Protein AF-A0A9P1CVR1-F1 (afdb_monomer_lite)

Sequence (412 aa):
MVAPGYLCIDDSGRSAPQCHEDRQEDWMWFPGSVKETAAEGLSHDSLDQISPERTWGRAERFKSKVQDEWLLEQFLKKHRFDDVNASRQSRGLLPLLSLKSPERVFPIHVAAQEGNSQILRILLRREVDPQQQTSRGRSALEIAKAEMVKRGEADHPSISLLDGLRFLRARDLRRRCFQDYFWLSPACRDDPTKCRGDKCIIFLTAGPGYNFEHHMQRATAYDTAMAIAVAKEYADYQRMPAEMNMLFYWWTPDDTFVAMTPREIIYPPSDRAAFFRGDYRGGNPDQPIEKYASQDLAFLAPSVMELMKALYIDINVVNSLLSDALSTGDNYSTVACRWLRKNEDIWRAWVPDPSQCFPQFGLFDLRSQSFVTDRKNLGPADTVECRACPAGLKSQRFADNSGAEVEKMLGD

InterPro domains:
  IPR002110 Ankyrin repeat [PF13857] (101-144)
  IPR002110 Ankyrin repeat [PS50088] (103-135)
  IPR036770 Ankyrin repeat-containing domain superfamily [G3DSA:1.25.40.20] (68-156)
  IPR036770 Ankyrin repeat-containing domain superfamily [SSF48403] (103-144)

pLDDT: mean 73.9, std 22.64, range [20.64, 97.81]

Secondary structure (DSSP, 8-state):
----PPPEEPTTS-EES-PPP--S-------------------TT--S---THHHHHHHHHHHHHHHHHHHHHHHHHHHT-SSTT--EEPPPS-TTT------EE-HHHHHHHHT-HHHHHHHHTTT--TT-B-TTS-BHHHHHHHHHHHHT-S--HHHHHHHTTS---HHHHTT---TTT-EE-HHHHS-GGG-STTS-EEEEE-TTTTTHHHHHHHHHHTT--EEEEE-SSHHHHHHHHHHS--EE---SS-STTGGG-----PPSPP-HHHHTTT--SSPPPP--------TTHHHH-HHHHHHHHH----HHHHHHHHHHHHHH---HHHHHHHHHHH-HHHHGGGSPPTTSPPTTEEEEETTTTEE-S-GGG---GGGEEEEEPPTT-EEEEEE-TT--EEEEEE--

Foldseek 3Di:
DDDDDDFDADPVRDTDPDDDDDDDDDDDDDDDDDDDDDDDDDDDPPDPPDDPVVVCVVVVVVVVVVVLVVVLVCLCVVVVAPDQAGWDWDDDDDPPPDPDDTKIDGSLLVCLLVLPVSNNVSSVVVVNDQCDAIPVNDGSLNNNVVNCVVVVHPDRNVNVVSVVVVDPDLVPCLFADDVVFWDWAPQCPVPRRGSHDPREAEEEEEDPQVCVLLVNLQCNVVVHGYIYGYDPDVVSLLVNVVSDDHHYDDDPPDLSCVVVVDDDDAFAADDPVCVSVVRNNHDDHDDDPDDDDDPCCCVVPVQVVQLSVLDDDDSVNVSVLSVVCVVPVDDSVVSVVVVCVVVVVRSVVSGDQQQAEDFQWFKAFQVVRGGDQDCPPDDPSVRIHTDGDDPQKGFDWDQDPVGGTHTHIDGD

Radius of gyration: 33.74 Å; chains: 1; bounding box: 84×55×102 Å

Organism: NCBI:txid2562237

Structure (mmCIF, N/CA/C/O backbone):
data_AF-A0A9P1CVR1-F1
#
_entry.id   AF-A0A9P1CVR1-F1
#
loop_
_atom_site.group_PDB
_atom_site.id
_atom_site.type_symbol
_atom_site.label_atom_id
_atom_site.label_alt_id
_atom_site.label_comp_id
_atom_site.label_asym_id
_atom_site.label_entity_id
_atom_site.label_seq_id
_atom_site.pdbx_PDB_ins_code
_atom_site.Cartn_x
_atom_site.Cartn_y
_atom_site.Cartn_z
_atom_site.occupancy
_atom_site.B_iso_or_equiv
_atom_site.auth_seq_id
_atom_site.auth_comp_id
_atom_site.auth_asym_id
_atom_site.auth_atom_id
_atom_site.pdbx_PDB_model_num
ATOM 1 N N . MET A 1 1 ? -12.422 0.351 -17.116 1.00 25.94 1 MET A N 1
ATOM 2 C CA . MET A 1 1 ? -12.653 -0.931 -16.412 1.00 25.94 1 MET A CA 1
ATOM 3 C C . MET A 1 1 ? -13.723 -0.669 -15.368 1.00 25.94 1 MET A C 1
ATOM 5 O O . MET A 1 1 ? -13.692 0.410 -14.790 1.00 25.94 1 MET A O 1
ATOM 9 N N . VAL A 1 2 ? -14.692 -1.569 -15.200 1.00 21.53 2 VAL A N 1
ATOM 10 C CA . VAL A 1 2 ? -15.772 -1.401 -14.209 1.00 21.53 2 VAL A CA 1
ATOM 11 C C . VAL A 1 2 ? -15.189 -1.615 -12.810 1.00 21.53 2 VAL A C 1
ATOM 13 O O . VAL A 1 2 ? -14.338 -2.490 -12.644 1.00 21.53 2 VAL A O 1
ATOM 16 N N . ALA A 1 3 ? -15.601 -0.811 -11.828 1.00 20.97 3 ALA A N 1
ATOM 17 C CA . ALA A 1 3 ? -15.169 -0.992 -10.445 1.00 20.97 3 ALA A CA 1
ATOM 18 C C . ALA A 1 3 ? -15.655 -2.356 -9.907 1.00 20.97 3 ALA A C 1
ATOM 20 O O . ALA A 1 3 ? -16.767 -2.775 -10.239 1.00 20.97 3 ALA A O 1
ATOM 21 N N . PRO A 1 4 ? -14.865 -3.072 -9.085 1.00 28.38 4 PRO A N 1
ATOM 22 C CA . PRO A 1 4 ? -15.347 -4.279 -8.428 1.00 28.38 4 PRO A CA 1
ATOM 23 C C . PRO A 1 4 ? -16.430 -3.894 -7.411 1.00 28.38 4 PRO A C 1
ATOM 25 O O . PRO A 1 4 ? -16.138 -3.320 -6.364 1.00 28.38 4 PRO A O 1
ATOM 28 N N . GLY A 1 5 ? -17.689 -4.182 -7.746 1.00 24.86 5 GLY A N 1
ATOM 29 C CA . GLY A 1 5 ? -18.828 -3.905 -6.876 1.00 24.86 5 GLY A CA 1
ATOM 30 C C . GLY A 1 5 ? -18.734 -4.678 -5.560 1.00 24.86 5 GLY A C 1
ATOM 31 O O . GLY A 1 5 ? -18.471 -5.880 -5.556 1.00 24.86 5 GLY A O 1
ATOM 32 N N . TYR A 1 6 ? -18.966 -3.984 -4.447 1.00 28.58 6 TYR A N 1
ATOM 33 C CA . TYR A 1 6 ? -18.919 -4.562 -3.106 1.00 28.58 6 TYR A CA 1
ATOM 34 C C . TYR A 1 6 ? -19.968 -5.669 -2.935 1.00 28.58 6 TYR A C 1
ATOM 36 O O . TYR A 1 6 ? -21.171 -5.429 -3.071 1.00 28.58 6 TYR A O 1
ATOM 44 N N . LEU A 1 7 ? -19.519 -6.877 -2.587 1.00 33.03 7 LEU A N 1
ATOM 45 C CA . LEU A 1 7 ? -20.401 -7.978 -2.215 1.00 33.03 7 LEU A CA 1
ATOM 46 C C . LEU A 1 7 ? -20.777 -7.829 -0.735 1.00 33.03 7 LEU A C 1
ATOM 48 O O . LEU A 1 7 ? -19.912 -7.717 0.127 1.00 33.03 7 LEU A O 1
ATOM 52 N N . CYS A 1 8 ? -22.070 -7.822 -0.411 1.00 33.12 8 CYS A N 1
ATOM 53 C CA . CYS A 1 8 ? -22.509 -7.864 0.983 1.00 33.12 8 CYS A CA 1
ATOM 54 C C . CYS A 1 8 ? -22.764 -9.315 1.406 1.00 33.12 8 CYS A C 1
ATOM 56 O O . CYS A 1 8 ? -23.537 -10.029 0.762 1.00 33.12 8 CYS A O 1
ATOM 58 N N . ILE A 1 9 ? -22.140 -9.723 2.511 1.00 33.91 9 ILE A N 1
ATOM 59 C CA . ILE A 1 9 ? -22.305 -11.043 3.124 1.00 33.91 9 ILE A CA 1
ATOM 60 C C . ILE A 1 9 ? -23.205 -10.926 4.359 1.00 33.91 9 ILE A C 1
ATOM 62 O O . ILE A 1 9 ? -23.042 -10.011 5.168 1.00 33.91 9 ILE A O 1
ATOM 66 N N . ASP A 1 10 ? -24.170 -11.840 4.486 1.00 34.62 10 ASP A N 1
ATOM 67 C CA . ASP A 1 10 ? -25.053 -11.932 5.655 1.00 34.62 10 ASP A CA 1
ATOM 68 C C . ASP A 1 10 ? -24.430 -12.741 6.815 1.00 34.62 10 ASP A C 1
ATOM 70 O O . ASP A 1 10 ? -23.382 -13.371 6.668 1.00 34.62 10 ASP A O 1
ATOM 74 N N . ASP A 1 11 ? -25.082 -12.760 7.985 1.00 32.78 11 ASP A N 1
ATOM 75 C CA . ASP A 1 11 ? -24.619 -13.518 9.164 1.00 32.78 11 ASP A CA 1
ATOM 76 C C . ASP A 1 11 ? -24.528 -15.050 8.941 1.00 32.78 11 ASP A C 1
ATOM 78 O O . ASP A 1 11 ? -24.051 -15.763 9.823 1.00 32.78 11 ASP A O 1
ATOM 82 N N . SER A 1 12 ? -24.943 -15.574 7.776 1.00 33.72 12 SER A N 1
ATOM 83 C CA . SER A 1 12 ? -24.769 -16.980 7.376 1.00 33.72 12 SER A CA 1
ATOM 84 C C . SER A 1 12 ? -23.606 -17.223 6.403 1.00 33.72 12 SER A C 1
ATOM 86 O O . SER A 1 12 ? -23.420 -18.354 5.950 1.00 33.72 12 SER A O 1
ATOM 88 N N . GLY A 1 13 ? -22.816 -16.194 6.072 1.00 34.38 13 GLY A N 1
ATOM 89 C CA . GLY A 1 13 ? -21.654 -16.326 5.189 1.00 34.38 13 GLY A CA 1
ATOM 90 C C . GLY A 1 13 ? -22.007 -16.492 3.707 1.00 34.38 13 GLY A C 1
ATOM 91 O O . GLY A 1 13 ? -21.190 -17.005 2.943 1.00 34.38 13 GLY A O 1
ATOM 92 N N . ARG A 1 14 ? -23.221 -16.105 3.290 1.00 32.62 14 ARG A N 1
ATOM 93 C CA . ARG A 1 14 ? -23.687 -16.213 1.897 1.00 32.62 14 ARG A CA 1
ATOM 94 C C . ARG A 1 14 ? -23.777 -14.848 1.220 1.00 32.62 14 ARG A C 1
ATOM 96 O O . ARG A 1 14 ? -24.034 -13.831 1.861 1.00 32.62 14 ARG A O 1
ATOM 103 N N . SER A 1 15 ? -23.561 -14.844 -0.093 1.00 34.84 15 SER A N 1
ATOM 104 C CA . SER A 1 15 ? -23.598 -13.647 -0.929 1.00 34.84 15 SER A CA 1
ATOM 105 C C . SER A 1 15 ? -25.034 -13.166 -1.165 1.00 34.84 15 SER A C 1
ATOM 107 O O . SER A 1 15 ? -25.893 -13.909 -1.648 1.00 34.84 15 SER A O 1
ATOM 109 N N . ALA A 1 16 ? -25.301 -11.899 -0.846 1.00 34.62 16 ALA A N 1
ATOM 110 C CA . ALA A 1 16 ? -26.569 -11.249 -1.159 1.00 34.62 16 ALA A CA 1
ATOM 111 C C . ALA A 1 16 ? -26.524 -10.606 -2.564 1.00 34.62 16 ALA A C 1
ATOM 113 O O . ALA A 1 16 ? -25.565 -9.896 -2.876 1.00 34.62 16 ALA A O 1
ATOM 114 N N . PRO A 1 17 ? -27.543 -10.804 -3.423 1.00 32.19 17 PRO A N 1
ATOM 115 C CA . PRO A 1 17 ? -27.575 -10.174 -4.738 1.00 32.19 17 PRO A CA 1
ATOM 116 C C . PRO A 1 17 ? -27.964 -8.688 -4.649 1.00 32.19 17 PRO A C 1
ATOM 118 O O . PRO A 1 17 ? -29.015 -8.351 -4.110 1.00 32.19 17 PRO A O 1
ATOM 121 N N . GLN A 1 18 ? -27.125 -7.841 -5.256 1.00 33.31 18 GLN A N 1
ATOM 122 C CA . GLN A 1 18 ? -27.332 -6.419 -5.581 1.00 33.31 18 GLN A CA 1
ATOM 123 C C . GLN A 1 18 ? -27.594 -5.440 -4.417 1.00 33.31 18 GLN A C 1
ATOM 125 O O . GLN A 1 18 ? -28.728 -5.165 -4.026 1.00 33.31 18 GLN A O 1
ATOM 130 N N . CYS A 1 19 ? -26.525 -4.750 -4.009 1.00 30.41 19 CYS A N 1
ATOM 131 C CA . CYS A 1 19 ? -26.605 -3.348 -3.599 1.00 30.41 19 CYS A CA 1
ATOM 132 C C . CYS A 1 19 ? -26.296 -2.483 -4.832 1.00 30.41 19 CYS A C 1
ATOM 134 O O . CYS A 1 19 ? -25.227 -2.629 -5.418 1.00 30.41 19 CYS A O 1
ATOM 136 N N . HIS A 1 20 ? -27.228 -1.625 -5.250 1.00 27.91 20 HIS A N 1
ATOM 137 C CA . HIS A 1 20 ? -27.001 -0.705 -6.370 1.00 27.91 20 HIS A CA 1
ATOM 138 C C . HIS A 1 20 ? -25.991 0.390 -6.000 1.00 27.91 20 HIS A C 1
ATOM 140 O O . HIS A 1 20 ? -26.018 0.909 -4.883 1.00 27.91 20 HIS A O 1
ATOM 146 N N . GLU A 1 21 ? -25.150 0.768 -6.964 1.00 34.09 21 GLU A N 1
ATOM 147 C CA . GLU A 1 21 ? -24.412 2.031 -6.937 1.00 34.09 21 GLU A CA 1
ATOM 148 C C . GLU A 1 21 ? -25.406 3.199 -6.943 1.00 34.09 21 GLU A C 1
ATOM 150 O O . GLU A 1 21 ? -26.165 3.352 -7.896 1.00 34.09 21 GLU A O 1
ATOM 155 N N . ASP A 1 22 ? -25.373 4.047 -5.915 1.00 26.81 22 ASP A N 1
ATOM 156 C CA . ASP A 1 22 ? -25.807 5.440 -6.042 1.00 26.81 22 ASP A CA 1
ATOM 157 C C . ASP A 1 22 ? -25.085 6.312 -4.993 1.00 26.81 22 ASP A C 1
ATOM 159 O O . ASP A 1 22 ? -25.395 6.289 -3.802 1.00 26.81 22 ASP A O 1
ATOM 163 N N . ARG A 1 23 ? -24.118 7.086 -5.501 1.00 27.72 23 ARG A N 1
ATOM 164 C CA . ARG A 1 23 ? -23.587 8.361 -4.976 1.00 27.72 23 ARG A CA 1
ATOM 165 C C . ARG A 1 23 ? -22.794 8.373 -3.662 1.00 27.72 23 ARG A C 1
ATOM 167 O O . ARG A 1 23 ? -23.317 8.502 -2.559 1.00 27.72 23 ARG A O 1
ATOM 174 N N . GLN A 1 24 ? -21.475 8.479 -3.843 1.00 27.73 24 GLN A N 1
ATOM 175 C CA . GLN A 1 24 ? -20.724 9.555 -3.185 1.00 27.73 24 GLN A CA 1
ATOM 176 C C . GLN A 1 24 ? -21.294 10.925 -3.616 1.00 27.73 24 GLN A C 1
ATOM 178 O O . GLN A 1 24 ? -21.816 11.037 -4.721 1.00 27.73 24 GLN A O 1
ATOM 183 N N . GLU A 1 25 ? -21.135 11.941 -2.760 1.00 27.23 25 GLU A N 1
ATOM 184 C CA . GLU A 1 25 ? -21.598 13.332 -2.953 1.00 27.23 25 GLU A CA 1
ATOM 185 C C . GLU A 1 25 ? -23.130 13.535 -2.872 1.00 27.23 25 GLU A C 1
ATOM 187 O O . GLU A 1 25 ? -23.851 13.449 -3.860 1.00 27.23 25 GLU A O 1
ATOM 192 N N . ASP A 1 26 ? -23.639 13.835 -1.667 1.00 25.20 26 ASP A N 1
ATOM 193 C CA . ASP A 1 26 ? -24.023 15.222 -1.340 1.00 25.20 26 ASP A CA 1
ATOM 194 C C . ASP A 1 26 ? -24.398 15.401 0.148 1.00 25.20 26 ASP A C 1
ATOM 196 O O . ASP A 1 26 ? -25.265 14.712 0.690 1.00 25.20 26 ASP A O 1
ATOM 200 N N . TRP A 1 27 ? -23.777 16.381 0.811 1.00 25.59 27 TRP A N 1
ATOM 201 C CA . TRP A 1 27 ? -24.203 16.879 2.125 1.00 25.59 27 TRP A CA 1
ATOM 202 C C . TRP A 1 27 ? -24.994 18.179 1.933 1.00 25.59 27 TRP A C 1
ATOM 204 O O . TRP A 1 27 ? -24.386 19.247 1.906 1.00 25.59 27 TRP A O 1
ATOM 214 N N . MET A 1 28 ? -26.333 18.136 1.847 1.00 21.34 28 MET A N 1
ATOM 215 C CA . MET A 1 28 ? -27.159 19.349 2.015 1.00 21.34 28 MET A CA 1
ATOM 216 C C . MET A 1 28 ? -28.653 19.100 2.286 1.00 21.34 28 MET A C 1
ATOM 218 O O . MET A 1 28 ? -29.232 18.082 1.921 1.00 21.34 28 MET A O 1
ATOM 222 N N . TRP A 1 29 ? -29.269 20.091 2.933 1.00 20.64 29 TRP A N 1
ATOM 223 C CA . TRP A 1 29 ? -30.704 20.243 3.222 1.00 20.64 29 TRP A CA 1
ATOM 224 C C . TRP A 1 29 ? -31.318 21.294 2.246 1.00 20.64 29 TRP A C 1
ATOM 226 O O . TRP A 1 29 ? -30.583 22.130 1.733 1.00 20.64 29 TRP A O 1
ATOM 236 N N . PHE A 1 30 ? -32.627 21.373 1.947 1.00 23.58 30 PHE A N 1
ATOM 237 C CA . PHE A 1 30 ? -33.782 20.743 2.608 1.00 23.58 30 PHE A CA 1
ATOM 238 C C . PHE A 1 30 ? -34.872 20.170 1.627 1.00 23.58 30 PHE A C 1
ATOM 240 O O . PHE A 1 30 ? -34.520 19.173 1.000 1.00 23.58 30 PHE A O 1
ATOM 247 N N . PRO A 1 31 ? -36.165 20.604 1.482 1.00 36.12 31 PRO A N 1
ATOM 248 C CA . PRO A 1 31 ? -37.219 19.679 1.009 1.00 36.12 31 PRO A CA 1
ATOM 249 C C . PRO A 1 31 ? -37.878 20.014 -0.352 1.00 36.12 31 PRO A C 1
ATOM 251 O O . PRO A 1 31 ? -37.895 21.167 -0.781 1.00 36.12 31 PRO A O 1
ATOM 254 N N . GLY A 1 32 ? -38.576 19.044 -0.966 1.00 21.56 32 GLY A N 1
ATOM 255 C CA . GLY A 1 32 ? -39.491 19.339 -2.082 1.00 21.56 32 GLY A CA 1
ATOM 256 C C . GLY A 1 32 ? -40.228 18.150 -2.717 1.00 21.56 32 GLY A C 1
ATOM 257 O O . GLY A 1 32 ? -39.620 17.333 -3.391 1.00 21.56 32 GLY A O 1
ATOM 258 N N . SER A 1 33 ? -41.558 18.130 -2.560 1.00 23.09 33 SER A N 1
ATOM 259 C CA . SER A 1 33 ? -42.572 17.416 -3.371 1.00 23.09 33 SER A CA 1
ATOM 260 C C . SER A 1 33 ? -42.377 15.932 -3.733 1.00 23.09 33 SER A C 1
ATOM 262 O O . SER A 1 33 ? -41.642 15.572 -4.649 1.00 23.09 33 SER A O 1
ATOM 264 N N . VAL A 1 34 ? -43.251 15.101 -3.158 1.00 29.88 34 VAL A N 1
ATOM 265 C CA . VAL A 1 34 ? -43.719 13.849 -3.772 1.00 29.88 34 VAL A CA 1
ATOM 266 C C . VAL A 1 34 ? -44.274 14.128 -5.174 1.00 29.88 34 VAL A C 1
ATOM 268 O O . VAL A 1 34 ? -45.129 15.002 -5.332 1.00 29.88 34 VAL A O 1
ATOM 271 N N . LYS A 1 35 ? -4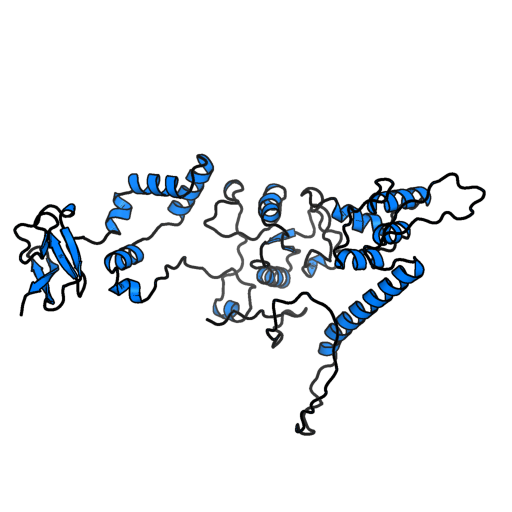3.871 13.326 -6.164 1.00 25.45 35 LYS A N 1
ATOM 272 C CA . LYS A 1 35 ? -44.727 12.986 -7.307 1.00 25.45 35 LYS A CA 1
ATOM 273 C C . LYS A 1 35 ? -44.653 11.494 -7.582 1.00 25.45 35 LYS A C 1
ATOM 275 O O . LYS A 1 35 ? -43.607 10.967 -7.949 1.00 25.45 35 LYS A O 1
ATOM 280 N N . GLU A 1 36 ? -45.792 10.842 -7.412 1.00 32.88 36 GLU A N 1
ATOM 281 C CA . GLU A 1 36 ? -46.042 9.508 -7.936 1.00 32.88 36 GLU A CA 1
ATOM 282 C C . GLU A 1 36 ? -45.881 9.525 -9.460 1.00 32.88 36 GLU A C 1
ATOM 284 O O . GLU A 1 36 ? -46.375 10.425 -10.141 1.00 32.88 36 GLU A O 1
ATOM 289 N N . THR A 1 37 ? -45.242 8.495 -10.005 1.00 27.05 37 THR A N 1
ATOM 290 C CA . THR A 1 37 ? -45.540 8.023 -11.360 1.00 27.05 37 THR A CA 1
ATOM 291 C C . THR A 1 37 ? -45.726 6.518 -11.276 1.00 27.05 37 THR A C 1
ATOM 293 O O . THR A 1 37 ? -44.883 5.805 -10.734 1.00 27.05 37 THR A O 1
ATOM 296 N N . ALA A 1 38 ? -46.892 6.055 -11.719 1.00 29.33 38 ALA A N 1
ATOM 297 C CA . ALA A 1 38 ? -47.258 4.652 -11.668 1.00 29.33 38 ALA A CA 1
ATOM 298 C C . ALA A 1 38 ? -46.441 3.842 -12.681 1.00 29.33 38 ALA A C 1
ATOM 300 O O . ALA A 1 38 ? -46.243 4.278 -13.814 1.00 29.33 38 ALA A O 1
ATOM 301 N N . ALA A 1 39 ? -46.035 2.637 -12.284 1.00 28.06 39 ALA A N 1
ATOM 302 C CA . ALA A 1 39 ? -45.649 1.583 -13.210 1.00 28.06 39 ALA A CA 1
ATOM 303 C C . ALA A 1 39 ? -46.800 0.571 -13.266 1.00 28.06 39 ALA A C 1
ATOM 305 O O . ALA A 1 39 ? -46.949 -0.276 -12.385 1.00 28.06 39 ALA A O 1
ATOM 306 N N . GLU A 1 40 ? -47.653 0.710 -14.277 1.00 28.16 40 GLU A N 1
ATOM 307 C CA . GLU A 1 40 ? -48.652 -0.300 -14.621 1.00 28.16 40 GLU A CA 1
ATOM 308 C C . GLU A 1 40 ? -47.963 -1.559 -15.180 1.00 28.16 40 GLU A C 1
ATOM 310 O O . GLU A 1 40 ? -46.930 -1.467 -15.842 1.00 28.16 40 GLU A O 1
ATOM 315 N N . GLY A 1 41 ? -48.574 -2.733 -14.984 1.00 33.19 41 GLY A N 1
ATOM 316 C CA . GLY A 1 41 ? -48.280 -3.913 -15.808 1.00 33.19 41 GLY A CA 1
ATOM 317 C C . GLY A 1 41 ? -47.224 -4.896 -15.290 1.00 33.19 41 GLY A C 1
ATOM 318 O O . GLY A 1 41 ? -46.258 -5.182 -15.992 1.00 33.19 41 GLY A O 1
ATOM 319 N N . LEU A 1 42 ? -47.471 -5.532 -14.139 1.00 27.78 42 LEU A N 1
ATOM 320 C CA . LEU A 1 42 ? -46.945 -6.876 -13.850 1.00 27.78 42 LEU A CA 1
ATOM 321 C C . LEU A 1 42 ? -48.074 -7.805 -13.378 1.00 27.78 42 LEU A C 1
ATOM 323 O O . LEU A 1 42 ? -48.999 -7.382 -12.686 1.00 27.78 42 LEU A O 1
ATOM 327 N N . SER A 1 43 ? -48.022 -9.061 -13.824 1.00 28.55 43 SER A N 1
ATOM 328 C CA . SER A 1 43 ? -49.095 -10.057 -13.713 1.00 28.55 43 SER A CA 1
ATOM 329 C C . SER A 1 43 ? -49.248 -10.671 -12.316 1.00 28.55 43 SER A C 1
ATOM 331 O O . SER A 1 43 ? -48.305 -10.738 -11.532 1.00 28.55 43 SER A O 1
ATOM 333 N N . HIS A 1 44 ? -50.449 -11.186 -12.036 1.00 31.50 44 HIS A N 1
ATOM 334 C CA . HIS A 1 44 ? -50.939 -11.614 -10.717 1.00 31.50 44 HIS A CA 1
ATOM 335 C C . HIS A 1 44 ? -50.352 -12.955 -10.180 1.00 31.50 44 HIS A C 1
ATOM 337 O O . HIS A 1 44 ? -50.971 -13.589 -9.335 1.00 31.50 44 HIS A O 1
ATOM 343 N N . ASP A 1 45 ? -49.165 -13.392 -10.617 1.00 32.75 45 ASP A N 1
ATOM 344 C CA . ASP A 1 45 ? -48.620 -14.741 -10.319 1.00 32.75 45 ASP A CA 1
ATOM 345 C C . ASP A 1 45 ? -47.226 -14.752 -9.643 1.00 32.75 45 ASP A C 1
ATOM 347 O O . ASP A 1 45 ? -46.558 -15.783 -9.593 1.00 32.75 45 ASP A O 1
ATOM 351 N N . SER A 1 46 ? -46.771 -13.622 -9.082 1.00 35.28 46 SER A N 1
ATOM 352 C CA . SER A 1 46 ? -45.398 -13.482 -8.540 1.00 35.28 46 SER A CA 1
ATOM 353 C C . SER A 1 46 ? -45.308 -13.043 -7.067 1.00 35.28 46 SER A C 1
ATOM 355 O O . SER A 1 46 ? -44.286 -12.490 -6.660 1.00 35.28 46 SER A O 1
ATOM 357 N N . LEU A 1 47 ? -46.353 -13.247 -6.252 1.00 31.58 47 LEU A N 1
ATOM 358 C CA . LEU A 1 47 ? -46.421 -12.705 -4.878 1.00 31.58 47 LEU A CA 1
ATOM 359 C C . LEU A 1 47 ? -46.012 -13.661 -3.736 1.00 31.58 47 LEU A C 1
ATOM 361 O O . LEU A 1 47 ? -45.873 -13.199 -2.607 1.00 31.58 47 LEU A O 1
ATOM 365 N N . ASP A 1 48 ? -45.711 -14.935 -4.013 1.00 33.22 48 ASP A N 1
ATOM 366 C CA . ASP A 1 48 ? -45.442 -15.954 -2.973 1.00 33.22 48 ASP A CA 1
ATOM 367 C C . ASP A 1 48 ? -43.947 -16.264 -2.703 1.00 33.22 48 ASP A C 1
ATOM 369 O O . ASP A 1 48 ? -43.629 -17.246 -2.033 1.00 33.22 48 ASP A O 1
ATOM 373 N N . GLN A 1 49 ? -42.993 -15.452 -3.191 1.00 38.62 49 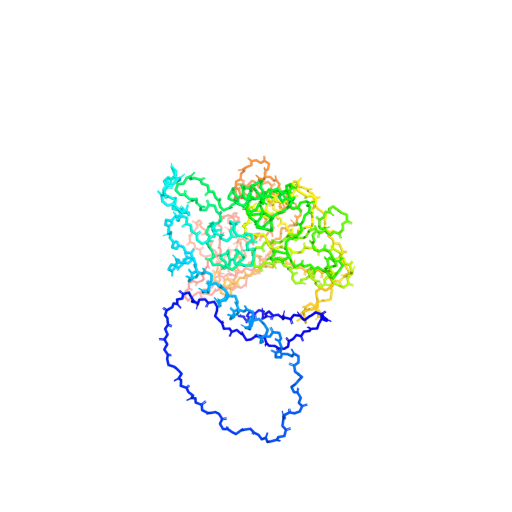GLN A N 1
ATOM 374 C CA . GLN A 1 49 ? -41.543 -15.701 -2.988 1.00 38.62 49 GLN A CA 1
ATOM 375 C C . GLN A 1 49 ? -40.731 -14.552 -2.361 1.00 38.62 49 GLN A C 1
ATOM 377 O O . GLN A 1 49 ? -39.498 -14.581 -2.367 1.00 38.62 49 GLN A O 1
ATOM 382 N N . ILE A 1 50 ? -41.379 -13.562 -1.740 1.00 32.72 50 ILE A N 1
ATOM 383 C CA . ILE A 1 50 ? -40.673 -12.563 -0.921 1.00 32.72 50 ILE A CA 1
ATOM 384 C C . ILE A 1 50 ? -40.657 -13.035 0.539 1.00 32.72 50 ILE A C 1
ATOM 386 O O . ILE A 1 50 ? -41.611 -12.815 1.282 1.00 32.72 50 ILE A O 1
ATOM 390 N N . SER A 1 51 ? -39.557 -13.672 0.962 1.00 34.88 51 SER A N 1
ATOM 391 C CA . SER A 1 51 ? -39.349 -14.013 2.380 1.00 34.88 51 SER A CA 1
ATOM 392 C C . SER A 1 51 ? -39.443 -12.747 3.253 1.00 34.88 51 SER A C 1
ATOM 394 O O . SER A 1 51 ? -38.746 -11.767 2.951 1.00 34.88 51 SER A O 1
ATOM 396 N N . PRO A 1 52 ? -40.240 -12.746 4.345 1.00 31.83 52 PRO A N 1
ATOM 397 C CA . PRO A 1 52 ? -40.443 -11.560 5.177 1.00 31.83 52 PRO A CA 1
ATOM 398 C C . PRO A 1 52 ? -39.133 -10.943 5.685 1.00 31.83 52 PRO A C 1
ATOM 400 O O . PRO A 1 52 ? -38.982 -9.719 5.702 1.00 31.83 52 PRO A O 1
ATOM 403 N N . GLU A 1 53 ? -38.168 -11.786 6.058 1.00 36.59 53 GLU A N 1
ATOM 404 C CA . GLU A 1 53 ? -36.959 -11.441 6.820 1.00 36.59 53 GLU A CA 1
ATOM 405 C C . GLU A 1 53 ? -36.088 -10.360 6.158 1.00 36.59 53 GLU A C 1
ATOM 407 O O . GLU A 1 53 ? -35.540 -9.495 6.844 1.00 36.59 53 GLU A O 1
ATOM 412 N N . ARG A 1 54 ? -36.027 -10.315 4.818 1.00 39.31 54 ARG A N 1
ATOM 413 C CA . ARG A 1 54 ? -35.241 -9.299 4.087 1.00 39.31 54 ARG A CA 1
ATOM 414 C C . ARG A 1 54 ? -35.774 -7.875 4.255 1.00 39.31 54 ARG A C 1
ATOM 416 O O . ARG A 1 54 ? -35.012 -6.918 4.119 1.00 39.31 54 ARG A O 1
ATOM 423 N N . THR A 1 55 ? -37.058 -7.713 4.576 1.00 38.28 55 THR A N 1
ATOM 424 C CA . THR A 1 55 ? -37.638 -6.389 4.854 1.00 38.28 55 THR A CA 1
ATOM 425 C C . THR A 1 55 ? -37.386 -5.929 6.290 1.00 38.28 55 THR A C 1
ATOM 427 O O . THR A 1 55 ? -37.269 -4.723 6.520 1.00 38.28 55 THR A O 1
ATOM 430 N N . TRP A 1 56 ? -37.217 -6.860 7.240 1.00 31.98 56 TRP A N 1
ATOM 431 C CA . TRP A 1 56 ? -37.044 -6.544 8.660 1.00 31.98 56 TRP A CA 1
ATOM 432 C C . TRP A 1 56 ? -35.779 -5.727 8.909 1.00 31.98 56 TRP A C 1
ATOM 434 O O . TRP A 1 56 ? -35.896 -4.607 9.387 1.00 31.98 56 TRP A O 1
ATOM 444 N N . GLY A 1 57 ? -34.595 -6.178 8.485 1.00 39.62 57 GLY A N 1
ATOM 445 C CA . GLY A 1 57 ? -33.338 -5.469 8.781 1.00 39.62 57 GLY A CA 1
ATOM 446 C C . GLY A 1 57 ? -33.247 -4.031 8.230 1.00 39.62 57 GLY A C 1
ATOM 447 O O . GLY A 1 57 ? -32.595 -3.177 8.837 1.00 39.62 57 GLY A O 1
ATOM 448 N N . ARG A 1 58 ? -33.919 -3.722 7.108 1.00 46.06 58 ARG A N 1
ATOM 449 C CA . ARG A 1 58 ? -34.017 -2.347 6.571 1.00 46.06 58 ARG A CA 1
ATOM 450 C C . ARG A 1 58 ? -35.096 -1.542 7.303 1.00 46.06 58 ARG A C 1
ATOM 452 O O . ARG A 1 58 ? -34.837 -0.400 7.681 1.00 46.06 58 ARG A O 1
ATOM 459 N N . ALA A 1 59 ? -36.266 -2.133 7.554 1.00 44.81 59 ALA A N 1
ATOM 460 C CA . ALA A 1 59 ? -37.333 -1.500 8.327 1.00 44.81 59 ALA A CA 1
ATOM 461 C C . ALA A 1 59 ? -36.922 -1.233 9.785 1.00 44.81 59 ALA A C 1
ATOM 463 O O . ALA A 1 59 ? -37.362 -0.255 10.372 1.00 44.81 59 ALA A O 1
ATOM 464 N N . GLU A 1 60 ? -36.066 -2.064 10.369 1.00 48.38 60 GLU A N 1
ATOM 465 C CA . GLU A 1 60 ? -35.603 -1.987 11.754 1.00 48.38 60 GLU A CA 1
ATOM 466 C C . GLU A 1 60 ? -34.505 -0.935 11.934 1.00 48.38 60 GLU A C 1
ATOM 468 O O . GLU A 1 60 ? -34.593 -0.125 12.854 1.00 48.38 60 GLU A O 1
ATOM 473 N N . ARG A 1 61 ? -33.562 -0.814 10.985 1.00 54.38 61 ARG A N 1
ATOM 474 C CA . ARG A 1 61 ? -32.657 0.353 10.926 1.00 54.38 61 ARG A CA 1
ATOM 475 C C . ARG A 1 61 ? -33.420 1.658 10.684 1.00 54.38 61 ARG A C 1
ATOM 477 O O . ARG A 1 61 ? -33.088 2.672 11.291 1.00 54.38 61 ARG A O 1
ATOM 484 N N . PHE A 1 62 ? -34.458 1.642 9.843 1.00 59.44 62 PHE A N 1
ATOM 485 C CA . PHE A 1 62 ? -35.315 2.811 9.624 1.00 59.44 62 PHE A CA 1
ATOM 486 C C . PHE A 1 62 ? -36.106 3.185 10.889 1.00 59.44 62 PHE A C 1
ATOM 488 O O . PHE A 1 62 ? -36.051 4.336 11.315 1.00 59.44 62 PHE A O 1
ATOM 495 N N . LYS A 1 63 ? -36.751 2.211 11.553 1.00 68.06 63 LYS A N 1
ATOM 496 C CA . LYS A 1 63 ? -37.412 2.384 12.861 1.00 68.06 63 LYS A CA 1
ATOM 497 C C . LYS A 1 63 ? -36.440 2.931 13.907 1.00 68.06 63 LYS A C 1
ATOM 499 O O . LYS A 1 63 ? -36.773 3.908 14.565 1.00 68.06 63 LYS A O 1
ATOM 504 N N . SER A 1 64 ? -35.234 2.368 14.013 1.00 70.81 64 SER A N 1
ATOM 505 C CA . SER A 1 64 ? -34.195 2.841 14.936 1.00 70.81 64 SER A CA 1
ATOM 506 C C . SER A 1 64 ? -33.771 4.279 14.640 1.00 70.81 64 SER A C 1
ATOM 508 O O . SER A 1 64 ? -33.635 5.053 15.580 1.00 70.81 64 SER A O 1
ATOM 510 N N . LYS A 1 65 ? -33.611 4.672 13.367 1.00 73.94 65 LYS A N 1
ATOM 511 C CA . LYS A 1 65 ? -33.275 6.058 13.005 1.00 73.94 65 LYS A CA 1
ATOM 512 C C . LYS A 1 65 ? -34.408 7.027 13.355 1.00 73.94 65 LYS A C 1
ATOM 514 O O . LYS A 1 65 ? -34.143 8.065 13.946 1.00 73.94 65 LYS A O 1
ATOM 519 N N . VAL A 1 66 ? -35.660 6.676 13.049 1.00 78.94 66 VAL A N 1
ATOM 520 C CA . VAL A 1 66 ? -36.847 7.478 13.410 1.00 78.94 66 VAL A CA 1
ATOM 521 C C . VAL A 1 66 ? -37.005 7.589 14.933 1.00 78.94 66 VAL A C 1
ATOM 523 O O . VAL A 1 66 ? -37.358 8.649 15.444 1.00 78.94 66 VAL A O 1
ATOM 526 N N . GLN A 1 67 ? -36.706 6.519 15.671 1.00 82.62 67 GLN A N 1
ATOM 527 C CA . GLN A 1 67 ? -36.755 6.498 17.131 1.00 82.62 67 GLN A CA 1
ATOM 528 C C . GLN A 1 67 ? -35.629 7.327 17.767 1.00 82.62 67 GLN A C 1
ATOM 530 O O . GLN A 1 67 ? -35.898 8.070 18.709 1.00 82.62 67 GLN A O 1
ATOM 535 N N . ASP A 1 68 ? -34.401 7.248 17.247 1.00 85.19 68 ASP A N 1
ATOM 536 C CA . ASP A 1 68 ? -33.272 8.082 17.681 1.00 85.19 68 ASP A CA 1
ATOM 537 C C . ASP A 1 68 ? -33.542 9.575 17.404 1.00 85.19 68 ASP A C 1
ATOM 539 O O . ASP A 1 68 ? -33.242 10.419 18.252 1.00 85.19 68 ASP A O 1
ATOM 543 N N . GLU A 1 69 ? -34.161 9.905 16.262 1.00 87.44 69 GLU A N 1
ATOM 544 C CA . GLU A 1 69 ? -34.600 11.268 15.925 1.00 87.44 69 GLU A CA 1
ATOM 545 C C . GLU A 1 69 ? -35.619 11.787 16.945 1.00 87.44 69 GLU A C 1
ATOM 547 O O . GLU A 1 69 ? -35.398 12.807 17.597 1.00 87.44 69 GLU A O 1
ATOM 552 N N . TRP A 1 70 ? -36.698 11.027 17.159 1.00 91.12 70 TRP A N 1
ATOM 553 C CA . TRP A 1 70 ? -37.763 11.382 18.094 1.00 91.12 70 TRP A CA 1
ATOM 554 C C . TRP A 1 70 ? -37.249 11.528 19.532 1.00 91.12 70 TRP A C 1
ATOM 556 O O . TRP A 1 70 ? -37.615 12.476 20.229 1.00 91.12 70 TRP A O 1
ATOM 566 N N . LEU A 1 71 ? -36.373 10.622 19.982 1.00 92.19 71 LEU A N 1
ATOM 567 C CA . LEU A 1 71 ? -35.753 10.694 21.307 1.00 92.19 71 LEU A CA 1
ATOM 568 C C . LEU A 1 71 ? -34.916 11.965 21.471 1.00 92.19 71 LEU A C 1
ATOM 570 O O . LEU A 1 71 ? -35.006 12.619 22.515 1.00 92.19 71 LEU A O 1
ATOM 574 N N . LEU A 1 72 ? -34.137 12.339 20.451 1.00 92.75 72 LEU A N 1
ATOM 575 C CA . LEU A 1 72 ? -33.376 13.582 20.470 1.00 92.75 72 LEU A CA 1
ATOM 576 C C . LEU A 1 72 ? -34.295 14.806 20.491 1.00 92.75 72 LEU A C 1
ATOM 578 O O . LEU A 1 72 ? -34.091 15.682 21.330 1.00 92.75 72 LEU A O 1
ATOM 582 N N . GLU A 1 73 ? -35.319 14.865 19.639 1.00 92.12 73 GLU A N 1
ATOM 583 C CA . GLU A 1 73 ? -36.288 15.968 19.630 1.00 92.12 73 GLU A CA 1
ATOM 584 C C . GLU A 1 73 ? -36.969 16.136 20.995 1.00 92.12 73 GLU A C 1
ATOM 586 O O . GLU A 1 73 ? -37.029 17.248 21.529 1.00 92.12 73 GLU A O 1
ATOM 591 N N . GLN A 1 74 ? -37.436 15.039 21.609 1.00 92.81 74 GLN A N 1
ATOM 592 C CA . GLN A 1 74 ? -38.021 15.090 22.952 1.00 92.81 74 GLN A CA 1
ATOM 593 C C . GLN A 1 74 ? -37.002 15.568 23.992 1.00 92.81 74 GLN A C 1
ATOM 595 O O . GLN A 1 74 ? -37.358 16.354 24.872 1.00 92.81 74 GLN A O 1
ATOM 600 N N . PHE A 1 75 ? -35.739 15.145 23.897 1.00 95.50 75 PHE A N 1
ATOM 601 C CA . PHE A 1 75 ? -34.677 15.588 24.799 1.00 95.50 75 PHE A CA 1
ATOM 602 C C . PHE A 1 75 ? -34.368 17.087 24.650 1.00 95.50 75 PHE A C 1
ATOM 604 O O . PHE A 1 75 ? -34.371 17.809 25.652 1.00 95.50 75 PHE A O 1
ATOM 611 N N . LEU A 1 76 ? -34.151 17.571 23.422 1.00 94.31 76 LEU A N 1
ATOM 612 C CA . LEU A 1 76 ? -33.880 18.982 23.128 1.00 94.31 76 LEU A CA 1
ATOM 613 C C . LEU A 1 76 ? -35.054 19.860 23.585 1.00 94.31 76 LEU A C 1
ATOM 615 O O . LEU A 1 76 ? -34.852 20.823 24.328 1.00 94.31 76 LEU A O 1
ATOM 619 N N . LYS A 1 77 ? -36.294 19.460 23.274 1.00 93.25 77 LYS A N 1
ATOM 620 C CA . LYS A 1 77 ? -37.522 20.154 23.693 1.00 93.25 77 LYS A CA 1
ATOM 621 C C . LYS A 1 77 ? -37.710 20.165 25.214 1.00 93.25 77 LYS A C 1
ATOM 623 O O . LYS A 1 77 ? -37.971 21.228 25.783 1.00 93.25 77 LYS A O 1
ATOM 628 N N . LYS A 1 78 ? -37.539 19.020 25.894 1.00 93.00 78 LYS A N 1
ATOM 629 C CA . LYS A 1 78 ? -37.597 18.898 27.369 1.00 93.00 78 LYS A CA 1
ATOM 630 C C . LYS A 1 78 ? -36.609 19.855 28.034 1.00 93.00 78 LYS A C 1
ATOM 632 O O . LYS A 1 78 ? -36.955 20.534 29.003 1.00 93.00 78 LYS A O 1
ATOM 637 N N . HIS A 1 79 ? -35.388 19.922 27.504 1.00 90.94 79 HIS A N 1
ATOM 638 C CA . HIS A 1 79 ? -34.299 20.712 28.076 1.00 90.94 79 HIS A CA 1
ATOM 639 C C . HIS A 1 79 ? -34.179 22.136 27.531 1.00 90.94 79 HIS A C 1
ATOM 641 O O . HIS A 1 79 ? -33.372 22.893 28.066 1.00 90.94 79 HIS A O 1
ATOM 647 N N . ARG A 1 80 ? -35.022 22.534 26.570 1.00 90.81 80 ARG A N 1
ATOM 648 C CA . ARG A 1 80 ? -35.040 23.863 25.930 1.00 90.81 80 ARG A CA 1
ATOM 649 C C . ARG A 1 80 ? -33.713 24.198 25.245 1.00 90.81 80 ARG A C 1
ATOM 651 O O . ARG A 1 80 ? -33.067 25.194 25.571 1.00 90.81 80 ARG A O 1
ATOM 658 N N . PHE A 1 81 ? -33.313 23.317 24.340 1.00 92.56 81 PHE A N 1
ATOM 659 C CA . PHE A 1 81 ? -32.251 23.541 23.371 1.00 92.56 81 PHE A CA 1
ATOM 660 C C . PHE A 1 81 ? -32.868 23.645 21.977 1.00 92.56 81 PHE A C 1
ATOM 662 O O . PHE A 1 81 ? -33.744 22.846 21.648 1.00 92.56 81 PHE A O 1
ATOM 669 N N . ASP A 1 82 ? -32.406 24.608 21.184 1.00 88.12 82 ASP A N 1
ATOM 670 C CA . ASP A 1 82 ? -32.904 24.824 19.820 1.00 88.12 82 ASP A CA 1
ATOM 671 C C . ASP A 1 82 ? -32.273 23.842 18.812 1.00 88.12 82 ASP A C 1
ATOM 673 O O . ASP A 1 82 ? -32.892 23.503 17.810 1.00 88.12 82 ASP A O 1
ATOM 677 N N . ASP A 1 83 ? -31.059 23.361 19.103 1.00 90.25 83 ASP A N 1
ATOM 678 C CA . ASP A 1 83 ? -30.285 22.405 18.302 1.00 90.25 83 ASP A CA 1
ATOM 679 C C . ASP A 1 83 ? -29.258 21.651 19.185 1.00 90.25 83 ASP A C 1
ATOM 681 O O . ASP A 1 83 ? -29.000 22.039 20.330 1.00 90.25 83 ASP A O 1
ATOM 685 N N . VAL A 1 84 ? -28.640 20.588 18.657 1.00 88.19 84 VAL A N 1
ATOM 686 C CA . VAL A 1 84 ? -27.593 19.777 19.304 1.00 88.19 84 VAL A CA 1
ATOM 687 C C . VAL A 1 84 ? -26.352 20.565 19.728 1.00 88.19 84 VAL A C 1
ATOM 689 O O . VAL A 1 84 ? -25.716 20.193 20.715 1.00 88.19 84 VAL A O 1
ATOM 692 N N . ASN A 1 85 ? -26.045 21.670 19.039 1.00 88.31 85 ASN A N 1
ATOM 693 C CA . ASN A 1 85 ? -24.946 22.578 19.380 1.00 88.31 85 ASN A CA 1
ATOM 694 C C . ASN A 1 85 ? -25.416 23.888 20.044 1.00 88.31 85 ASN A C 1
ATOM 696 O O . ASN A 1 85 ? -24.593 24.745 20.379 1.00 88.31 85 ASN A O 1
ATOM 700 N N . ALA A 1 86 ? -26.721 24.063 20.287 1.00 88.44 86 ALA A N 1
ATOM 701 C CA . ALA A 1 86 ? -27.247 25.265 20.928 1.00 88.44 86 ALA A CA 1
ATOM 702 C C . ALA A 1 86 ? -26.860 25.319 22.416 1.00 88.44 86 ALA A C 1
ATOM 704 O O . ALA A 1 86 ? -27.068 24.376 23.178 1.00 88.44 86 ALA A O 1
ATOM 705 N N . SER A 1 87 ? -26.321 26.452 22.867 1.00 88.75 87 SER A N 1
ATOM 706 C CA . SER A 1 87 ? -25.951 26.645 24.273 1.00 88.75 87 SER A CA 1
ATOM 707 C C . SER A 1 87 ? -27.090 27.297 25.060 1.00 88.75 87 SER A C 1
ATOM 709 O O . SER A 1 87 ? -27.672 28.274 24.588 1.00 88.75 87 SER A O 1
ATOM 711 N N . ARG A 1 88 ? -27.342 26.860 26.299 1.00 87.19 88 ARG A N 1
ATOM 712 C CA . ARG A 1 88 ? -28.288 27.526 27.213 1.00 87.19 88 ARG A CA 1
ATOM 713 C C . ARG A 1 88 ? -27.668 27.820 28.570 1.00 87.19 88 ARG A C 1
ATOM 715 O O . ARG A 1 88 ? -26.706 27.181 28.985 1.00 87.19 88 ARG A O 1
ATOM 722 N N . GLN A 1 89 ? -28.267 28.750 29.306 1.00 83.25 89 GLN A N 1
ATOM 723 C CA . GLN A 1 89 ? -27.935 28.965 30.713 1.00 83.25 89 GLN A CA 1
ATOM 724 C C . GLN A 1 89 ? -28.586 27.889 31.602 1.00 83.25 89 GLN A C 1
ATOM 726 O O . GLN A 1 89 ? -29.771 27.562 31.463 1.00 83.25 89 GLN A O 1
ATOM 731 N N . SER A 1 90 ? -27.820 27.336 32.541 1.00 69.88 90 SER A N 1
ATOM 732 C CA . SER A 1 90 ? -28.316 26.418 33.565 1.00 69.88 90 SER A CA 1
ATOM 733 C C . SER A 1 90 ? -29.256 27.151 34.529 1.00 69.88 90 SER A C 1
ATOM 735 O O . SER A 1 90 ? -28.876 28.174 35.103 1.00 69.88 90 SER A O 1
ATOM 737 N N . ARG A 1 91 ? -30.454 26.611 34.773 1.00 60.62 91 ARG A N 1
ATOM 738 C CA . ARG A 1 91 ? -31.364 27.122 35.809 1.00 60.62 91 ARG A CA 1
ATOM 739 C C . ARG A 1 91 ? -31.066 26.443 37.142 1.00 60.62 91 ARG A C 1
ATOM 741 O O . ARG A 1 91 ? -31.140 25.221 37.226 1.00 60.62 91 ARG A O 1
ATOM 748 N N . GLY A 1 92 ? -30.775 27.229 38.176 1.00 53.72 92 GLY A N 1
ATOM 749 C CA . GLY A 1 92 ? -30.834 26.746 39.554 1.00 53.72 92 GLY A CA 1
ATOM 750 C C . GLY A 1 92 ? -32.287 26.526 39.982 1.00 53.72 92 GLY A C 1
ATOM 751 O O . GLY A 1 92 ? -33.165 27.309 39.617 1.00 53.72 92 GLY A O 1
ATOM 752 N N . LEU A 1 93 ? -32.544 25.474 40.758 1.00 43.56 93 LEU A N 1
ATOM 753 C CA . LEU A 1 93 ? -33.787 25.361 41.517 1.00 43.56 93 LEU A CA 1
ATOM 754 C C . LEU A 1 93 ? -33.725 26.335 42.703 1.00 43.56 93 LEU A C 1
ATOM 756 O O . LEU A 1 93 ? -32.772 26.294 43.474 1.00 43.56 93 LEU A O 1
ATOM 760 N N . LEU A 1 94 ? -34.768 27.163 42.831 1.00 44.94 94 LEU A N 1
ATOM 761 C CA . LEU A 1 94 ? -34.994 28.186 43.865 1.00 44.94 94 LEU A CA 1
ATOM 762 C C . LEU A 1 94 ? -34.043 29.413 43.807 1.00 44.94 94 LEU A C 1
ATOM 764 O O . LEU A 1 94 ? -32.870 29.314 44.169 1.00 44.94 94 LEU A O 1
ATOM 768 N N . PRO A 1 95 ? -34.544 30.614 43.438 1.00 43.84 95 PRO A N 1
ATOM 769 C CA . PRO A 1 95 ? -33.724 31.830 43.334 1.00 43.84 95 PRO A CA 1
ATOM 770 C C . PRO A 1 95 ? -33.327 32.446 44.689 1.00 43.84 95 PRO A C 1
ATOM 772 O O . PRO A 1 95 ? -32.567 33.405 44.713 1.00 43.84 95 PRO A O 1
ATOM 775 N N . LEU A 1 96 ? -33.836 31.921 45.809 1.00 47.59 96 LEU A N 1
ATOM 776 C CA . LEU A 1 96 ? -33.676 32.515 47.144 1.00 47.59 96 LEU A CA 1
ATOM 777 C C . LEU A 1 96 ? -32.509 31.946 47.974 1.00 47.59 96 LEU A C 1
ATOM 779 O O . LEU A 1 96 ? -32.213 32.501 49.025 1.00 47.59 96 LEU A O 1
ATOM 783 N N . LEU A 1 97 ? -31.846 30.864 47.535 1.00 46.03 97 LEU A N 1
ATOM 784 C CA . LEU A 1 97 ? -30.814 30.171 48.337 1.00 46.03 97 LEU A CA 1
ATOM 785 C C . LEU A 1 97 ? -29.575 29.674 47.558 1.00 46.03 97 LEU A C 1
ATOM 787 O O . LEU A 1 97 ? -28.714 29.021 48.144 1.00 46.03 97 LEU A O 1
ATOM 791 N N . SER A 1 98 ? -29.435 29.969 46.259 1.00 47.78 98 SER A N 1
ATOM 792 C CA . SER A 1 98 ? -28.320 29.449 45.445 1.00 47.78 98 SER A CA 1
ATOM 793 C C . SER A 1 98 ? -27.387 30.550 44.929 1.00 47.78 98 SER A C 1
ATOM 795 O O . SER A 1 98 ? -27.627 31.147 43.883 1.00 47.78 98 SER A O 1
ATOM 797 N N . LEU A 1 99 ? -26.258 30.747 45.619 1.00 52.06 99 LEU A N 1
ATOM 798 C CA . LEU A 1 99 ? -25.222 31.756 45.328 1.00 52.06 99 LEU A CA 1
ATOM 799 C C . LEU A 1 99 ? -24.355 31.461 44.075 1.00 52.06 99 LEU A C 1
ATOM 801 O O . LEU A 1 99 ? -23.200 31.878 43.994 1.00 52.06 99 LEU A O 1
ATOM 805 N N . LYS A 1 100 ? -24.860 30.680 43.111 1.00 58.00 100 LYS A N 1
ATOM 806 C CA . LYS A 1 100 ? -24.103 30.210 41.938 1.00 58.00 100 LYS A CA 1
ATOM 807 C C . LYS A 1 100 ? -24.610 30.874 40.663 1.00 58.00 100 LYS A C 1
ATOM 809 O O . LYS A 1 100 ? -25.776 30.726 40.309 1.00 58.00 100 LYS A O 1
ATOM 814 N N . SER A 1 101 ? -23.702 31.538 39.949 1.00 61.22 101 SER A N 1
ATOM 815 C CA . SER A 1 101 ? -23.955 32.129 38.630 1.00 61.22 101 SER A CA 1
ATOM 816 C C . SER A 1 101 ? -24.527 31.109 37.625 1.00 61.22 101 SER A C 1
ATOM 818 O O . SER A 1 101 ? -24.224 29.913 37.731 1.00 61.22 101 SER A O 1
ATOM 820 N N . PRO A 1 102 ? -25.334 31.541 36.639 1.00 73.69 102 PRO A N 1
ATOM 821 C CA . PRO A 1 102 ? -25.759 30.667 35.551 1.00 73.69 102 PRO A CA 1
ATOM 822 C C . PRO A 1 102 ? -24.546 30.203 34.735 1.00 73.69 102 PRO A C 1
ATOM 824 O O . PRO A 1 102 ? -23.659 30.988 34.406 1.00 73.69 102 PRO A O 1
ATOM 827 N N . GLU A 1 103 ? -24.507 28.917 34.403 1.00 84.44 103 GLU A N 1
ATOM 828 C CA . GLU A 1 103 ? -23.448 28.291 33.612 1.00 84.44 103 GLU A CA 1
ATOM 829 C C . GLU A 1 103 ? -23.966 28.001 32.206 1.00 84.44 103 GLU A C 1
ATOM 831 O O . GLU A 1 103 ? -25.068 27.474 32.044 1.00 84.44 103 GLU A O 1
ATOM 836 N N . ARG A 1 104 ? -23.189 28.353 31.179 1.00 89.81 104 ARG A N 1
ATOM 837 C CA . ARG A 1 104 ? -23.494 27.978 29.797 1.00 89.81 104 ARG A CA 1
ATOM 838 C C . ARG A 1 104 ? -23.222 26.485 29.636 1.00 89.81 104 ARG A C 1
ATOM 840 O O . ARG A 1 104 ? -22.093 26.051 29.853 1.00 89.81 104 ARG A O 1
ATOM 847 N N . VAL A 1 105 ? -24.249 25.732 29.261 1.00 92.94 105 VAL A N 1
ATOM 848 C CA . VAL A 1 105 ? -24.220 24.283 29.035 1.00 92.94 105 VAL A CA 1
ATOM 849 C C . VAL A 1 105 ? -24.807 23.956 27.661 1.00 92.94 105 VAL A C 1
ATOM 851 O O . VAL A 1 105 ? -25.608 24.723 27.129 1.00 92.94 105 VAL A O 1
ATOM 854 N N . PHE A 1 106 ? -24.431 22.804 27.115 1.00 94.31 106 PHE A N 1
ATOM 855 C CA . PHE A 1 106 ? -24.887 22.288 25.816 1.00 94.31 106 PHE A CA 1
ATOM 856 C C . PHE A 1 106 ? -25.606 20.934 25.998 1.00 94.31 106 PHE A C 1
ATOM 858 O O . PHE A 1 106 ? -25.455 20.329 27.067 1.00 94.31 106 PHE A O 1
ATOM 865 N N . PRO A 1 107 ? -26.352 20.419 25.001 1.00 95.31 107 PRO A N 1
ATOM 866 C CA . PRO A 1 107 ? -27.068 19.142 25.080 1.00 95.31 107 PRO A CA 1
ATOM 867 C C . PRO A 1 107 ? -26.224 17.979 25.611 1.00 95.31 107 PRO A C 1
ATOM 869 O O . PRO A 1 107 ? -26.663 17.269 26.516 1.00 95.31 107 PRO A O 1
ATOM 872 N N . ILE A 1 108 ? -24.978 17.851 25.140 1.00 93.12 108 ILE A N 1
ATOM 873 C CA . ILE A 1 108 ? -24.047 16.788 25.551 1.00 93.12 108 ILE A CA 1
ATOM 874 C C . ILE A 1 108 ? -23.706 16.831 27.048 1.00 93.12 108 ILE A C 1
ATOM 876 O O . ILE A 1 108 ? -23.637 15.791 27.700 1.00 93.12 108 ILE A O 1
ATOM 880 N N . HIS A 1 109 ? -23.603 18.027 27.632 1.00 93.88 109 HIS A N 1
ATOM 881 C CA . HIS A 1 109 ? -23.367 18.216 29.065 1.00 93.88 109 HIS A CA 1
ATOM 882 C C . HIS A 1 109 ? -24.566 17.767 29.906 1.00 93.88 109 HIS A C 1
ATOM 884 O O . HIS A 1 109 ? -24.389 17.187 30.974 1.00 93.88 109 HIS A O 1
ATOM 890 N N . VAL A 1 110 ? -25.789 18.018 29.427 1.00 93.12 110 VAL A N 1
ATOM 891 C CA . VAL A 1 110 ? -27.022 17.633 30.130 1.00 93.12 110 VAL A CA 1
ATOM 892 C C . VAL A 1 110 ? -27.285 16.132 29.992 1.00 93.12 110 VAL A C 1
ATOM 894 O O . VAL A 1 110 ? -27.625 15.489 30.980 1.00 93.12 110 VAL A O 1
ATOM 897 N N . ALA A 1 111 ? -27.042 15.544 28.817 1.00 93.06 111 ALA A N 1
ATOM 898 C CA . ALA A 1 111 ? -27.119 14.095 28.616 1.00 93.06 111 ALA A CA 1
ATOM 899 C C . ALA A 1 111 ? -26.086 13.349 29.484 1.00 93.06 111 ALA A C 1
ATOM 901 O O . ALA A 1 111 ? -26.389 12.310 30.075 1.00 93.06 111 ALA A O 1
ATOM 902 N N . ALA A 1 112 ? -24.888 13.924 29.638 1.00 92.44 112 ALA A N 1
ATOM 903 C CA . ALA A 1 112 ? -23.879 13.442 30.573 1.00 92.44 112 ALA A CA 1
ATOM 904 C C . ALA A 1 112 ? -24.303 13.601 32.043 1.00 92.44 112 ALA A C 1
ATOM 906 O O . ALA A 1 112 ? -24.044 12.701 32.831 1.00 92.44 112 ALA A O 1
ATOM 907 N N . GLN A 1 113 ? -24.990 14.689 32.411 1.00 91.62 113 GLN A N 1
ATOM 908 C CA . GLN A 1 113 ? -25.501 14.913 33.771 1.00 91.62 113 GLN A CA 1
ATOM 909 C C . GLN A 1 113 ? -26.666 13.976 34.147 1.00 91.62 113 GLN A C 1
ATOM 911 O O . GLN A 1 113 ? -26.799 13.573 35.303 1.00 91.62 113 GLN A O 1
ATOM 916 N N . GLU A 1 114 ? -27.534 13.638 33.190 1.00 90.50 114 GLU A N 1
ATOM 917 C CA . GLU A 1 114 ? -28.672 12.730 33.402 1.00 90.50 114 GLU A CA 1
ATOM 918 C C . GLU A 1 114 ? -28.274 11.240 33.366 1.00 90.50 114 GLU A C 1
ATOM 920 O O . GLU A 1 114 ? -29.098 10.398 33.709 1.00 90.50 114 GLU A O 1
ATOM 925 N N . GLY A 1 115 ? -27.041 10.893 32.970 1.00 89.12 115 GLY A N 1
ATOM 926 C CA . GLY A 1 115 ? -26.634 9.496 32.746 1.00 89.12 115 GLY A CA 1
ATOM 927 C C . GLY A 1 115 ? -27.220 8.876 31.470 1.00 89.12 115 GLY A C 1
ATOM 928 O O . GLY A 1 115 ? -27.181 7.659 31.291 1.00 89.12 115 GLY A O 1
ATOM 929 N N . ASN A 1 116 ? -27.773 9.702 30.576 1.00 90.81 116 ASN A N 1
ATOM 930 C CA . ASN A 1 116 ? -28.504 9.261 29.393 1.00 90.81 116 ASN A CA 1
ATOM 931 C C . ASN A 1 116 ? -27.543 8.901 28.249 1.00 90.81 116 ASN A C 1
ATOM 933 O O . ASN A 1 116 ? -27.302 9.686 27.328 1.00 90.81 116 ASN A O 1
ATOM 937 N N . SER A 1 117 ? -26.986 7.692 28.324 1.00 83.75 117 SER A N 1
ATOM 938 C CA . SER A 1 117 ? -26.043 7.156 27.339 1.00 83.75 117 SER A CA 1
ATOM 939 C C . SER A 1 117 ? -26.638 7.032 25.931 1.00 83.75 117 SER A C 1
ATOM 941 O O . SER A 1 117 ? -25.899 7.195 24.963 1.00 83.75 117 SER A O 1
ATOM 943 N N . GLN A 1 118 ? -27.951 6.805 25.788 1.00 84.38 118 GLN A N 1
ATOM 944 C CA . GLN A 1 118 ? -28.609 6.723 24.480 1.00 84.38 118 GLN A CA 1
ATOM 945 C C . GLN A 1 118 ? -28.620 8.083 23.773 1.00 84.38 118 GLN A C 1
ATOM 947 O O . GLN A 1 118 ? -28.101 8.191 22.664 1.00 84.38 118 GLN A O 1
ATOM 952 N N . ILE A 1 119 ? -29.110 9.140 24.432 1.00 91.00 119 ILE A N 1
ATOM 953 C CA . ILE A 1 119 ? -29.038 10.505 23.883 1.00 91.00 119 ILE A CA 1
ATOM 954 C C . ILE A 1 119 ? -27.587 10.911 23.631 1.00 91.00 119 ILE A C 1
ATOM 956 O O . ILE A 1 119 ? -27.292 11.528 22.611 1.00 91.00 119 ILE A O 1
ATOM 960 N N . LEU A 1 120 ? -26.661 10.531 24.515 1.00 86.88 120 LEU A N 1
ATOM 961 C CA . LEU A 1 120 ? -25.255 10.867 24.334 1.00 86.88 120 LEU A CA 1
ATOM 962 C C . LEU A 1 120 ? -24.651 10.196 23.084 1.00 86.88 120 LEU A C 1
ATOM 964 O O . LEU A 1 120 ? -23.948 10.867 22.336 1.00 86.88 120 LEU A O 1
ATOM 968 N N . ARG A 1 121 ? -24.995 8.934 22.775 1.00 79.31 121 ARG A N 1
ATOM 969 C CA . ARG A 1 121 ? -24.647 8.295 21.486 1.00 79.31 121 ARG A CA 1
ATOM 970 C C . ARG A 1 121 ? -25.267 9.028 20.291 1.00 79.31 121 ARG A C 1
ATOM 972 O O . ARG A 1 121 ? -24.585 9.233 19.292 1.00 79.31 121 ARG A O 1
ATOM 979 N N . ILE A 1 122 ? -26.533 9.439 20.389 1.00 83.94 122 ILE A N 1
ATOM 980 C CA . ILE A 1 122 ? -27.251 10.135 19.305 1.00 83.94 122 ILE A CA 1
ATOM 981 C C . ILE A 1 122 ? -26.645 11.523 19.014 1.00 83.94 122 ILE A C 1
ATOM 983 O O . ILE A 1 122 ? -26.578 11.927 17.853 1.00 83.94 122 ILE A O 1
ATOM 987 N N . LEU A 1 123 ? -26.162 12.227 20.045 1.00 85.62 123 LEU A N 1
ATOM 988 C CA . LEU A 1 123 ? -25.432 13.494 19.911 1.00 85.62 123 LEU A CA 1
ATOM 989 C C . LEU A 1 123 ? -24.041 13.292 19.288 1.00 85.62 123 LEU A C 1
ATOM 991 O O . LEU A 1 123 ? -23.671 14.024 18.377 1.00 85.62 123 LEU A O 1
ATOM 995 N N . LEU A 1 124 ? -23.292 12.271 19.718 1.00 80.94 124 LEU A N 1
ATOM 996 C CA . LEU A 1 124 ? -21.964 11.965 19.164 1.00 80.94 124 LEU A CA 1
ATOM 997 C C . LEU A 1 124 ? -22.019 11.550 17.685 1.00 80.94 124 LEU A C 1
ATOM 999 O O . LEU A 1 124 ? -21.151 11.937 16.909 1.00 80.94 124 LEU A O 1
ATOM 1003 N N . ARG A 1 125 ? -23.071 10.832 17.266 1.00 76.38 125 ARG A N 1
ATOM 1004 C CA . ARG A 1 125 ? -23.345 10.520 15.846 1.00 76.38 125 ARG A CA 1
ATOM 1005 C C . ARG A 1 125 ? -23.646 11.757 14.984 1.00 76.38 125 ARG A C 1
ATOM 1007 O O . ARG A 1 125 ? -23.660 11.635 13.766 1.00 76.38 125 ARG A O 1
ATOM 1014 N N . ARG A 1 126 ? -23.904 12.918 15.597 1.00 79.19 126 ARG A N 1
ATOM 1015 C CA . ARG A 1 126 ? -24.070 14.229 14.941 1.00 79.19 126 ARG A CA 1
ATOM 1016 C C . ARG A 1 126 ? -22.833 15.122 15.086 1.00 79.19 126 ARG A C 1
ATOM 1018 O O . ARG A 1 126 ? -22.951 16.340 15.026 1.00 79.19 126 ARG A O 1
ATOM 1025 N N . GLU A 1 127 ? -21.669 14.522 15.332 1.00 73.44 127 GLU A N 1
ATOM 1026 C CA . GLU A 1 127 ? -20.373 15.216 15.379 1.00 73.44 127 GLU A CA 1
ATOM 1027 C C . GLU A 1 127 ? -20.285 16.327 16.448 1.00 73.44 127 GLU A C 1
ATOM 1029 O O . GLU A 1 127 ? -19.428 17.207 16.384 1.00 73.44 127 GLU A O 1
ATOM 1034 N N . VAL A 1 128 ? -21.138 16.270 17.480 1.00 79.44 128 VAL A N 1
ATOM 1035 C CA . VAL A 1 128 ? -21.052 17.167 18.642 1.00 79.44 128 VAL A CA 1
ATOM 1036 C C . VAL A 1 128 ? -19.742 16.898 19.382 1.00 79.44 128 VAL A C 1
ATOM 1038 O O . VAL A 1 128 ? -19.512 15.783 19.854 1.00 79.44 128 VAL A O 1
ATOM 1041 N N . ASP A 1 129 ? -18.904 17.929 19.516 1.00 77.88 129 ASP A N 1
ATOM 1042 C CA . ASP A 1 129 ? -17.586 17.826 20.146 1.00 77.88 129 ASP A CA 1
ATOM 1043 C C . ASP A 1 129 ? -17.686 17.332 21.613 1.00 77.88 129 ASP A C 1
ATOM 1045 O O . ASP A 1 129 ? -18.222 18.041 22.473 1.00 77.88 129 ASP A O 1
ATOM 1049 N N . PRO A 1 130 ? -17.143 16.142 21.953 1.00 80.19 130 PRO A N 1
ATOM 1050 C CA . PRO A 1 130 ? -17.161 15.615 23.319 1.00 80.19 130 PRO A CA 1
ATOM 1051 C C . PRO A 1 130 ? -16.256 16.379 24.293 1.00 80.19 130 PRO A C 1
ATOM 1053 O O . PRO A 1 130 ? -16.416 16.241 25.511 1.00 80.19 130 PRO A O 1
ATOM 1056 N N . GLN A 1 131 ? -15.303 17.161 23.781 1.00 82.69 131 GLN A N 1
ATOM 1057 C CA . GLN A 1 131 ? -14.401 18.003 24.567 1.00 82.69 131 GLN A CA 1
ATOM 1058 C C . GLN A 1 131 ? -14.948 19.419 24.766 1.00 82.69 131 GLN A C 1
ATOM 1060 O O . GLN A 1 131 ? -14.355 20.177 25.541 1.00 82.69 131 GLN A O 1
ATOM 1065 N N . GLN A 1 132 ? -16.073 19.762 24.126 1.00 86.75 132 GLN A N 1
ATOM 1066 C CA . GLN A 1 132 ? -16.749 21.041 24.295 1.00 86.75 132 GLN A CA 1
ATOM 1067 C C . GLN A 1 132 ? -16.948 21.317 25.786 1.00 86.75 132 GLN A C 1
ATOM 1069 O O . GLN A 1 132 ? -17.369 20.443 26.546 1.00 86.75 132 GLN A O 1
ATOM 1074 N N . GLN A 1 133 ? -16.627 22.538 26.210 1.00 91.25 133 GLN A N 1
ATOM 1075 C CA . GLN A 1 133 ? -16.652 22.925 27.616 1.00 91.25 133 GLN A CA 1
ATOM 1076 C C . GLN A 1 133 ? -17.830 23.849 27.928 1.00 91.25 133 GLN A C 1
ATOM 1078 O O . GLN A 1 133 ? -18.227 24.708 27.138 1.00 91.25 133 GLN A O 1
ATOM 1083 N N . THR A 1 134 ? -18.353 23.719 29.141 1.00 90.31 134 THR A N 1
ATOM 1084 C CA . THR A 1 134 ? -19.218 24.728 29.764 1.00 90.31 134 THR A CA 1
ATOM 1085 C C . THR A 1 134 ? -18.488 26.059 29.973 1.00 90.31 134 THR A C 1
ATOM 1087 O O . THR A 1 134 ? -17.258 26.117 29.995 1.00 90.31 134 THR A O 1
ATOM 1090 N N . SER A 1 135 ? -19.220 27.133 30.295 1.00 89.69 135 SER A N 1
ATOM 1091 C CA . SER A 1 135 ? -18.594 28.402 30.730 1.00 89.69 135 SER A CA 1
ATOM 1092 C C . SER A 1 135 ? -17.840 28.327 32.070 1.00 89.69 135 SER A C 1
ATOM 1094 O O . SER A 1 135 ? -17.394 29.358 32.568 1.00 89.69 135 SER A O 1
ATOM 1096 N N . ARG A 1 136 ? -17.731 27.144 32.692 1.00 86.69 136 ARG A N 1
ATOM 1097 C CA . ARG A 1 136 ? -16.860 26.871 33.848 1.00 86.69 136 ARG A CA 1
ATOM 1098 C C . ARG A 1 136 ? -15.664 25.976 33.493 1.00 86.69 136 ARG A C 1
ATOM 1100 O O . ARG A 1 136 ? -15.022 25.456 34.398 1.00 86.69 136 ARG A O 1
ATOM 1107 N N . GLY A 1 137 ? -15.389 25.763 32.204 1.00 89.00 137 GLY A N 1
ATOM 1108 C CA . GLY A 1 137 ? -14.279 24.928 31.732 1.00 89.00 137 GLY A CA 1
ATOM 1109 C C . GLY A 1 137 ? -14.485 23.424 31.940 1.00 89.00 137 GLY A C 1
ATOM 1110 O O . GLY A 1 137 ? -13.534 22.660 31.832 1.00 89.00 137 GLY A O 1
ATOM 1111 N N . ARG A 1 138 ? -15.709 22.988 32.272 1.00 89.88 138 ARG A N 1
ATOM 1112 C CA . ARG A 1 138 ? -16.032 21.573 32.520 1.00 89.88 138 ARG A CA 1
ATOM 1113 C C . ARG A 1 138 ? -16.533 20.916 31.245 1.00 89.88 138 ARG A C 1
ATOM 1115 O O . ARG A 1 138 ? -17.488 21.428 30.666 1.00 89.88 138 ARG A O 1
ATOM 1122 N N . SER A 1 139 ? -15.938 19.794 30.866 1.00 90.88 139 SER A N 1
ATOM 1123 C CA . SER A 1 139 ? -16.404 18.906 29.794 1.00 90.88 139 SER A CA 1
ATOM 1124 C C . SER A 1 139 ? -17.576 18.023 30.241 1.00 90.88 139 SER A C 1
ATOM 1126 O O . SER A 1 139 ? -17.840 17.852 31.438 1.00 90.88 139 SER A O 1
ATOM 1128 N N . ALA A 1 140 ? -18.252 17.388 29.281 1.00 89.94 140 ALA A N 1
ATOM 1129 C CA . ALA A 1 140 ? -19.295 16.398 29.552 1.00 89.94 140 ALA A CA 1
ATOM 1130 C C . ALA A 1 140 ? -18.810 15.260 30.481 1.00 89.94 140 ALA A C 1
ATOM 1132 O O . ALA A 1 140 ? -19.525 14.861 31.402 1.00 89.94 140 ALA A O 1
ATOM 1133 N N . LEU A 1 141 ? -17.571 14.782 30.300 1.00 87.88 141 LEU A N 1
ATOM 1134 C CA . LEU A 1 141 ? -16.969 13.727 31.126 1.00 87.88 141 LEU A CA 1
ATOM 1135 C C . LEU A 1 141 ? -16.800 14.147 32.593 1.00 87.88 141 LEU A C 1
ATOM 1137 O O . LEU A 1 141 ? -17.084 13.368 33.504 1.00 87.88 141 LEU A O 1
ATOM 1141 N N 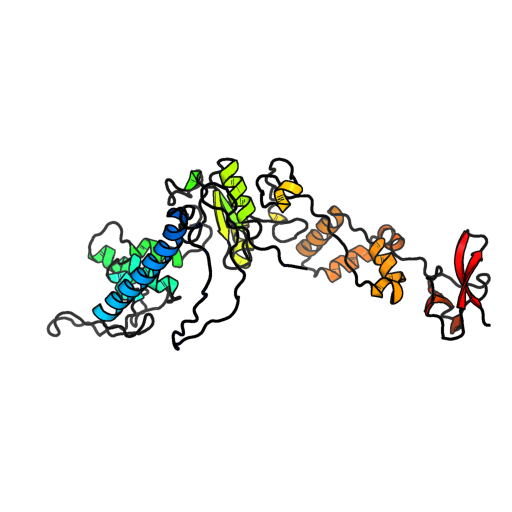. GLU A 1 142 ? -16.332 15.372 32.831 1.00 89.88 142 GLU A N 1
ATOM 1142 C CA . GLU A 1 142 ? -16.149 15.911 34.183 1.00 89.88 142 GLU A CA 1
ATOM 1143 C C . GLU A 1 142 ? -17.492 16.134 34.890 1.00 89.88 142 GLU A C 1
ATOM 1145 O O . GLU A 1 142 ? -17.581 15.948 36.103 1.00 89.88 142 GLU A O 1
ATOM 1150 N N . ILE A 1 143 ? -18.556 16.456 34.145 1.00 90.31 143 ILE A N 1
ATOM 1151 C CA . ILE A 1 143 ? -19.920 16.526 34.688 1.00 90.31 143 ILE A CA 1
ATOM 1152 C C . ILE A 1 143 ? -20.437 15.136 35.076 1.00 90.31 143 ILE A C 1
ATOM 1154 O O . ILE A 1 143 ? -20.942 14.985 36.188 1.00 90.31 143 ILE A O 1
ATOM 1158 N N . ALA A 1 144 ? -20.265 14.121 34.223 1.00 89.75 144 ALA A N 1
ATOM 1159 C CA . ALA A 1 144 ? -20.659 12.745 34.540 1.00 89.75 144 ALA A CA 1
ATOM 1160 C C . ALA A 1 144 ? -19.909 12.206 35.777 1.00 89.75 14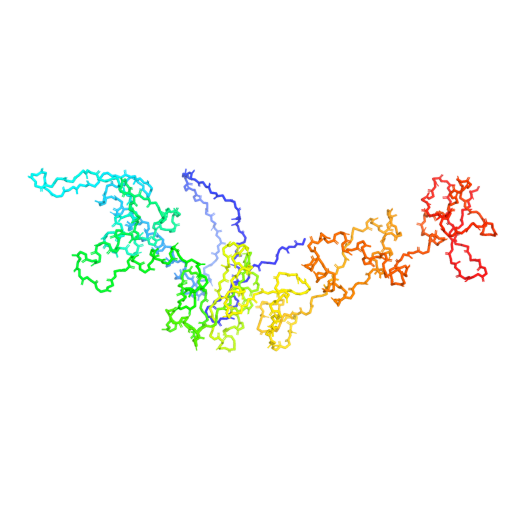4 ALA A C 1
ATOM 1162 O O . ALA A 1 144 ? -20.525 11.662 36.693 1.00 89.75 144 ALA A O 1
ATOM 1163 N N . LYS A 1 145 ? -18.590 12.442 35.861 1.00 89.75 145 LYS A N 1
ATOM 1164 C CA . LYS A 1 145 ? -17.768 12.101 37.039 1.00 89.75 145 LYS A CA 1
ATOM 1165 C C . LYS A 1 145 ? -18.234 12.836 38.304 1.00 89.75 145 LYS A C 1
ATOM 1167 O O . LYS A 1 145 ? -18.312 12.223 39.366 1.00 89.75 145 LYS A O 1
ATOM 1172 N N . ALA A 1 146 ? -18.595 14.117 38.202 1.00 88.50 146 ALA A N 1
ATOM 1173 C CA . ALA A 1 146 ? -19.102 14.889 39.336 1.00 88.50 146 ALA A CA 1
ATOM 1174 C C . ALA A 1 146 ? -20.493 14.432 39.818 1.00 88.50 146 ALA A C 1
ATOM 1176 O O . ALA A 1 146 ? -20.734 14.412 41.025 1.00 88.50 146 ALA A O 1
ATOM 1177 N N . GLU A 1 147 ? -21.408 14.056 38.916 1.00 88.94 147 GLU A N 1
ATOM 1178 C CA . GLU A 1 147 ? -22.727 13.531 39.303 1.00 88.94 147 GLU A CA 1
ATOM 1179 C C . GLU A 1 147 ? -22.639 12.127 39.915 1.00 88.94 147 GLU A C 1
ATOM 1181 O O . GLU A 1 147 ? -23.283 11.902 40.936 1.00 88.94 147 GLU A O 1
ATOM 1186 N N . MET A 1 148 ? -21.791 11.233 39.391 1.00 87.25 148 MET A N 1
ATOM 1187 C CA . MET A 1 148 ? -21.535 9.914 39.995 1.00 87.25 148 MET A CA 1
ATOM 1188 C C . MET A 1 148 ? -21.107 10.044 41.468 1.00 87.25 148 MET A C 1
ATOM 1190 O O . MET A 1 148 ? -21.725 9.460 42.359 1.00 87.25 148 MET A O 1
ATOM 1194 N N . VAL A 1 149 ? -20.104 10.892 41.741 1.00 87.69 149 VAL A N 1
ATOM 1195 C CA . VAL A 1 149 ? -19.614 11.170 43.106 1.00 87.69 149 VAL A CA 1
ATOM 1196 C C . VAL A 1 149 ? -20.709 11.785 43.983 1.00 87.69 149 VAL A C 1
ATOM 1198 O O . VAL A 1 149 ? -20.870 11.396 45.136 1.00 87.69 149 VAL A O 1
ATOM 1201 N N . LYS A 1 150 ? -21.494 12.721 43.441 1.00 85.75 150 LYS A N 1
ATOM 1202 C CA . LYS A 1 150 ? -22.600 13.391 44.146 1.00 85.75 150 LYS A CA 1
ATOM 1203 C C . LYS A 1 150 ? -23.759 12.448 44.496 1.00 85.75 150 LYS A C 1
ATOM 1205 O O . LYS A 1 150 ? -24.468 12.720 45.463 1.00 85.75 150 LYS A O 1
ATOM 1210 N N . ARG A 1 151 ? -23.971 11.379 43.723 1.00 83.75 151 ARG A N 1
ATOM 1211 C CA . ARG A 1 151 ? -25.013 10.364 43.964 1.00 83.75 151 ARG A CA 1
ATOM 1212 C C . ARG A 1 151 ? -24.522 9.161 44.774 1.00 83.75 151 ARG A C 1
ATOM 1214 O O . ARG A 1 151 ? -25.350 8.402 45.261 1.00 83.75 151 ARG A O 1
ATOM 1221 N N . GLY A 1 152 ? -23.207 8.997 44.935 1.00 82.94 152 GLY A N 1
ATOM 1222 C CA . GLY A 1 152 ? -22.618 7.818 45.580 1.00 82.94 152 GLY A CA 1
ATOM 1223 C C . GLY A 1 152 ? -22.726 6.546 44.731 1.00 82.94 152 GLY A C 1
ATOM 1224 O O . GLY A 1 152 ? -22.706 5.444 45.272 1.00 82.94 152 GLY A O 1
ATOM 1225 N N . GLU A 1 153 ? -22.873 6.691 43.412 1.00 81.06 153 GLU A N 1
ATOM 1226 C CA . GLU A 1 153 ? -22.982 5.574 42.470 1.00 81.06 153 GLU A CA 1
ATOM 1227 C C . GLU A 1 153 ? -21.593 4.957 42.205 1.00 81.06 153 GLU A C 1
ATOM 1229 O O . GLU A 1 153 ? -20.596 5.671 42.092 1.00 81.06 153 GLU A O 1
ATOM 1234 N N . ALA A 1 154 ? -21.515 3.625 42.104 1.00 71.62 154 ALA A N 1
ATOM 1235 C CA . ALA A 1 154 ? -20.255 2.911 41.851 1.00 71.62 154 ALA A CA 1
ATOM 1236 C C . ALA A 1 154 ? -19.820 2.929 40.370 1.00 71.62 154 ALA A C 1
ATOM 1238 O O . ALA A 1 154 ? -18.647 2.715 40.067 1.00 71.62 154 ALA A O 1
ATOM 1239 N N . ASP A 1 155 ? -20.764 3.170 39.461 1.00 69.25 155 ASP A N 1
ATOM 1240 C CA . ASP A 1 155 ? -20.561 3.360 38.025 1.00 69.25 155 ASP A CA 1
ATOM 1241 C C . ASP A 1 155 ? -21.647 4.314 37.505 1.00 69.25 155 ASP A C 1
ATOM 1243 O O . ASP A 1 155 ? -22.723 4.418 38.095 1.00 69.25 155 ASP A O 1
ATOM 1247 N N . HIS A 1 156 ? -21.377 5.005 36.402 1.00 75.19 156 HIS A N 1
ATOM 1248 C CA . HIS A 1 156 ? -22.298 5.955 35.789 1.00 75.19 156 HIS A CA 1
ATOM 1249 C C . HIS A 1 156 ? -22.235 5.810 34.258 1.00 75.19 156 HIS A C 1
ATOM 1251 O O . HIS A 1 156 ? -21.192 6.122 33.668 1.00 75.19 156 HIS A O 1
ATOM 1257 N N . PRO A 1 157 ? -23.328 5.407 33.572 1.00 73.31 157 PRO A N 1
ATOM 1258 C CA . PRO A 1 157 ? -23.289 4.928 32.184 1.00 73.31 157 PRO A CA 1
ATOM 1259 C C . PRO A 1 157 ? -22.555 5.842 31.195 1.00 73.31 157 PRO A C 1
ATOM 1261 O O . PRO A 1 157 ? -21.759 5.368 30.381 1.00 73.31 157 PRO A O 1
ATOM 1264 N N . SER A 1 158 ? -22.760 7.161 31.294 1.00 79.88 158 SER A N 1
ATOM 1265 C CA . SER A 1 158 ? -22.116 8.137 30.404 1.00 79.88 158 SER A CA 1
ATOM 1266 C C . SER A 1 158 ? -20.601 8.269 30.606 1.00 79.88 158 SER A C 1
ATOM 1268 O O . SER A 1 158 ? -19.933 8.735 29.689 1.00 79.88 158 SER A O 1
ATOM 1270 N N . ILE A 1 159 ? -20.032 7.866 31.754 1.00 80.88 159 ILE A N 1
ATOM 1271 C CA . ILE A 1 159 ? -18.576 7.927 31.969 1.00 80.88 159 ILE A CA 1
ATOM 1272 C C . ILE A 1 159 ? -17.886 6.966 31.010 1.00 80.88 159 ILE A C 1
ATOM 1274 O O . ILE A 1 159 ? -17.009 7.399 30.279 1.00 80.88 159 ILE A O 1
ATOM 1278 N N . SER A 1 160 ? -18.309 5.700 30.950 1.00 68.56 160 SER A N 1
ATOM 1279 C CA . SER A 1 160 ? -17.686 4.698 30.069 1.00 68.56 160 SER A CA 1
ATOM 1280 C C . SER A 1 160 ? -17.624 5.139 28.597 1.00 68.56 160 SER A C 1
ATOM 1282 O O . SER A 1 160 ? -16.623 4.910 27.920 1.00 68.56 160 SER A O 1
ATOM 1284 N N . LEU A 1 161 ? -18.673 5.827 28.138 1.00 70.62 161 LEU A N 1
ATOM 1285 C CA . LEU A 1 161 ? -18.828 6.334 26.778 1.00 70.62 161 LEU A CA 1
ATOM 1286 C C . LEU A 1 161 ? -17.991 7.599 26.515 1.00 70.62 161 LEU A C 1
ATOM 1288 O O . LEU A 1 161 ? -17.415 7.730 25.442 1.00 70.62 161 LEU A O 1
ATOM 1292 N N . LEU A 1 162 ? -17.895 8.513 27.486 1.00 74.19 162 LEU A N 1
ATOM 1293 C CA . LEU A 1 162 ? -17.143 9.770 27.361 1.00 74.19 162 LEU A CA 1
ATOM 1294 C C . LEU A 1 162 ? -15.639 9.616 27.645 1.00 74.19 162 LEU A C 1
ATOM 1296 O O . LEU A 1 162 ? -14.824 10.319 27.056 1.00 74.19 162 LEU A O 1
ATOM 1300 N N . ASP A 1 163 ? -15.255 8.704 28.539 1.00 68.12 163 ASP A N 1
ATOM 1301 C CA . ASP A 1 163 ? -13.856 8.433 28.901 1.00 68.12 163 ASP A CA 1
ATOM 1302 C C . ASP A 1 163 ? -13.135 7.731 27.735 1.00 68.12 163 ASP A C 1
ATOM 1304 O O . ASP A 1 163 ? -11.991 8.065 27.422 1.00 68.12 163 ASP A O 1
ATOM 1308 N N . GLY A 1 164 ? -13.853 6.866 27.000 1.00 51.12 164 GLY A N 1
ATOM 1309 C CA . GLY A 1 164 ? -13.386 6.253 25.750 1.00 51.12 164 GLY A CA 1
ATOM 1310 C C . GLY A 1 164 ? -13.070 7.255 24.630 1.00 51.12 164 GLY A C 1
ATOM 1311 O O . GLY A 1 164 ? -12.244 6.962 23.773 1.00 51.12 164 GLY A O 1
ATOM 1312 N N . LEU A 1 165 ? -13.641 8.466 24.664 1.00 51.66 165 LEU A N 1
ATOM 1313 C CA . LEU A 1 165 ? -13.356 9.532 23.690 1.00 51.66 165 LEU A CA 1
ATOM 1314 C C . LEU A 1 165 ? -12.113 10.364 24.048 1.00 51.66 165 LEU A C 1
ATOM 1316 O O . LEU A 1 165 ? -11.599 11.095 23.204 1.00 51.66 165 LEU A O 1
ATOM 1320 N N . ARG A 1 166 ? -11.595 10.257 25.283 1.00 42.88 166 ARG A N 1
ATOM 1321 C CA . ARG A 1 166 ? -10.339 10.912 25.700 1.00 42.88 166 ARG A CA 1
ATOM 1322 C C . ARG A 1 166 ? -9.095 10.035 25.508 1.00 42.88 166 ARG A C 1
ATOM 1324 O O . ARG A 1 166 ? -7.989 10.521 25.746 1.00 42.88 166 ARG A O 1
ATOM 1331 N N . PHE A 1 167 ? -9.248 8.772 25.097 1.00 38.34 167 PHE A N 1
ATOM 1332 C CA . PHE A 1 167 ? -8.152 7.800 25.029 1.00 38.34 167 PHE A CA 1
ATOM 1333 C C . PHE A 1 167 ? -8.250 6.834 23.830 1.00 38.34 167 PHE A C 1
ATOM 1335 O O . PHE A 1 167 ? -8.721 5.709 23.961 1.00 38.34 167 PHE A O 1
ATOM 1342 N N . LEU A 1 168 ? -7.619 7.209 22.710 1.00 40.72 168 LEU A N 1
ATOM 1343 C CA . LEU A 1 168 ? -6.989 6.252 21.778 1.00 40.72 168 LEU A CA 1
ATOM 1344 C C . LEU A 1 168 ? -5.471 6.148 22.028 1.00 40.72 168 LEU A C 1
ATOM 1346 O O . LEU A 1 168 ? -4.656 6.026 21.109 1.00 40.72 168 LEU A O 1
ATOM 1350 N N . ARG A 1 169 ? -5.064 6.165 23.308 1.00 39.69 169 ARG A N 1
ATOM 1351 C CA . ARG A 1 169 ? -3.716 5.714 23.677 1.00 39.69 169 ARG A CA 1
ATOM 1352 C C . ARG A 1 169 ? -3.677 4.194 23.561 1.00 39.69 169 ARG A C 1
ATOM 1354 O O . ARG A 1 169 ? -4.563 3.509 24.071 1.00 39.69 169 ARG A O 1
ATOM 1361 N N . ALA A 1 170 ? -2.609 3.657 22.979 1.00 39.72 170 ALA A N 1
ATOM 1362 C CA . ALA A 1 170 ? -2.451 2.218 22.756 1.00 39.72 170 ALA A CA 1
ATOM 1363 C C . ALA A 1 170 ? -2.578 1.344 24.020 1.00 39.72 170 ALA A C 1
ATOM 1365 O O . ALA A 1 170 ? -2.891 0.160 23.949 1.00 39.72 170 ALA A O 1
ATOM 1366 N N . ARG A 1 171 ? -2.369 1.905 25.216 1.00 36.34 171 ARG A N 1
ATOM 1367 C CA . ARG A 1 171 ? -2.466 1.134 26.463 1.00 36.34 171 ARG A CA 1
ATOM 1368 C C . ARG A 1 171 ? -3.897 0.744 26.855 1.00 36.34 171 ARG A C 1
ATOM 1370 O O . ARG A 1 171 ? -4.035 -0.226 27.599 1.00 36.34 171 ARG A O 1
ATOM 1377 N N . ASP A 1 172 ? -4.925 1.423 26.343 1.00 41.03 172 ASP A N 1
ATOM 1378 C CA . ASP A 1 172 ? -6.318 1.237 26.787 1.00 41.03 172 ASP A CA 1
ATOM 1379 C C . ASP A 1 172 ? -7.160 0.369 25.838 1.00 41.03 172 ASP A C 1
ATOM 1381 O O . ASP A 1 172 ? -8.006 -0.403 26.296 1.00 41.03 172 ASP A O 1
ATOM 1385 N N . LEU A 1 173 ? -6.824 0.353 24.542 1.00 44.66 173 LEU A N 1
ATOM 1386 C CA . LEU A 1 173 ? -7.314 -0.652 23.581 1.00 44.66 173 LEU A CA 1
ATOM 1387 C C . LEU A 1 173 ? -6.951 -2.087 23.976 1.00 44.66 173 LEU A C 1
ATOM 1389 O O . LEU A 1 173 ? -7.673 -3.028 23.670 1.00 44.66 173 LEU A O 1
ATOM 1393 N N . ARG A 1 174 ? -5.888 -2.243 24.766 1.00 42.97 174 ARG A N 1
ATOM 1394 C CA . ARG A 1 174 ? -5.401 -3.502 25.349 1.00 42.97 174 ARG A CA 1
ATOM 1395 C C . ARG A 1 174 ? -6.410 -4.224 26.267 1.00 42.97 174 ARG A C 1
ATOM 1397 O O . ARG A 1 174 ? -6.042 -5.218 26.901 1.00 42.97 174 ARG A O 1
ATOM 1404 N N . ARG A 1 175 ? -7.622 -3.680 26.463 1.00 38.50 175 ARG A N 1
ATOM 1405 C CA . ARG A 1 175 ? -8.587 -4.134 27.482 1.00 38.50 175 ARG A CA 1
ATOM 1406 C C . ARG A 1 175 ? -10.058 -4.201 27.063 1.00 38.50 175 ARG A C 1
ATOM 1408 O O . ARG A 1 175 ? -10.799 -4.849 27.802 1.00 38.50 175 ARG A O 1
ATOM 1415 N N . ARG A 1 176 ? -10.506 -3.539 25.988 1.00 51.06 176 ARG A N 1
ATOM 1416 C CA . ARG A 1 176 ? -11.927 -3.483 25.574 1.00 51.06 176 ARG A CA 1
ATOM 1417 C C . ARG A 1 176 ? -12.059 -3.267 24.067 1.00 51.06 176 ARG A C 1
ATOM 1419 O O . ARG A 1 176 ? -11.371 -2.411 23.523 1.00 51.06 176 ARG A O 1
ATOM 1426 N N . CYS A 1 177 ? -13.006 -3.964 23.442 1.00 58.47 177 CYS A N 1
ATOM 1427 C CA . CYS A 1 177 ? -13.545 -3.560 22.150 1.00 58.47 177 CYS A CA 1
ATOM 1428 C C . CYS A 1 177 ? -14.813 -2.744 22.382 1.00 58.47 177 CYS A C 1
ATOM 1430 O O . CYS A 1 177 ? -15.602 -3.028 23.284 1.00 58.47 177 CYS A O 1
ATOM 1432 N N . PHE A 1 178 ? -15.021 -1.735 21.549 1.00 60.62 178 PHE A N 1
ATOM 1433 C CA . PHE A 1 178 ? -16.255 -0.964 21.521 1.00 60.62 178 PHE A CA 1
ATOM 1434 C C . PHE A 1 178 ? -17.063 -1.426 20.305 1.00 60.62 178 PHE A C 1
ATOM 1436 O O . PHE A 1 178 ? -16.553 -1.360 19.190 1.00 60.62 178 PHE A O 1
ATOM 1443 N N . GLN A 1 179 ? -18.297 -1.905 20.507 1.00 61.38 179 GLN A N 1
ATOM 1444 C CA . GLN A 1 179 ? -19.131 -2.480 19.431 1.00 61.38 179 GLN A CA 1
ATOM 1445 C C . GLN A 1 179 ? -19.322 -1.530 18.235 1.00 61.38 179 GLN A C 1
ATOM 1447 O O . GLN A 1 179 ? -19.421 -1.982 17.103 1.00 61.38 179 GLN A O 1
ATOM 1452 N N . ASP A 1 180 ? -19.334 -0.220 18.481 1.00 65.25 180 ASP A N 1
ATOM 1453 C CA . ASP A 1 180 ? -19.503 0.822 17.463 1.00 65.25 180 ASP A CA 1
ATOM 1454 C C . ASP A 1 180 ? -18.244 1.037 16.587 1.00 65.25 180 ASP A C 1
ATOM 1456 O O . ASP A 1 180 ? -18.327 1.732 15.580 1.00 65.25 180 ASP A O 1
ATOM 1460 N N . TYR A 1 181 ? -17.090 0.466 16.964 1.00 72.62 181 TYR A N 1
ATOM 1461 C CA . TYR A 1 181 ? -15.784 0.675 16.311 1.00 72.62 181 TYR A CA 1
ATOM 1462 C C . TYR A 1 181 ? -15.106 -0.619 15.831 1.00 72.62 181 TYR A C 1
ATOM 1464 O O . TYR A 1 181 ? -14.198 -0.564 15.005 1.00 72.62 181 TYR A O 1
ATOM 1472 N N . PHE A 1 182 ? -15.518 -1.775 16.358 1.00 82.00 182 PHE A N 1
ATOM 1473 C CA . PHE A 1 182 ? -14.953 -3.082 16.028 1.00 82.00 182 PHE A CA 1
ATOM 1474 C C . PHE A 1 182 ? -16.032 -3.993 15.463 1.00 82.00 182 PHE A C 1
ATOM 1476 O O . PHE A 1 182 ? -17.038 -4.251 16.128 1.00 82.00 182 PHE A O 1
ATOM 1483 N N . TRP A 1 183 ? -15.777 -4.579 14.294 1.00 86.94 183 TRP A N 1
ATOM 1484 C CA . TRP A 1 183 ? -16.488 -5.791 13.915 1.00 86.94 183 TRP A CA 1
ATOM 1485 C C . TRP A 1 183 ? -15.958 -6.957 14.751 1.00 86.94 183 TRP A C 1
ATOM 1487 O O . TRP A 1 183 ? -14.747 -7.167 14.855 1.00 86.94 183 TRP A O 1
ATOM 1497 N N . LEU A 1 184 ? -16.868 -7.716 15.357 1.00 86.50 184 LEU A N 1
ATOM 1498 C CA . LEU A 1 184 ? -16.535 -8.858 16.199 1.00 86.50 184 LEU A CA 1
ATOM 1499 C C . LEU A 1 184 ? -16.876 -10.159 15.469 1.00 86.50 184 LEU A C 1
ATOM 1501 O O . LEU A 1 184 ? -18.030 -10.394 15.086 1.00 86.50 184 LEU A O 1
ATOM 1505 N N . SER A 1 185 ? -15.863 -11.015 15.330 1.00 89.81 185 SER A N 1
ATOM 1506 C CA . SER A 1 185 ? -16.029 -12.419 14.932 1.00 89.81 185 SER A CA 1
ATOM 1507 C C . SER A 1 185 ? -17.009 -13.148 15.862 1.00 89.81 185 SER A C 1
ATOM 1509 O O . SER A 1 185 ? -17.155 -12.728 17.014 1.00 89.81 185 SER A O 1
ATOM 1511 N N . PRO A 1 186 ? -17.674 -14.232 15.415 1.00 89.12 186 PRO A N 1
ATOM 1512 C CA . PRO A 1 186 ? -18.632 -14.972 16.242 1.00 89.12 186 PRO A CA 1
ATOM 1513 C C . PRO A 1 186 ? -18.094 -15.331 17.637 1.00 89.12 186 PRO A C 1
ATOM 1515 O O . PRO A 1 186 ? -18.728 -14.977 18.628 1.00 89.12 186 PRO A O 1
ATOM 1518 N N . ALA A 1 187 ? -16.874 -15.874 17.723 1.00 85.94 187 ALA A N 1
ATOM 1519 C CA . ALA A 1 187 ? -16.185 -16.205 18.977 1.00 85.94 187 ALA A CA 1
ATOM 1520 C C . ALA A 1 187 ? -15.946 -15.014 19.940 1.00 85.94 187 ALA A C 1
ATOM 1522 O O . ALA A 1 187 ? -15.646 -15.213 21.117 1.00 85.94 187 ALA A O 1
ATOM 1523 N N . CYS A 1 188 ? -16.095 -13.771 19.468 1.00 83.50 188 CYS A N 1
ATOM 1524 C CA . CYS A 1 188 ? -15.969 -12.543 20.257 1.00 83.50 188 CYS A CA 1
ATOM 1525 C C . CYS A 1 188 ? -17.310 -11.875 20.618 1.00 83.50 188 CYS A C 1
ATOM 1527 O O . CYS A 1 188 ? -17.306 -10.877 21.344 1.00 83.50 188 CYS A O 1
ATOM 1529 N N . ARG A 1 189 ? -18.456 -12.373 20.127 1.00 82.31 189 ARG A N 1
ATOM 1530 C CA . ARG A 1 189 ? -19.769 -11.720 20.322 1.00 82.31 189 ARG A CA 1
ATOM 1531 C C . ARG A 1 189 ? -20.381 -11.963 21.707 1.00 82.31 189 ARG A C 1
ATOM 1533 O O . ARG A 1 189 ? -21.088 -11.084 22.192 1.00 82.31 189 ARG A O 1
ATOM 1540 N N . ASP A 1 190 ? -20.061 -13.082 22.360 1.00 75.44 190 ASP A N 1
ATOM 1541 C CA . ASP A 1 190 ? -20.612 -13.463 23.676 1.00 75.44 190 ASP A CA 1
ATOM 1542 C C . ASP A 1 190 ? -20.241 -12.493 24.810 1.00 75.44 190 ASP A C 1
ATOM 1544 O O . ASP A 1 190 ? -20.990 -12.333 25.774 1.00 75.44 190 ASP A O 1
ATOM 1548 N N . ASP A 1 191 ? -19.079 -11.838 24.719 1.00 67.56 191 ASP A N 1
ATOM 1549 C CA . ASP A 1 191 ? -18.712 -10.745 25.619 1.00 67.56 191 ASP A CA 1
ATOM 1550 C C . ASP A 1 191 ? -17.844 -9.695 24.898 1.00 67.56 191 ASP A C 1
ATOM 1552 O O . ASP A 1 191 ? -16.607 -9.757 24.954 1.00 67.56 191 ASP A O 1
ATOM 1556 N N . PRO A 1 192 ? -18.466 -8.681 24.267 1.00 60.47 192 PRO A N 1
ATOM 1557 C CA . PRO A 1 192 ? -17.751 -7.648 23.517 1.00 60.47 192 PRO A CA 1
ATOM 1558 C C . PRO A 1 192 ? -16.839 -6.789 24.408 1.00 60.47 192 PRO A C 1
ATOM 1560 O O . PRO A 1 192 ? -15.928 -6.121 23.917 1.00 60.47 192 PRO A O 1
ATOM 1563 N N . THR A 1 193 ? -17.043 -6.804 25.732 1.00 53.66 193 THR A N 1
ATOM 1564 C CA . THR A 1 193 ? -16.233 -6.026 26.678 1.00 53.66 193 THR A CA 1
ATOM 1565 C C . THR A 1 193 ? -14.897 -6.698 27.007 1.00 53.66 193 THR A C 1
ATOM 1567 O O . THR A 1 193 ? -14.011 -6.047 27.567 1.00 53.66 193 THR A O 1
ATOM 1570 N N . LYS A 1 194 ? -14.720 -7.979 26.644 1.00 53.25 194 LYS A N 1
ATOM 1571 C CA . LYS A 1 194 ? -13.570 -8.816 27.020 1.00 53.25 194 LYS A CA 1
ATOM 1572 C C . LYS A 1 194 ? -12.477 -8.949 25.951 1.00 53.25 194 LYS A C 1
ATOM 1574 O O . LYS A 1 194 ? -11.729 -9.919 25.988 1.00 53.25 194 LYS A O 1
ATOM 1579 N N . CYS A 1 195 ? -12.237 -7.936 25.117 1.00 55.41 195 CYS A N 1
ATOM 1580 C CA . CYS A 1 195 ? -10.974 -7.820 24.356 1.00 55.41 195 CYS A CA 1
ATOM 1581 C C . CYS A 1 195 ? -9.751 -7.477 25.241 1.00 55.41 195 CYS A C 1
ATOM 1583 O O . CYS A 1 195 ? -8.914 -6.641 24.905 1.00 55.41 195 CYS A O 1
ATOM 1585 N N . ARG A 1 196 ? -9.642 -8.113 26.412 1.00 47.72 196 ARG A N 1
ATOM 1586 C CA . ARG A 1 196 ? -8.378 -8.263 27.131 1.00 47.72 196 ARG A CA 1
ATOM 1587 C C . ARG A 1 196 ? -7.625 -9.425 26.502 1.00 47.72 196 ARG A C 1
ATOM 1589 O O . ARG A 1 196 ? -8.214 -10.498 26.423 1.00 47.72 196 ARG A O 1
ATOM 1596 N N . GLY A 1 197 ? -6.349 -9.196 26.184 1.00 49.00 197 GLY A N 1
ATOM 1597 C CA . GLY A 1 197 ? -5.200 -10.128 26.181 1.00 49.00 197 GLY A CA 1
ATOM 1598 C C . GLY A 1 197 ? -5.350 -11.551 25.629 1.00 49.00 197 GLY A C 1
ATOM 1599 O O . GLY A 1 197 ? -4.576 -11.944 24.765 1.00 49.00 197 GLY A O 1
ATOM 1600 N N . ASP A 1 198 ? -6.321 -12.302 26.140 1.00 54.31 198 ASP A N 1
ATOM 1601 C CA . ASP A 1 198 ? -6.414 -13.759 26.088 1.00 54.31 198 ASP A CA 1
ATOM 1602 C C . ASP A 1 198 ? -7.697 -14.252 25.382 1.00 54.31 198 ASP A C 1
ATOM 1604 O O . ASP A 1 198 ? -7.896 -15.457 25.257 1.00 54.31 198 ASP A O 1
ATOM 1608 N N . LYS A 1 199 ? -8.603 -13.344 24.971 1.00 68.06 199 LYS A N 1
ATOM 1609 C CA . LYS A 1 199 ? -9.907 -13.708 24.374 1.00 68.06 199 LYS A CA 1
ATOM 1610 C C . LYS A 1 199 ? -10.144 -13.263 22.936 1.00 68.06 199 LYS A C 1
ATOM 1612 O O . LYS A 1 199 ? -10.705 -14.043 22.186 1.00 68.06 199 LYS A O 1
ATOM 1617 N N . CYS A 1 200 ? -9.779 -12.038 22.565 1.00 80.38 200 CYS A N 1
ATOM 1618 C CA . CYS A 1 200 ? -10.027 -11.507 21.222 1.00 80.38 200 CYS A CA 1
ATOM 1619 C C . CYS A 1 200 ? -8.789 -10.773 20.722 1.00 80.38 200 CYS A C 1
ATOM 1621 O O . CYS A 1 200 ? -8.347 -9.799 21.335 1.00 80.38 200 CYS A O 1
ATOM 1623 N N . ILE A 1 201 ? -8.242 -11.251 19.610 1.00 84.81 201 ILE A N 1
ATOM 1624 C CA . ILE A 1 201 ? -7.070 -10.682 18.957 1.00 84.81 201 ILE A CA 1
ATOM 1625 C C . ILE A 1 201 ? -7.525 -9.472 18.139 1.00 84.81 201 ILE A C 1
ATOM 1627 O O . ILE A 1 201 ? -8.412 -9.585 17.293 1.00 84.81 201 ILE A O 1
ATOM 1631 N N . ILE A 1 202 ? -6.929 -8.306 18.379 1.00 87.00 202 ILE A N 1
ATOM 1632 C CA . ILE A 1 202 ? -7.210 -7.121 17.563 1.00 87.00 202 ILE A CA 1
ATOM 1633 C C . ILE A 1 202 ? -6.550 -7.299 16.194 1.00 87.00 202 ILE A C 1
ATOM 1635 O O . ILE A 1 202 ? -5.367 -7.632 16.125 1.00 87.00 202 ILE A O 1
ATOM 1639 N N . PHE A 1 203 ? -7.309 -7.047 15.130 1.00 91.12 203 PHE A N 1
ATOM 1640 C CA . PHE A 1 203 ? -6.805 -6.830 13.780 1.00 91.12 203 PHE A CA 1
ATOM 1641 C C . PHE A 1 203 ? -7.059 -5.376 13.372 1.00 91.12 203 PHE A C 1
ATOM 1643 O O . PHE A 1 203 ? -8.203 -4.913 13.405 1.00 91.12 203 PHE A O 1
ATOM 1650 N N . LEU A 1 204 ? -6.002 -4.667 12.979 1.00 91.81 204 LEU A N 1
ATOM 1651 C CA . LEU A 1 204 ? -6.069 -3.276 12.534 1.00 91.81 204 LEU A CA 1
ATOM 1652 C C . LEU A 1 204 ? -5.796 -3.153 11.029 1.00 91.81 204 LEU A C 1
ATOM 1654 O O . LEU A 1 204 ? -4.797 -3.656 10.524 1.00 91.81 204 LEU A O 1
ATOM 1658 N N . THR A 1 205 ? -6.647 -2.428 10.314 1.00 92.88 205 THR A N 1
ATOM 1659 C CA . THR A 1 205 ? -6.408 -2.027 8.918 1.00 92.88 205 THR A CA 1
ATOM 1660 C C . THR A 1 205 ? -6.580 -0.514 8.751 1.00 92.88 205 THR A C 1
ATOM 1662 O O . THR A 1 205 ? -6.848 0.186 9.725 1.00 92.88 205 THR A O 1
ATOM 1665 N N . ALA A 1 206 ? -6.396 0.010 7.543 1.00 88.62 206 ALA A N 1
ATOM 1666 C CA . ALA A 1 206 ? -6.416 1.438 7.232 1.00 88.62 206 ALA A CA 1
ATOM 1667 C C . ALA A 1 206 ? -7.206 1.743 5.949 1.00 88.62 206 ALA A C 1
ATOM 1669 O O . ALA A 1 206 ? -7.727 0.840 5.284 1.00 88.62 206 ALA A O 1
ATOM 1670 N N . GLY A 1 207 ? -7.283 3.032 5.605 1.00 85.31 207 GLY A N 1
ATOM 1671 C CA . GLY A 1 207 ? -7.936 3.519 4.390 1.00 85.31 207 GLY A CA 1
ATOM 1672 C C . GLY A 1 207 ? -9.418 3.116 4.342 1.00 85.31 207 GLY A C 1
ATOM 1673 O O . GLY A 1 207 ? -10.100 3.229 5.357 1.00 85.31 207 GLY A O 1
ATOM 1674 N N . PRO A 1 208 ? -9.933 2.607 3.208 1.00 81.56 208 PRO A N 1
ATOM 1675 C CA . PRO A 1 208 ? -11.312 2.125 3.095 1.00 81.56 208 PRO A CA 1
ATOM 1676 C C . PRO A 1 208 ? -11.564 0.777 3.804 1.00 81.56 208 PRO A C 1
ATOM 1678 O O . PRO A 1 208 ? -12.639 0.205 3.645 1.00 81.56 208 PRO A O 1
ATOM 1681 N N . GLY A 1 209 ? -10.593 0.242 4.557 1.00 84.38 209 GLY A N 1
ATOM 1682 C CA . GLY A 1 209 ? -10.668 -1.076 5.190 1.00 84.38 209 GLY A CA 1
ATOM 1683 C C . GLY A 1 209 ? -9.991 -2.166 4.360 1.00 84.38 209 GLY A C 1
ATOM 1684 O O . GLY A 1 209 ? -10.632 -3.141 3.967 1.00 84.38 209 GLY A O 1
ATOM 1685 N N . TYR A 1 210 ? -8.690 -2.024 4.084 1.00 88.69 210 TYR A N 1
ATOM 1686 C CA . TYR A 1 210 ? -7.939 -3.013 3.300 1.00 88.69 210 TYR A CA 1
ATOM 1687 C C . TYR A 1 210 ? -8.064 -4.429 3.891 1.00 88.69 210 TYR A C 1
ATOM 1689 O O . TYR A 1 210 ? -7.844 -4.632 5.089 1.00 88.69 210 TYR A O 1
ATOM 1697 N N . ASN A 1 211 ? -8.436 -5.402 3.052 1.00 89.81 211 ASN A N 1
ATOM 1698 C CA . ASN A 1 211 ? -8.718 -6.798 3.414 1.00 89.81 211 ASN A CA 1
ATOM 1699 C C . ASN A 1 211 ? -9.724 -7.002 4.575 1.00 89.81 211 ASN A C 1
ATOM 1701 O O . ASN A 1 211 ? -9.779 -8.099 5.134 1.00 89.81 211 ASN A O 1
ATOM 1705 N N . PHE A 1 212 ? -10.538 -6.002 4.939 1.00 89.00 212 PHE A N 1
ATOM 1706 C CA . PHE A 1 212 ? -11.461 -6.086 6.082 1.00 89.00 212 PHE A CA 1
ATOM 1707 C C . PHE A 1 212 ? -12.405 -7.293 5.961 1.00 89.00 212 PHE A C 1
ATOM 1709 O O . PHE A 1 212 ? -12.458 -8.134 6.857 1.00 89.00 212 PHE A O 1
ATOM 1716 N N . GLU A 1 213 ? -13.054 -7.450 4.803 1.00 88.81 213 GLU A N 1
ATOM 1717 C CA . GLU A 1 213 ? -13.920 -8.597 4.512 1.00 88.81 213 GLU A CA 1
ATOM 1718 C C . GLU A 1 213 ? -13.153 -9.930 4.506 1.00 88.81 213 GLU A C 1
ATOM 1720 O O . GLU A 1 213 ? -13.644 -10.930 5.030 1.00 88.81 213 GLU A O 1
ATOM 1725 N N . HIS A 1 214 ? -11.917 -9.954 3.991 1.00 93.25 214 HIS A N 1
ATOM 1726 C CA . HIS A 1 214 ? -11.109 -11.177 3.960 1.00 93.25 214 HIS A CA 1
ATOM 1727 C C . HIS A 1 214 ? -10.865 -11.684 5.385 1.00 93.25 214 HIS A C 1
ATOM 1729 O O . HIS A 1 214 ? -11.030 -12.870 5.673 1.00 93.25 214 HIS A O 1
ATOM 1735 N N . HIS A 1 215 ? -10.522 -10.780 6.307 1.00 93.06 215 HIS A N 1
ATOM 1736 C CA . HIS A 1 215 ? -10.324 -11.127 7.710 1.00 93.06 215 HIS A CA 1
ATOM 1737 C C . HIS A 1 215 ? -11.640 -11.447 8.434 1.00 93.06 215 HIS A C 1
ATOM 1739 O O . HIS A 1 215 ? -11.631 -12.340 9.277 1.00 93.06 215 HIS A O 1
ATOM 1745 N N . MET A 1 216 ? -12.780 -10.843 8.063 1.00 92.50 216 MET A N 1
ATOM 1746 C CA . MET A 1 216 ? -14.100 -11.268 8.563 1.00 92.50 216 MET A CA 1
ATOM 1747 C C . MET A 1 216 ? -14.415 -12.719 8.179 1.00 92.50 216 MET A C 1
ATOM 1749 O O . MET A 1 216 ? -14.800 -13.522 9.036 1.00 92.50 216 MET A O 1
ATOM 1753 N N . GLN A 1 217 ? -14.232 -13.072 6.902 1.00 94.38 217 GLN A N 1
ATOM 1754 C CA . GLN A 1 217 ? -14.490 -14.423 6.401 1.00 94.38 217 GLN A CA 1
ATOM 1755 C C . GLN A 1 217 ? -13.536 -15.446 7.024 1.00 94.38 217 GLN A C 1
ATOM 1757 O O . GLN A 1 217 ? -13.989 -16.483 7.500 1.00 94.38 217 GLN A O 1
ATOM 1762 N N . ARG A 1 218 ? -12.232 -15.143 7.087 1.00 94.88 218 ARG A N 1
ATOM 1763 C CA . ARG A 1 218 ? -11.221 -16.000 7.734 1.00 94.88 218 ARG A CA 1
ATOM 1764 C C . ARG A 1 218 ? -11.519 -16.197 9.220 1.00 94.88 218 ARG A C 1
ATOM 1766 O O . ARG A 1 218 ? -11.539 -17.333 9.682 1.00 94.88 218 ARG A O 1
ATOM 1773 N N . ALA A 1 219 ? -11.820 -15.125 9.955 1.00 93.19 219 ALA A N 1
ATOM 1774 C CA . ALA A 1 219 ? -12.142 -15.218 11.377 1.00 93.19 219 ALA A CA 1
ATOM 1775 C C . ALA A 1 219 ? -13.403 -16.053 11.643 1.00 93.19 219 ALA A C 1
ATOM 1777 O O . ALA A 1 219 ? -13.441 -16.820 12.599 1.00 93.19 219 ALA A O 1
ATOM 1778 N N . THR A 1 220 ? -14.404 -15.952 10.766 1.00 92.62 220 THR A N 1
ATOM 1779 C CA . THR A 1 220 ? -15.637 -16.753 10.839 1.00 92.62 220 THR A CA 1
ATOM 1780 C C . THR A 1 220 ? -15.397 -18.219 10.462 1.00 92.62 220 THR A C 1
ATOM 1782 O O . THR A 1 220 ? -15.898 -19.114 11.133 1.00 92.62 220 THR A O 1
ATOM 1785 N N . ALA A 1 221 ? -14.626 -18.486 9.404 1.00 94.75 221 ALA A N 1
ATOM 1786 C CA . ALA A 1 221 ? -14.414 -19.833 8.872 1.00 94.75 221 ALA A CA 1
ATOM 1787 C C . ALA A 1 221 ? -13.449 -20.694 9.704 1.00 94.75 221 ALA A C 1
ATOM 1789 O O . ALA A 1 221 ? -13.575 -21.917 9.697 1.00 94.75 221 ALA A O 1
ATOM 1790 N N . TYR A 1 222 ? -12.500 -20.069 10.406 1.00 93.12 222 TYR A N 1
ATOM 1791 C CA . TYR A 1 222 ? -11.499 -20.746 11.242 1.00 93.12 222 TYR A CA 1
ATOM 1792 C C . TYR A 1 222 ? -11.712 -20.514 12.746 1.00 93.12 222 TYR A C 1
ATOM 1794 O O . TYR A 1 222 ? -10.761 -20.648 13.513 1.00 93.12 222 TYR A O 1
ATOM 1802 N N . ASP A 1 223 ? -12.922 -20.106 13.152 1.00 90.75 223 ASP A N 1
ATOM 1803 C CA . ASP A 1 223 ? -13.307 -19.804 14.545 1.00 90.75 223 ASP A CA 1
ATOM 1804 C C . ASP A 1 223 ? -12.268 -18.948 15.301 1.00 90.75 223 ASP A C 1
ATOM 1806 O O . ASP A 1 223 ? -11.952 -19.141 16.476 1.00 90.75 223 ASP A O 1
ATOM 1810 N N . THR A 1 224 ? -11.652 -18.001 14.588 1.00 88.56 224 THR A N 1
ATOM 1811 C CA . THR A 1 224 ? -10.582 -17.177 15.145 1.00 88.56 224 THR A CA 1
ATOM 1812 C C . THR A 1 224 ? -11.206 -16.000 15.867 1.00 88.56 224 THR A C 1
ATOM 1814 O O . THR A 1 224 ? -11.762 -15.101 15.234 1.00 88.56 224 THR A O 1
ATOM 1817 N N . ALA A 1 225 ? -11.070 -15.982 17.192 1.00 88.94 225 ALA A N 1
ATOM 1818 C CA . ALA A 1 225 ? -11.544 -14.901 18.042 1.00 88.94 225 ALA A CA 1
ATOM 1819 C C . ALA A 1 225 ? -10.790 -13.591 17.742 1.00 88.94 225 ALA A C 1
ATOM 1821 O O . ALA A 1 225 ? -9.741 -13.282 18.311 1.00 88.94 225 ALA A O 1
ATOM 1822 N N . MET A 1 226 ? -11.335 -12.832 16.795 1.00 88.12 226 MET A N 1
ATOM 1823 C CA . MET A 1 226 ? -10.772 -11.617 16.219 1.00 88.12 226 MET A CA 1
ATOM 1824 C C . MET A 1 226 ? -11.742 -10.439 16.356 1.00 88.12 226 MET A C 1
ATOM 1826 O O . MET A 1 226 ? -12.959 -10.586 16.185 1.00 88.12 226 MET A O 1
ATOM 1830 N N . ALA A 1 227 ? -11.187 -9.262 16.629 1.00 89.00 227 ALA A N 1
ATOM 1831 C CA . ALA A 1 227 ? -11.881 -7.983 16.614 1.00 89.00 227 ALA A CA 1
ATOM 1832 C C . ALA A 1 227 ? -11.223 -7.065 15.578 1.00 89.00 227 ALA A C 1
ATOM 1834 O O . ALA A 1 227 ? -10.064 -6.682 15.727 1.00 89.00 227 ALA A O 1
ATOM 1835 N N . ILE A 1 228 ? -11.957 -6.743 14.518 1.00 89.06 228 ILE A N 1
ATOM 1836 C CA . ILE A 1 228 ? -11.450 -6.098 13.304 1.00 89.06 228 ILE A CA 1
ATOM 1837 C C . ILE A 1 228 ? -11.856 -4.621 13.327 1.00 89.06 228 ILE A C 1
ATOM 1839 O O . ILE A 1 228 ? -13.043 -4.312 13.450 1.00 89.06 228 ILE A O 1
ATOM 1843 N N . ALA A 1 229 ? -10.889 -3.712 13.200 1.00 88.44 229 ALA A N 1
ATOM 1844 C CA . ALA A 1 229 ? -11.125 -2.270 13.134 1.00 88.44 229 ALA A CA 1
ATOM 1845 C C . ALA A 1 229 ? -10.343 -1.607 11.996 1.00 88.44 229 ALA A C 1
ATOM 1847 O O . ALA A 1 229 ? -9.260 -2.053 11.611 1.00 88.44 229 ALA A O 1
ATOM 1848 N N . VAL A 1 230 ? -10.889 -0.499 11.496 1.00 85.31 230 VAL A N 1
ATOM 1849 C CA . VAL A 1 230 ? -10.205 0.413 10.575 1.00 85.31 230 VAL A CA 1
ATOM 1850 C C . VAL A 1 230 ? -9.687 1.599 11.389 1.00 85.31 230 VAL A C 1
ATOM 1852 O O . VAL A 1 230 ? -10.448 2.223 12.129 1.00 85.31 230 VAL A O 1
ATOM 1855 N N . ALA A 1 231 ? -8.394 1.899 11.289 1.00 85.69 231 ALA A N 1
ATOM 1856 C CA . ALA A 1 231 ? -7.806 3.097 11.869 1.00 85.69 231 ALA A CA 1
ATOM 1857 C C . ALA A 1 231 ? -8.423 4.339 11.215 1.00 85.69 231 ALA A C 1
ATOM 1859 O O . ALA A 1 231 ? -8.512 4.412 9.989 1.00 85.69 231 ALA A O 1
ATOM 1860 N N . LYS A 1 232 ? -8.823 5.322 12.030 1.00 79.75 232 LYS A N 1
ATOM 1861 C CA . LYS A 1 232 ? -9.392 6.578 11.524 1.00 79.75 232 LYS A CA 1
ATOM 1862 C C . LYS A 1 232 ? -8.363 7.373 10.714 1.00 79.75 232 LYS A C 1
ATOM 1864 O O . LYS A 1 232 ? -8.684 7.876 9.646 1.00 79.75 232 LYS A O 1
ATOM 1869 N N . GLU A 1 233 ? -7.139 7.460 11.229 1.00 82.88 233 GLU A N 1
ATOM 1870 C CA . GLU A 1 233 ? -6.034 8.211 10.635 1.00 82.88 233 GLU A CA 1
ATOM 1871 C C . GLU A 1 233 ? -4.883 7.264 10.266 1.00 82.88 233 GLU A C 1
ATOM 1873 O O . GLU A 1 233 ? -4.606 6.296 10.981 1.00 82.88 233 GLU A O 1
ATOM 1878 N N . TYR A 1 234 ? -4.141 7.565 9.194 1.00 82.69 234 TYR A N 1
ATOM 1879 C CA . TYR A 1 234 ? -2.986 6.746 8.794 1.00 82.69 234 TYR A CA 1
ATOM 1880 C C . TYR A 1 234 ? -1.890 6.710 9.876 1.00 82.69 234 TYR A C 1
ATOM 1882 O O . TYR A 1 234 ? -1.294 5.666 10.126 1.00 82.69 234 TYR A O 1
ATOM 1890 N N . ALA A 1 235 ? -1.690 7.821 10.594 1.00 84.12 235 ALA A N 1
ATOM 1891 C CA . ALA A 1 235 ? -0.736 7.903 11.701 1.00 84.12 235 ALA A CA 1
ATOM 1892 C C . ALA A 1 235 ? -1.076 6.952 12.867 1.00 84.12 235 ALA A C 1
ATOM 1894 O O . ALA A 1 235 ? -0.173 6.439 13.530 1.00 84.12 235 ALA A O 1
ATOM 1895 N N . ASP A 1 236 ? -2.362 6.673 13.106 1.00 84.44 236 ASP A N 1
ATOM 1896 C CA . ASP A 1 236 ? -2.781 5.686 14.104 1.00 84.44 236 ASP A CA 1
ATOM 1897 C C . ASP A 1 236 ? -2.448 4.265 13.634 1.00 84.44 236 ASP A C 1
ATOM 1899 O O . ASP A 1 236 ? -1.862 3.494 14.393 1.00 84.44 236 ASP A O 1
ATOM 1903 N N . TYR A 1 237 ? -2.709 3.945 12.362 1.00 87.81 237 TYR A N 1
ATOM 1904 C CA . TYR A 1 237 ? -2.296 2.676 11.751 1.00 87.81 237 TYR A CA 1
ATOM 1905 C C . TYR A 1 237 ? -0.778 2.445 11.817 1.00 87.81 237 TYR A C 1
ATOM 1907 O O . TYR A 1 237 ? -0.364 1.334 12.125 1.00 87.81 237 TYR A O 1
ATOM 1915 N N . GLN A 1 238 ? 0.053 3.472 11.614 1.00 88.06 238 GLN A N 1
ATOM 1916 C CA . GLN A 1 238 ? 1.514 3.345 11.745 1.00 88.06 238 GLN A CA 1
ATOM 1917 C C . GLN A 1 238 ? 1.972 3.170 13.205 1.00 88.06 238 GLN A C 1
ATOM 1919 O O . GLN A 1 238 ? 2.894 2.409 13.494 1.00 88.06 238 GLN A O 1
ATOM 1924 N N . ARG A 1 239 ? 1.338 3.867 14.154 1.00 88.62 239 ARG A N 1
ATOM 1925 C CA . ARG A 1 239 ? 1.743 3.865 15.570 1.00 88.62 239 ARG A CA 1
ATOM 1926 C C . ARG A 1 239 ? 1.291 2.615 16.327 1.00 88.62 239 ARG A C 1
ATOM 1928 O O . ARG A 1 239 ? 2.027 2.088 17.159 1.00 88.62 239 ARG A O 1
ATOM 1935 N N . MET A 1 240 ? 0.059 2.168 16.104 1.00 86.19 240 MET A N 1
ATOM 1936 C CA . MET A 1 240 ? -0.599 1.173 16.959 1.00 86.19 240 MET A CA 1
ATOM 1937 C C . MET A 1 240 ? 0.067 -0.217 16.948 1.00 86.19 240 MET A C 1
ATOM 1939 O O . MET A 1 240 ? 0.220 -0.766 18.042 1.00 86.19 240 MET A O 1
ATOM 1943 N N . PRO A 1 241 ? 0.529 -0.764 15.803 1.00 89.12 241 PRO A N 1
ATOM 1944 C CA . PRO A 1 241 ? 1.283 -2.018 15.762 1.00 89.12 241 PRO A CA 1
ATOM 1945 C C . PRO A 1 241 ? 2.611 -1.956 16.528 1.00 89.12 241 PRO A C 1
ATOM 1947 O O . PRO A 1 241 ? 2.995 -2.929 17.171 1.00 89.12 241 PRO A O 1
ATOM 1950 N N . ALA A 1 242 ? 3.297 -0.808 16.529 1.00 84.44 242 ALA A N 1
ATOM 1951 C CA . ALA A 1 242 ? 4.549 -0.634 17.269 1.00 84.44 242 ALA A CA 1
ATOM 1952 C C . ALA A 1 242 ? 4.340 -0.555 18.798 1.00 84.44 242 ALA A C 1
ATOM 1954 O O . ALA A 1 242 ? 5.241 -0.874 19.574 1.00 84.44 242 ALA A O 1
ATOM 1955 N N . GLU A 1 243 ? 3.150 -0.144 19.251 1.00 82.94 243 GLU A N 1
ATOM 1956 C CA . GLU A 1 243 ? 2.819 0.023 20.674 1.00 82.94 243 GLU A CA 1
ATOM 1957 C C . GLU A 1 243 ? 2.065 -1.179 21.291 1.00 82.94 243 GLU A C 1
ATOM 1959 O O . GLU A 1 243 ? 1.901 -1.241 22.518 1.00 82.94 243 GLU A O 1
ATOM 1964 N N . MET A 1 244 ? 1.587 -2.133 20.479 1.00 77.44 244 MET A N 1
ATOM 1965 C CA . MET A 1 244 ? 0.723 -3.243 20.907 1.00 77.44 244 MET A CA 1
ATOM 1966 C C . MET A 1 244 ? 1.024 -4.557 20.182 1.00 77.44 244 MET A C 1
ATOM 1968 O O . MET A 1 244 ? 1.237 -4.582 18.980 1.00 77.44 244 MET A O 1
ATOM 1972 N N . ASN A 1 245 ? 0.903 -5.681 20.896 1.00 78.50 245 ASN A N 1
ATOM 1973 C CA . ASN A 1 245 ? 0.801 -6.984 20.239 1.00 78.50 245 ASN A CA 1
ATOM 1974 C C . ASN A 1 245 ? -0.601 -7.123 19.624 1.00 78.50 245 ASN A C 1
ATOM 1976 O O . ASN A 1 245 ? -1.584 -7.239 20.360 1.00 78.50 245 ASN A O 1
ATOM 1980 N N . MET A 1 246 ? -0.684 -7.058 18.298 1.00 86.69 246 MET A N 1
ATOM 1981 C CA . MET A 1 246 ? -1.913 -7.157 17.512 1.00 86.69 246 MET A CA 1
ATOM 1982 C C . MET A 1 246 ? -1.606 -7.713 16.121 1.00 86.69 246 MET A C 1
ATOM 1984 O O . MET A 1 246 ? -0.458 -7.714 15.680 1.00 86.69 246 MET A O 1
ATOM 1988 N N . LEU A 1 247 ? -2.646 -8.154 15.421 1.00 91.81 247 LEU A N 1
ATOM 1989 C CA . LEU A 1 247 ? -2.581 -8.385 13.985 1.00 91.81 247 LEU A CA 1
ATOM 1990 C C . LEU A 1 247 ? -2.856 -7.065 13.266 1.00 91.81 247 LEU A C 1
ATOM 1992 O O . LEU A 1 247 ? -3.583 -6.204 13.768 1.00 91.81 247 LEU A O 1
ATOM 1996 N N . PHE A 1 248 ? -2.306 -6.909 12.073 1.00 93.44 248 PHE A N 1
ATOM 1997 C CA . PHE A 1 248 ? -2.574 -5.753 11.235 1.00 93.44 248 PHE A CA 1
ATOM 1998 C C . PHE A 1 248 ? -2.468 -6.130 9.760 1.00 93.44 248 PHE A C 1
ATOM 2000 O O . PHE A 1 248 ? -1.811 -7.109 9.400 1.00 93.44 248 PHE A O 1
ATOM 2007 N N . TYR A 1 249 ? -3.154 -5.371 8.912 1.00 93.19 249 TYR A N 1
ATOM 2008 C CA . TYR A 1 249 ? -2.925 -5.408 7.475 1.00 93.19 249 TYR A CA 1
ATOM 2009 C C . TYR A 1 249 ? -1.533 -4.847 7.171 1.00 93.19 249 TYR A C 1
ATOM 2011 O O . TYR A 1 249 ? -1.163 -3.816 7.721 1.00 93.19 249 TYR A O 1
ATOM 2019 N N . TRP A 1 250 ? -0.781 -5.503 6.292 1.00 93.06 250 TRP A N 1
ATOM 2020 C CA . TRP A 1 250 ? 0.464 -4.986 5.727 1.00 93.06 250 TRP A CA 1
ATOM 2021 C C . TRP A 1 250 ? 0.704 -5.621 4.354 1.00 93.06 250 TRP A C 1
ATOM 2023 O O . TRP A 1 250 ? 0.099 -6.644 4.024 1.00 93.06 250 TRP A O 1
ATOM 2033 N N . TRP A 1 251 ? 1.586 -5.016 3.568 1.00 89.00 251 TRP A N 1
ATOM 2034 C CA . TRP A 1 251 ? 2.075 -5.518 2.288 1.00 89.00 251 TRP A CA 1
ATOM 2035 C C . TRP A 1 251 ? 3.602 -5.441 2.284 1.00 89.00 251 TRP A C 1
ATOM 2037 O O . TRP A 1 251 ? 4.189 -4.647 3.014 1.00 89.00 251 TRP A O 1
ATOM 2047 N N . THR A 1 252 ? 4.253 -6.254 1.458 1.00 87.25 252 THR A N 1
ATOM 2048 C CA . THR A 1 252 ? 5.696 -6.169 1.220 1.00 87.25 252 THR A CA 1
ATOM 2049 C C . THR A 1 252 ? 5.954 -6.129 -0.291 1.00 87.25 252 THR A C 1
ATOM 2051 O O . THR A 1 252 ? 5.222 -6.775 -1.044 1.00 87.25 252 THR A O 1
ATOM 2054 N N . PRO A 1 253 ? 6.949 -5.360 -0.773 1.00 89.69 253 PRO A N 1
ATOM 2055 C CA . PRO A 1 253 ? 7.877 -4.518 -0.015 1.00 89.69 253 PRO A CA 1
ATOM 2056 C C . PRO A 1 253 ? 7.230 -3.204 0.460 1.00 89.69 253 PRO A C 1
ATOM 2058 O O . PRO A 1 253 ? 6.404 -2.621 -0.237 1.00 89.69 253 PRO A O 1
ATOM 2061 N N . ASP A 1 254 ? 7.623 -2.748 1.647 1.00 89.06 254 ASP A N 1
ATOM 2062 C CA . ASP A 1 254 ? 7.169 -1.513 2.303 1.00 89.06 254 ASP A CA 1
ATOM 2063 C C . ASP A 1 254 ? 8.152 -1.172 3.436 1.00 89.06 254 ASP A C 1
ATOM 2065 O O . ASP A 1 254 ? 8.773 -2.090 3.973 1.00 89.06 254 ASP A O 1
ATOM 2069 N N . ASP A 1 255 ? 8.322 0.102 3.806 1.00 87.31 255 ASP A N 1
ATOM 2070 C CA . ASP A 1 255 ? 9.263 0.531 4.857 1.00 87.31 255 ASP A CA 1
ATOM 2071 C C . ASP A 1 255 ? 8.615 0.798 6.233 1.00 87.31 255 ASP A C 1
ATOM 2073 O O . ASP A 1 255 ? 9.322 0.825 7.244 1.00 87.31 255 ASP A O 1
ATOM 2077 N N . THR A 1 256 ? 7.281 0.888 6.315 1.00 88.44 256 THR A N 1
ATOM 2078 C CA . THR A 1 256 ? 6.536 1.333 7.509 1.00 88.44 256 THR A CA 1
ATOM 2079 C C . THR A 1 256 ? 6.815 0.489 8.756 1.00 88.44 256 THR A C 1
ATOM 2081 O O . THR A 1 256 ? 7.008 1.031 9.844 1.00 88.44 256 THR A O 1
ATOM 2084 N N . PHE A 1 257 ? 6.824 -0.842 8.618 1.00 88.69 257 PHE A N 1
ATOM 2085 C CA . PHE A 1 257 ? 6.921 -1.776 9.752 1.00 88.69 257 PHE A CA 1
ATOM 2086 C C . PHE A 1 257 ? 8.161 -2.684 9.710 1.00 88.69 257 PHE A C 1
ATOM 2088 O O . PHE A 1 257 ? 8.264 -3.618 10.507 1.00 88.69 257 PHE A O 1
ATOM 2095 N N . VAL A 1 258 ? 9.138 -2.412 8.834 1.00 81.75 258 VAL A N 1
ATOM 2096 C CA . VAL A 1 258 ? 10.342 -3.257 8.659 1.00 81.75 258 VAL A CA 1
ATOM 2097 C C . VAL A 1 258 ? 11.093 -3.458 9.975 1.00 81.75 258 VAL A C 1
ATOM 2099 O O . VAL A 1 258 ? 11.455 -4.583 10.319 1.00 81.75 258 VAL A O 1
ATOM 2102 N N . ALA A 1 259 ? 11.250 -2.389 10.761 1.00 80.38 259 ALA A N 1
ATOM 2103 C CA . ALA A 1 259 ? 11.929 -2.422 12.056 1.00 80.38 259 ALA A CA 1
ATOM 2104 C C . ALA A 1 259 ? 11.242 -3.321 13.107 1.00 80.38 259 ALA A C 1
ATOM 2106 O O . ALA A 1 259 ? 11.880 -3.712 14.083 1.00 80.38 259 ALA A O 1
ATOM 2107 N N . MET A 1 260 ? 9.962 -3.668 12.923 1.00 84.62 260 MET A N 1
ATOM 2108 C CA . MET A 1 260 ? 9.235 -4.583 13.811 1.00 84.62 260 MET A CA 1
ATOM 2109 C C . MET A 1 260 ? 9.458 -6.062 13.467 1.00 84.62 260 MET A C 1
ATOM 2111 O O . MET A 1 260 ? 9.160 -6.926 14.292 1.00 84.62 260 MET A O 1
ATOM 2115 N N . THR A 1 261 ? 9.961 -6.383 12.269 1.00 84.81 261 THR A N 1
ATOM 2116 C CA . THR A 1 261 ? 10.089 -7.762 11.752 1.00 84.81 261 THR A CA 1
ATOM 2117 C C . THR A 1 261 ? 8.809 -8.613 11.917 1.00 84.81 261 THR A C 1
ATOM 2119 O O . THR A 1 261 ? 8.864 -9.715 12.477 1.00 84.81 261 THR A O 1
ATOM 2122 N N . PRO A 1 262 ? 7.627 -8.117 11.493 1.00 90.00 262 PRO A N 1
ATOM 2123 C CA . PRO A 1 262 ? 6.370 -8.833 11.687 1.00 90.00 262 PRO A CA 1
ATOM 2124 C C . PRO A 1 262 ? 6.340 -10.136 10.877 1.00 90.00 262 PRO A C 1
ATOM 2126 O O . PRO A 1 262 ? 7.075 -10.310 9.904 1.00 90.00 262 PRO A O 1
ATOM 2129 N N . ARG A 1 263 ? 5.474 -11.068 11.284 1.00 91.44 263 ARG A N 1
ATOM 2130 C CA . ARG A 1 263 ? 5.304 -12.366 10.620 1.00 91.44 263 ARG A CA 1
ATOM 2131 C C . ARG A 1 263 ? 3.937 -12.451 9.963 1.00 91.44 263 ARG A C 1
ATOM 2133 O O . ARG A 1 263 ? 2.931 -12.135 10.593 1.00 91.44 263 ARG A O 1
ATOM 2140 N N . GLU A 1 264 ? 3.916 -12.915 8.720 1.00 90.62 264 GLU A N 1
ATOM 2141 C CA . GLU A 1 264 ? 2.680 -13.187 7.994 1.00 90.62 264 GLU A CA 1
ATOM 2142 C C . GLU A 1 264 ? 1.888 -14.334 8.645 1.00 90.62 264 GLU A C 1
ATOM 2144 O O . GLU A 1 264 ? 2.458 -15.312 9.140 1.00 90.62 264 GLU A O 1
ATOM 2149 N N . ILE A 1 265 ? 0.557 -14.219 8.630 1.00 90.94 265 ILE A N 1
ATOM 2150 C CA . ILE A 1 265 ? -0.347 -15.309 9.004 1.00 90.94 265 ILE A CA 1
ATOM 2151 C C . ILE A 1 265 ? -0.587 -16.174 7.768 1.00 90.94 265 ILE A C 1
ATOM 2153 O O . ILE A 1 265 ? -1.233 -15.734 6.817 1.00 90.94 265 ILE A O 1
ATOM 2157 N N . ILE A 1 266 ? -0.120 -17.419 7.806 1.00 91.12 266 ILE A N 1
ATOM 2158 C CA . ILE A 1 266 ? -0.323 -18.368 6.711 1.00 91.12 266 ILE A CA 1
ATOM 2159 C C . ILE A 1 266 ? -1.718 -18.996 6.814 1.00 91.12 266 ILE A C 1
ATOM 2161 O O . ILE A 1 266 ? -2.036 -19.681 7.785 1.00 91.12 266 ILE A O 1
ATOM 2165 N N . TYR A 1 267 ? -2.535 -18.775 5.786 1.00 92.06 267 TYR A N 1
ATOM 2166 C CA . TYR A 1 267 ? -3.830 -19.430 5.573 1.00 92.06 267 TYR A CA 1
ATOM 2167 C C . TYR A 1 267 ? -3.690 -20.560 4.532 1.00 92.06 267 TYR A C 1
ATOM 2169 O O . TYR A 1 267 ? -2.667 -20.627 3.846 1.00 92.06 267 TYR A O 1
ATOM 2177 N N . PRO A 1 268 ? -4.692 -21.450 4.368 1.00 94.06 268 PRO A N 1
ATOM 2178 C CA . PRO A 1 268 ? -4.707 -22.423 3.274 1.00 94.06 268 PRO A CA 1
ATOM 2179 C C . PRO A 1 268 ? -4.503 -21.758 1.899 1.00 94.06 268 PRO A C 1
ATOM 2181 O O . PRO A 1 268 ? -4.919 -20.609 1.736 1.00 94.06 268 PRO A O 1
ATOM 2184 N N . PRO A 1 269 ? -3.901 -22.441 0.904 1.00 91.56 269 PRO A N 1
ATOM 2185 C CA . PRO A 1 269 ? -3.573 -21.843 -0.393 1.00 91.56 269 PRO A CA 1
ATOM 2186 C C . PRO A 1 269 ? -4.753 -21.126 -1.064 1.00 91.56 269 PRO A C 1
ATOM 2188 O O . PRO A 1 269 ? -5.899 -21.567 -0.969 1.00 91.56 269 PRO A O 1
ATOM 2191 N N . SER A 1 270 ? -4.474 -20.022 -1.759 1.00 89.75 270 SER A N 1
ATOM 2192 C CA . SER A 1 270 ? -5.506 -19.248 -2.453 1.00 89.75 270 SER A CA 1
ATOM 2193 C C . SER A 1 270 ? -6.129 -20.044 -3.608 1.00 89.75 270 SER A C 1
ATOM 2195 O O . SER A 1 270 ? -5.405 -20.522 -4.483 1.00 89.75 270 SER A O 1
ATOM 2197 N N . ASP A 1 271 ? -7.458 -20.085 -3.696 1.00 91.88 271 ASP A N 1
ATOM 2198 C CA . ASP A 1 271 ? -8.160 -20.422 -4.939 1.00 91.88 271 ASP A CA 1
ATOM 2199 C C . ASP A 1 271 ? -8.549 -19.108 -5.632 1.00 91.88 271 ASP A C 1
ATOM 2201 O O . ASP A 1 271 ? -9.438 -18.390 -5.173 1.00 91.88 271 ASP A O 1
ATOM 2205 N N . ARG A 1 272 ? -7.884 -18.785 -6.752 1.00 90.12 272 ARG A N 1
ATOM 2206 C CA . ARG A 1 272 ? -8.180 -17.575 -7.539 1.00 90.12 272 ARG A CA 1
ATOM 2207 C C . ARG A 1 272 ? -9.632 -17.544 -8.029 1.00 90.12 272 ARG A C 1
ATOM 2209 O O . ARG A 1 272 ? -10.240 -16.478 -8.038 1.00 90.12 272 ARG A O 1
ATOM 2216 N N . ALA A 1 273 ? -10.211 -18.681 -8.412 1.00 91.38 273 ALA A N 1
ATOM 2217 C CA . ALA A 1 273 ? -11.591 -18.737 -8.884 1.00 91.38 273 ALA A CA 1
ATOM 2218 C C . ALA A 1 273 ? -12.594 -18.536 -7.736 1.00 91.38 273 ALA A C 1
ATOM 2220 O O . ALA A 1 273 ? -13.635 -17.919 -7.950 1.00 91.38 273 ALA A O 1
ATOM 2221 N N . ALA A 1 274 ? -12.292 -19.024 -6.529 1.00 90.94 274 ALA A N 1
ATOM 2222 C CA . ALA A 1 274 ? -13.070 -18.724 -5.324 1.00 90.94 274 ALA A CA 1
ATOM 2223 C C . ALA A 1 274 ? -12.956 -17.240 -4.933 1.00 90.94 274 ALA A C 1
ATOM 2225 O O . ALA A 1 274 ? -13.980 -16.584 -4.740 1.00 90.94 274 ALA A O 1
ATOM 2226 N N . PHE A 1 275 ? -11.740 -16.685 -4.952 1.00 90.00 275 PHE A N 1
ATOM 2227 C CA . PHE A 1 275 ? -11.462 -15.273 -4.676 1.00 90.00 275 PHE A CA 1
ATOM 2228 C C . PHE A 1 275 ? -12.268 -14.335 -5.593 1.00 90.00 275 PHE A C 1
ATOM 2230 O O . PHE A 1 275 ? -12.938 -13.423 -5.114 1.00 90.00 275 PHE A O 1
ATOM 2237 N N . PHE A 1 276 ? -12.303 -14.600 -6.906 1.00 88.44 276 PHE A N 1
ATOM 2238 C CA . PHE A 1 276 ? -13.116 -13.823 -7.858 1.00 88.44 276 PHE A CA 1
ATOM 2239 C C . PHE A 1 276 ? -14.639 -13.989 -7.688 1.00 88.44 276 PHE A C 1
ATOM 2241 O O . PHE A 1 276 ? -15.397 -13.216 -8.270 1.00 88.44 276 PHE A O 1
ATOM 2248 N N . ARG A 1 277 ? -15.105 -14.962 -6.894 1.00 92.19 277 ARG A N 1
ATOM 2249 C CA . ARG A 1 277 ? -16.519 -15.118 -6.497 1.00 92.19 277 ARG A CA 1
ATOM 2250 C C . ARG A 1 277 ? -16.818 -14.560 -5.097 1.00 92.19 277 ARG A C 1
ATOM 2252 O O . ARG A 1 277 ? -17.933 -14.747 -4.614 1.00 92.19 277 ARG A O 1
ATOM 2259 N N . GLY A 1 278 ? -15.853 -13.897 -4.456 1.00 88.31 278 GLY A N 1
ATOM 2260 C CA . GLY A 1 278 ? -16.000 -13.333 -3.112 1.00 88.31 278 GLY A CA 1
ATOM 2261 C C . GLY A 1 278 ? -15.724 -14.312 -1.967 1.00 88.31 278 GLY A C 1
ATOM 2262 O O . GLY A 1 278 ? -16.156 -14.055 -0.852 1.00 88.31 278 GLY A O 1
ATOM 2263 N N . ASP A 1 279 ? -15.041 -15.436 -2.207 1.00 91.94 279 ASP A N 1
ATOM 2264 C CA . ASP A 1 279 ? -14.582 -16.337 -1.141 1.00 91.94 279 ASP A CA 1
ATOM 2265 C C . ASP A 1 279 ? -13.106 -16.066 -0.816 1.00 91.94 279 ASP A C 1
ATOM 2267 O O . ASP A 1 279 ? -12.193 -16.411 -1.570 1.00 91.94 279 ASP A O 1
ATOM 2271 N N . TYR A 1 280 ? -12.891 -15.432 0.332 1.00 93.25 280 TYR A N 1
ATOM 2272 C CA . TYR A 1 280 ? -11.606 -14.927 0.811 1.00 93.25 280 TYR A CA 1
ATOM 2273 C C . TYR A 1 280 ? -11.043 -15.744 1.983 1.00 93.25 280 TYR A C 1
ATOM 2275 O O . TYR A 1 280 ? -10.117 -15.304 2.672 1.00 93.25 280 TYR A O 1
ATOM 2283 N N . ARG A 1 281 ? -11.590 -16.943 2.230 1.00 93.62 281 ARG A N 1
ATOM 2284 C CA . ARG A 1 281 ? -11.162 -17.826 3.330 1.00 93.62 281 ARG A CA 1
ATOM 2285 C C . ARG A 1 281 ? -9.757 -18.395 3.118 1.00 93.62 281 ARG A C 1
ATOM 2287 O O . ARG A 1 281 ? -9.070 -18.675 4.097 1.00 93.62 281 ARG A O 1
ATOM 2294 N N . GLY A 1 282 ? -9.313 -18.563 1.873 1.00 92.31 282 GLY A N 1
ATOM 2295 C CA . GLY A 1 282 ? -7.918 -18.895 1.563 1.00 92.31 282 GLY A CA 1
ATOM 2296 C C . GLY A 1 282 ? -6.963 -17.723 1.822 1.00 92.31 282 GLY A C 1
ATOM 2297 O O . GLY A 1 282 ? -7.387 -16.614 2.158 1.00 92.31 282 GLY A O 1
ATOM 2298 N N . GLY A 1 283 ? -5.665 -17.952 1.634 1.00 89.81 283 GLY A N 1
ATOM 2299 C CA . GLY A 1 283 ? -4.650 -16.901 1.572 1.00 89.81 283 GLY A CA 1
ATOM 2300 C C . GLY A 1 283 ? -4.920 -15.905 0.442 1.00 89.81 283 GLY A C 1
ATOM 2301 O O . GLY A 1 283 ? -5.754 -16.140 -0.436 1.00 89.81 283 GLY A O 1
ATOM 2302 N N . ASN A 1 284 ? -4.230 -14.765 0.469 1.00 85.62 284 ASN A N 1
ATOM 2303 C CA . ASN A 1 284 ? -4.275 -13.844 -0.665 1.00 85.62 284 ASN A CA 1
ATOM 2304 C C . ASN A 1 284 ? -3.612 -14.531 -1.877 1.00 85.62 284 ASN A C 1
ATOM 2306 O O . ASN A 1 284 ? -2.627 -15.242 -1.686 1.00 85.62 284 ASN A O 1
ATOM 2310 N N . PRO A 1 285 ? -4.131 -14.363 -3.105 1.00 84.31 285 PRO A N 1
ATOM 2311 C CA . PRO A 1 285 ? -3.457 -14.875 -4.290 1.00 84.31 285 PRO A CA 1
ATOM 2312 C C . PRO A 1 285 ? -2.146 -14.126 -4.524 1.00 84.31 285 PRO A C 1
ATOM 2314 O O . PRO A 1 285 ? -2.093 -12.920 -4.292 1.00 84.31 285 PRO A O 1
ATOM 2317 N N . ASP A 1 286 ? -1.132 -14.812 -5.055 1.00 80.00 286 ASP A N 1
ATOM 2318 C CA . ASP A 1 286 ? 0.125 -14.171 -5.456 1.00 80.00 286 ASP A CA 1
ATOM 2319 C C . ASP A 1 286 ? -0.161 -13.020 -6.431 1.00 80.00 286 ASP A C 1
ATOM 2321 O O . ASP A 1 286 ? -0.754 -13.236 -7.501 1.00 80.00 286 ASP A O 1
ATOM 2325 N N . GLN A 1 287 ? 0.250 -11.809 -6.046 1.00 82.50 287 GLN A N 1
ATOM 2326 C CA . GLN A 1 287 ? 0.111 -10.582 -6.827 1.00 82.50 287 GLN A CA 1
ATOM 2327 C C . GLN A 1 287 ? 1.479 -10.198 -7.413 1.00 82.50 287 GLN A C 1
ATOM 2329 O O . GLN A 1 287 ? 2.337 -9.709 -6.676 1.00 82.50 287 GLN A O 1
ATOM 2334 N N . PRO A 1 288 ? 1.727 -10.425 -8.716 1.00 84.69 288 PRO A N 1
ATOM 2335 C CA . PRO A 1 288 ? 2.940 -9.937 -9.357 1.00 84.69 288 PRO A CA 1
ATOM 2336 C C . PRO A 1 288 ? 2.925 -8.405 -9.437 1.00 84.69 288 PRO A C 1
ATOM 2338 O O . PRO A 1 288 ? 1.886 -7.795 -9.688 1.00 84.69 288 PRO A O 1
ATOM 2341 N N . ILE A 1 289 ? 4.092 -7.777 -9.277 1.00 87.81 289 ILE A N 1
ATOM 2342 C CA . ILE A 1 289 ? 4.258 -6.346 -9.555 1.00 87.81 289 ILE A CA 1
ATOM 2343 C C . ILE A 1 289 ? 4.406 -6.180 -11.070 1.00 87.81 289 ILE A C 1
ATOM 2345 O O . ILE A 1 289 ? 5.447 -6.486 -11.653 1.00 87.81 289 ILE A O 1
ATOM 2349 N N . GLU A 1 290 ? 3.337 -5.723 -11.714 1.00 90.19 290 GLU A N 1
ATOM 2350 C CA . GLU A 1 290 ? 3.247 -5.590 -13.168 1.00 90.19 290 GLU A CA 1
ATOM 2351 C C . GLU A 1 290 ? 3.579 -4.169 -13.647 1.00 90.19 290 GLU A C 1
ATOM 2353 O O . GLU A 1 290 ? 3.279 -3.170 -12.992 1.00 90.19 290 GLU A O 1
ATOM 2358 N N . LYS A 1 291 ? 4.189 -4.076 -14.834 1.00 92.69 291 LYS A N 1
ATOM 2359 C CA . LYS A 1 291 ? 4.563 -2.811 -15.480 1.00 92.69 291 LYS A CA 1
ATOM 2360 C C . LYS A 1 291 ? 3.579 -2.514 -16.608 1.00 92.69 291 LYS A C 1
ATOM 2362 O O . LYS A 1 291 ? 3.524 -3.256 -17.586 1.00 92.69 291 LYS A O 1
ATOM 2367 N N . TYR A 1 292 ? 2.844 -1.415 -16.485 1.00 92.50 292 TYR A N 1
ATOM 2368 C CA . TYR A 1 292 ? 1.888 -0.946 -17.489 1.00 92.50 292 TYR A CA 1
ATOM 2369 C C . TYR A 1 292 ? 2.446 0.264 -18.248 1.00 92.50 292 TYR A C 1
ATOM 2371 O O . TYR A 1 292 ? 3.111 1.120 -17.667 1.00 92.50 292 TYR A O 1
ATOM 2379 N N . ALA A 1 293 ? 2.156 0.346 -19.546 1.00 93.31 293 ALA A N 1
ATOM 2380 C CA . ALA A 1 293 ? 2.568 1.442 -20.420 1.00 93.31 293 ALA A CA 1
ATOM 2381 C C . ALA A 1 293 ? 1.466 1.765 -21.441 1.00 93.31 293 ALA A C 1
ATOM 2383 O O . ALA A 1 293 ? 0.646 0.904 -21.764 1.00 93.31 293 ALA A O 1
ATOM 2384 N N . SER A 1 294 ? 1.456 2.996 -21.967 1.00 94.44 294 SER A N 1
ATOM 2385 C CA . SER A 1 294 ? 0.586 3.342 -23.100 1.00 94.44 294 SER A CA 1
ATOM 2386 C C . SER A 1 294 ? 0.975 2.535 -24.342 1.00 94.44 294 SER A C 1
ATOM 2388 O O . SER A 1 294 ? 2.160 2.286 -24.572 1.00 94.44 294 SER A O 1
ATOM 2390 N N . GLN A 1 295 ? -0.013 2.184 -25.168 1.00 91.12 295 GLN A N 1
ATOM 2391 C CA . GLN A 1 295 ? 0.200 1.488 -26.442 1.00 91.12 295 GLN A CA 1
ATOM 2392 C C . GLN A 1 295 ? 1.132 2.291 -27.367 1.00 91.12 295 GLN A C 1
ATOM 2394 O O . GLN A 1 295 ? 2.021 1.720 -27.997 1.00 91.12 295 GLN A O 1
ATOM 2399 N N . ASP A 1 296 ? 1.006 3.621 -27.359 1.00 92.50 296 ASP A N 1
ATOM 2400 C CA . ASP A 1 296 ? 1.812 4.524 -28.188 1.00 92.50 296 ASP A CA 1
ATOM 2401 C C . ASP A 1 296 ? 3.294 4.560 -27.785 1.00 92.50 296 ASP A C 1
ATOM 2403 O O . ASP A 1 296 ? 4.146 4.900 -28.605 1.00 92.50 296 ASP A O 1
ATOM 2407 N N . LEU A 1 297 ? 3.642 4.192 -26.542 1.00 91.19 297 LEU A N 1
ATOM 2408 C CA . LEU A 1 297 ? 5.024 4.275 -26.051 1.00 91.19 297 LEU A CA 1
ATOM 2409 C C . LEU A 1 297 ? 5.968 3.362 -26.850 1.00 91.19 297 LEU A C 1
ATOM 2411 O O . LEU A 1 297 ? 7.125 3.720 -27.060 1.00 91.19 297 LEU A O 1
ATOM 2415 N N . ALA A 1 298 ? 5.466 2.228 -27.353 1.00 87.38 298 ALA A N 1
ATOM 2416 C CA . ALA A 1 298 ? 6.225 1.329 -28.223 1.00 87.38 298 ALA A CA 1
ATOM 2417 C C . ALA A 1 298 ? 6.630 1.977 -29.561 1.00 87.38 298 ALA A C 1
ATOM 2419 O O . ALA A 1 298 ? 7.636 1.581 -30.138 1.00 87.38 298 ALA A O 1
ATOM 2420 N N . PHE A 1 299 ? 5.870 2.964 -30.043 1.00 84.88 299 PHE A N 1
ATOM 2421 C CA . PHE A 1 299 ? 6.137 3.675 -31.297 1.00 84.88 299 PHE A CA 1
ATOM 2422 C C . PHE A 1 299 ? 6.901 4.983 -31.060 1.00 84.88 299 PHE A C 1
ATOM 2424 O O . PHE A 1 299 ? 7.833 5.300 -31.791 1.00 84.88 299 PHE A O 1
ATOM 2431 N N . LEU A 1 300 ? 6.524 5.734 -30.020 1.00 87.75 300 LEU A N 1
ATOM 2432 C CA . LEU A 1 300 ? 7.105 7.041 -29.702 1.00 87.75 300 LEU A CA 1
ATOM 2433 C C . LEU A 1 300 ? 8.490 6.941 -29.045 1.00 87.75 300 LEU A C 1
ATOM 2435 O O . LEU A 1 300 ? 9.323 7.823 -29.244 1.00 87.75 300 LEU A O 1
ATOM 2439 N N . ALA A 1 301 ? 8.736 5.895 -28.251 1.00 89.69 301 ALA A N 1
ATOM 2440 C CA . ALA A 1 301 ? 9.991 5.690 -27.528 1.00 89.69 301 ALA A CA 1
ATOM 2441 C C . ALA A 1 301 ? 10.319 4.187 -27.373 1.00 89.69 301 ALA A C 1
ATOM 2443 O O . ALA A 1 301 ? 10.353 3.669 -26.251 1.00 89.69 301 ALA A O 1
ATOM 2444 N N . PRO A 1 302 ? 10.582 3.459 -28.477 1.00 88.56 302 PRO A N 1
ATOM 2445 C CA . PRO A 1 302 ? 10.822 2.015 -28.441 1.00 88.56 302 PRO A CA 1
ATOM 2446 C C . PRO A 1 302 ? 12.009 1.607 -27.550 1.00 88.56 302 PRO A C 1
ATOM 2448 O O . PRO A 1 302 ? 11.927 0.600 -26.853 1.00 88.56 302 PRO A O 1
ATOM 2451 N N . SER A 1 303 ? 13.070 2.418 -27.470 1.00 88.69 303 SER A N 1
ATOM 2452 C CA . SER A 1 303 ? 14.195 2.184 -26.549 1.00 88.69 303 SER A CA 1
ATOM 2453 C C . SER A 1 303 ? 13.775 2.209 -25.073 1.00 88.69 303 SER A C 1
ATOM 2455 O O . SER A 1 303 ? 14.238 1.390 -24.281 1.00 88.69 303 SER A O 1
ATOM 2457 N N . VAL A 1 304 ? 12.855 3.105 -24.703 1.00 92.00 304 VAL A N 1
ATOM 2458 C CA . VAL A 1 304 ? 12.272 3.167 -23.354 1.00 92.00 304 VAL A CA 1
ATOM 2459 C C . VAL A 1 304 ? 11.349 1.972 -23.116 1.00 92.00 304 VAL A C 1
ATOM 2461 O O . VAL A 1 304 ? 11.343 1.425 -22.017 1.00 92.00 304 VAL A O 1
ATOM 2464 N N . MET A 1 305 ? 10.608 1.522 -24.133 1.00 93.00 305 MET A N 1
ATOM 2465 C CA . MET A 1 305 ? 9.778 0.318 -24.043 1.00 93.00 305 MET A CA 1
ATOM 2466 C C . MET A 1 305 ? 10.619 -0.948 -23.808 1.00 93.00 305 MET A C 1
ATOM 2468 O O . MET A 1 305 ? 10.282 -1.736 -22.926 1.00 93.00 305 MET A O 1
ATOM 2472 N N . GLU A 1 306 ? 11.728 -1.141 -24.529 1.00 91.69 306 GLU A N 1
ATOM 2473 C CA . GLU A 1 306 ? 12.621 -2.287 -24.298 1.00 91.69 306 GLU A CA 1
ATOM 2474 C C . GLU A 1 306 ? 13.328 -2.214 -22.939 1.00 91.69 306 GLU A C 1
ATOM 2476 O O . GLU A 1 306 ? 13.350 -3.215 -22.221 1.00 91.69 306 GLU A O 1
ATOM 2481 N N . LEU A 1 307 ? 13.788 -1.028 -22.514 1.00 93.94 307 LEU A N 1
ATOM 2482 C CA . LEU A 1 307 ? 14.281 -0.817 -21.147 1.00 93.94 307 LEU A CA 1
ATOM 2483 C C . LEU A 1 307 ? 13.220 -1.205 -20.107 1.00 93.94 307 LEU A C 1
ATOM 2485 O O . LEU A 1 307 ? 13.508 -1.944 -19.169 1.00 93.94 307 LEU A O 1
ATOM 2489 N N . MET A 1 308 ? 11.974 -0.756 -20.283 1.00 94.31 308 MET A N 1
ATOM 2490 C CA . MET A 1 308 ? 10.868 -1.075 -19.378 1.00 94.31 308 MET A CA 1
ATOM 2491 C C . MET A 1 308 ? 10.509 -2.562 -19.377 1.00 94.31 308 MET A C 1
ATOM 2493 O O . MET A 1 308 ? 10.106 -3.075 -18.333 1.00 94.31 308 MET A O 1
ATOM 2497 N N . LYS A 1 309 ? 10.674 -3.286 -20.490 1.00 93.06 309 LYS A N 1
ATOM 2498 C CA . LYS A 1 309 ? 10.528 -4.751 -20.526 1.00 93.06 309 LYS A CA 1
ATOM 2499 C C . LYS A 1 309 ? 11.645 -5.433 -19.735 1.00 93.06 309 LYS A C 1
ATOM 2501 O O . LYS A 1 309 ? 11.333 -6.221 -18.841 1.00 93.06 309 LYS A O 1
ATOM 2506 N N . ALA A 1 310 ? 12.901 -5.084 -20.018 1.00 95.06 310 ALA A N 1
ATOM 2507 C CA . ALA A 1 310 ? 14.092 -5.706 -19.440 1.00 95.06 310 ALA A CA 1
ATOM 2508 C C . ALA A 1 310 ? 14.323 -5.372 -17.953 1.00 95.06 310 ALA A C 1
ATOM 2510 O O . ALA A 1 310 ? 14.884 -6.193 -17.230 1.00 95.06 310 ALA A O 1
ATOM 2511 N N . LEU A 1 311 ? 13.863 -4.207 -17.480 1.00 95.00 311 LEU A N 1
ATOM 2512 C CA . LEU A 1 311 ? 13.978 -3.776 -16.085 1.00 95.00 311 LEU A CA 1
ATOM 2513 C C . LEU A 1 311 ? 13.341 -4.803 -15.141 1.00 95.00 311 LEU A C 1
ATOM 2515 O O . LEU A 1 311 ? 12.118 -4.962 -15.109 1.00 95.00 311 LEU A O 1
ATOM 2519 N N . TYR A 1 312 ? 14.163 -5.460 -14.331 1.00 92.94 312 TYR A N 1
ATOM 2520 C CA . TYR A 1 312 ? 13.731 -6.385 -13.288 1.00 92.94 312 TYR A CA 1
ATOM 2521 C C . TYR A 1 312 ? 14.500 -6.085 -12.004 1.00 92.94 312 TYR A C 1
ATOM 2523 O O . TYR A 1 312 ? 15.728 -6.118 -11.990 1.00 92.94 312 TYR A O 1
ATOM 2531 N N . ILE A 1 313 ? 13.781 -5.802 -10.919 1.00 91.50 313 ILE A N 1
ATOM 2532 C CA . ILE A 1 313 ? 14.372 -5.546 -9.606 1.00 91.50 313 ILE A CA 1
ATOM 2533 C C . ILE A 1 313 ? 13.864 -6.628 -8.661 1.00 91.50 313 ILE A C 1
ATOM 2535 O O . ILE A 1 313 ? 12.662 -6.754 -8.442 1.00 91.50 313 ILE A O 1
ATOM 2539 N N . ASP A 1 314 ? 14.791 -7.413 -8.119 1.00 91.38 314 ASP A N 1
ATOM 2540 C CA . ASP A 1 314 ? 14.469 -8.469 -7.166 1.00 91.38 314 ASP A CA 1
ATOM 2541 C C . ASP A 1 314 ? 13.947 -7.894 -5.838 1.00 91.38 314 ASP A C 1
ATOM 2543 O O . ASP A 1 314 ? 14.393 -6.837 -5.382 1.00 91.38 314 ASP A O 1
ATOM 2547 N N . ILE A 1 315 ? 13.039 -8.613 -5.176 1.00 88.62 315 ILE A N 1
ATOM 2548 C CA . ILE A 1 315 ? 12.440 -8.188 -3.902 1.00 88.62 315 ILE A CA 1
ATOM 2549 C C . ILE A 1 315 ? 13.490 -7.905 -2.814 1.00 88.62 315 ILE A C 1
ATOM 2551 O O . ILE A 1 315 ? 13.336 -6.966 -2.032 1.00 88.62 315 ILE A O 1
ATOM 2555 N N . ASN A 1 316 ? 14.602 -8.648 -2.797 1.00 90.69 316 ASN A N 1
ATOM 2556 C CA . ASN A 1 316 ? 15.695 -8.424 -1.852 1.00 90.69 316 ASN A CA 1
ATOM 2557 C C . ASN A 1 316 ? 16.436 -7.110 -2.141 1.00 90.69 316 ASN A C 1
ATOM 2559 O O . ASN A 1 316 ? 16.859 -6.424 -1.209 1.00 90.69 316 ASN A O 1
ATOM 2563 N N . VAL A 1 317 ? 16.540 -6.720 -3.417 1.00 93.94 317 VAL A N 1
ATOM 2564 C CA . VAL A 1 317 ? 17.080 -5.413 -3.809 1.00 93.94 317 VAL A CA 1
ATOM 2565 C C . VAL A 1 317 ? 16.143 -4.303 -3.340 1.00 93.94 317 VAL A C 1
ATOM 2567 O O . VAL A 1 317 ? 16.620 -3.378 -2.685 1.00 93.94 317 VAL A O 1
ATOM 2570 N N . VAL A 1 318 ? 14.827 -4.414 -3.573 1.00 92.56 318 VAL A N 1
ATOM 2571 C CA . VAL A 1 318 ? 13.854 -3.410 -3.095 1.00 92.56 318 VAL A CA 1
ATOM 2572 C C . VAL A 1 318 ? 13.927 -3.252 -1.573 1.00 92.56 318 VAL A C 1
ATOM 2574 O O . VAL A 1 318 ? 14.091 -2.137 -1.083 1.00 92.56 318 VAL A O 1
ATOM 2577 N N . ASN A 1 319 ? 13.923 -4.357 -0.823 1.00 90.19 319 ASN A N 1
ATOM 2578 C CA . ASN A 1 319 ? 14.064 -4.331 0.636 1.00 90.19 319 ASN A CA 1
ATOM 2579 C C . ASN A 1 319 ? 15.392 -3.691 1.089 1.00 90.19 319 ASN A C 1
ATOM 2581 O O . ASN A 1 319 ? 15.413 -2.955 2.075 1.00 90.19 319 ASN A O 1
ATOM 2585 N N . SER A 1 320 ? 16.495 -3.912 0.361 1.00 91.75 320 SER A N 1
ATOM 2586 C CA . SER A 1 320 ? 17.782 -3.266 0.665 1.00 91.75 320 SER A CA 1
ATOM 2587 C C . SER A 1 320 ? 17.769 -1.751 0.424 1.00 91.75 320 SER A C 1
ATOM 2589 O O . SER A 1 320 ? 18.347 -1.012 1.216 1.00 91.75 320 SER A O 1
ATOM 2591 N N . LEU A 1 321 ? 17.067 -1.278 -0.614 1.00 94.38 321 LEU A N 1
ATOM 2592 C CA . LEU A 1 321 ? 16.901 0.150 -0.917 1.00 94.38 321 LEU A CA 1
ATOM 2593 C C . LEU A 1 321 ? 16.050 0.845 0.153 1.00 94.38 321 LEU A C 1
ATOM 2595 O O . LEU A 1 321 ? 16.418 1.910 0.644 1.00 94.38 321 LEU A O 1
ATOM 2599 N N . LEU A 1 322 ? 14.943 0.218 0.556 1.00 92.44 322 LEU A N 1
ATOM 2600 C CA . LEU A 1 322 ? 14.091 0.711 1.640 1.00 92.44 322 LEU A CA 1
ATOM 2601 C C . LEU A 1 322 ? 14.860 0.766 2.970 1.00 92.44 322 LEU A C 1
ATOM 2603 O O . LEU A 1 322 ? 14.803 1.766 3.683 1.00 92.44 322 LEU A O 1
ATOM 2607 N N . SER A 1 323 ? 15.660 -0.262 3.274 1.00 90.62 323 SER A N 1
ATOM 2608 C CA . SER A 1 323 ? 16.514 -0.265 4.466 1.00 90.62 323 SER A CA 1
ATOM 2609 C C . SER A 1 323 ? 17.631 0.786 4.419 1.00 90.62 323 SER A C 1
ATOM 2611 O O . SER A 1 323 ? 17.964 1.329 5.471 1.00 90.62 323 SER A O 1
ATOM 2613 N N . ASP A 1 324 ? 18.218 1.076 3.251 1.00 93.12 324 ASP A N 1
ATOM 2614 C CA . ASP A 1 324 ? 19.229 2.135 3.095 1.00 93.12 324 ASP A CA 1
ATOM 2615 C C . ASP A 1 324 ? 18.600 3.505 3.403 1.00 93.12 324 ASP A C 1
ATOM 2617 O O . ASP A 1 324 ? 19.073 4.199 4.304 1.00 93.12 324 ASP A O 1
ATOM 2621 N N . ALA A 1 325 ? 17.453 3.817 2.779 1.00 93.62 325 ALA A N 1
ATOM 2622 C CA . ALA A 1 325 ? 16.678 5.041 3.021 1.00 93.62 325 ALA A CA 1
ATOM 2623 C C . ALA A 1 325 ? 16.327 5.250 4.505 1.00 93.62 325 ALA A C 1
ATOM 2625 O O . ALA A 1 325 ? 16.584 6.324 5.052 1.00 93.62 325 ALA A O 1
ATOM 2626 N N . LEU A 1 326 ? 15.811 4.217 5.184 1.00 90.00 326 LEU A N 1
ATOM 2627 C CA . LEU A 1 326 ? 15.533 4.271 6.625 1.00 90.00 326 LEU A CA 1
ATOM 2628 C C . LEU A 1 326 ? 16.798 4.511 7.465 1.00 90.00 326 LEU A C 1
ATOM 2630 O O . LEU A 1 326 ? 16.739 5.200 8.482 1.00 90.00 326 LEU A O 1
ATOM 2634 N N . SER A 1 327 ? 17.934 3.929 7.068 1.00 91.56 327 SER A N 1
ATOM 2635 C CA . SER A 1 327 ? 19.177 3.989 7.846 1.00 91.56 327 SER A CA 1
ATOM 2636 C C . SER A 1 327 ? 19.927 5.316 7.717 1.00 91.56 327 SER A C 1
ATOM 2638 O O . SER A 1 327 ? 20.545 5.758 8.687 1.00 91.56 327 SER A O 1
ATOM 2640 N N . THR A 1 328 ? 19.872 5.964 6.548 1.00 94.88 328 THR A N 1
ATOM 2641 C CA . THR A 1 328 ? 20.551 7.245 6.304 1.00 94.88 328 THR A CA 1
ATOM 2642 C C . THR A 1 328 ? 19.634 8.458 6.443 1.00 94.88 328 THR A C 1
ATOM 2644 O O . THR A 1 328 ? 20.130 9.569 6.626 1.00 94.88 328 THR A O 1
ATOM 2647 N N . GLY A 1 329 ? 18.312 8.271 6.356 1.00 94.38 329 GLY A N 1
ATOM 2648 C CA . GLY A 1 329 ? 17.343 9.364 6.247 1.00 94.38 329 GLY A CA 1
ATOM 2649 C C . GLY A 1 329 ? 17.334 10.043 4.871 1.00 94.38 329 GLY A C 1
ATOM 2650 O O . GLY A 1 329 ? 16.759 11.123 4.724 1.00 94.38 329 GLY A O 1
ATOM 2651 N N . ASP A 1 330 ? 17.982 9.446 3.865 1.00 95.81 330 ASP A N 1
ATOM 2652 C CA . ASP A 1 330 ? 17.956 9.939 2.489 1.00 95.81 330 ASP A CA 1
ATOM 2653 C C . ASP A 1 330 ? 16.595 9.695 1.825 1.00 95.81 330 ASP A C 1
ATOM 2655 O O . ASP A 1 330 ? 15.929 8.686 2.052 1.00 95.81 330 ASP A O 1
ATOM 2659 N N . ASN A 1 331 ? 16.216 10.580 0.900 1.00 94.94 331 ASN A N 1
ATOM 2660 C CA . ASN A 1 331 ? 15.075 10.318 0.026 1.00 94.94 331 ASN A CA 1
ATOM 2661 C C . ASN A 1 331 ? 15.369 9.162 -0.955 1.00 94.94 331 ASN A C 1
ATOM 2663 O O . ASN A 1 331 ? 16.516 8.927 -1.355 1.00 94.94 331 ASN A O 1
ATOM 2667 N N . TYR A 1 332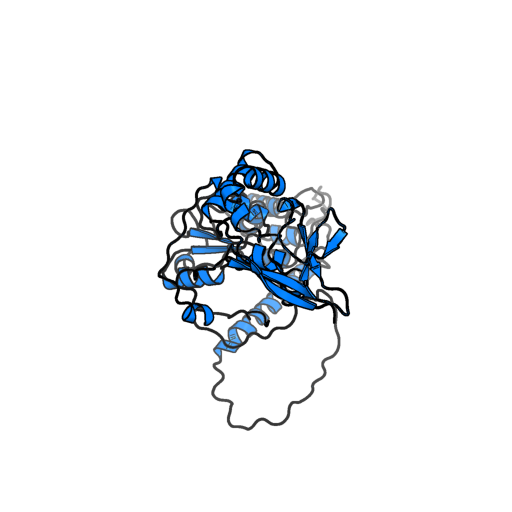 ? 14.310 8.492 -1.421 1.00 94.06 332 TYR A N 1
ATOM 2668 C CA . TYR A 1 332 ? 14.421 7.328 -2.307 1.00 94.06 332 TYR A CA 1
ATOM 2669 C C . TYR A 1 332 ? 15.185 7.604 -3.617 1.00 94.06 332 TYR A C 1
ATOM 2671 O O . TYR A 1 332 ? 15.842 6.703 -4.134 1.00 94.06 332 TYR A O 1
ATOM 2679 N N . SER A 1 333 ? 15.171 8.836 -4.150 1.00 96.44 333 SER A N 1
ATOM 2680 C CA . SER A 1 333 ? 15.916 9.178 -5.373 1.00 96.44 333 SER A CA 1
ATOM 2681 C C . SER A 1 333 ? 17.431 9.201 -5.147 1.00 96.44 333 SER A C 1
ATOM 2683 O O . SER A 1 333 ? 18.186 8.787 -6.030 1.00 96.44 333 SER A O 1
ATOM 2685 N N . THR A 1 334 ? 17.892 9.665 -3.982 1.00 97.81 334 THR A N 1
ATOM 2686 C CA . THR A 1 334 ? 19.312 9.627 -3.599 1.00 97.81 334 THR A CA 1
ATOM 2687 C C . THR A 1 334 ? 19.790 8.182 -3.454 1.00 97.81 334 THR A C 1
ATOM 2689 O O . THR A 1 334 ? 20.844 7.823 -3.985 1.00 97.81 334 THR A O 1
ATOM 2692 N N . VAL A 1 335 ? 18.988 7.340 -2.797 1.00 97.69 335 VAL A N 1
ATOM 2693 C CA . VAL A 1 335 ? 19.276 5.911 -2.597 1.00 97.69 335 VAL A CA 1
ATOM 2694 C C . VAL A 1 335 ? 19.282 5.146 -3.924 1.00 97.69 335 VAL A C 1
ATOM 2696 O O . VAL A 1 335 ? 20.240 4.430 -4.217 1.00 97.69 335 VAL A O 1
ATOM 2699 N N . ALA A 1 336 ? 18.292 5.370 -4.793 1.00 96.75 336 ALA A N 1
ATOM 2700 C CA . ALA A 1 336 ? 18.260 4.782 -6.133 1.00 96.75 336 ALA A CA 1
ATOM 2701 C C . ALA A 1 336 ? 19.484 5.193 -6.974 1.00 96.75 336 ALA A C 1
ATOM 2703 O O . ALA A 1 336 ? 20.119 4.346 -7.598 1.00 96.75 336 ALA A O 1
ATOM 2704 N N . CYS A 1 337 ? 19.883 6.471 -6.941 1.00 97.75 337 CYS A N 1
ATOM 2705 C CA . CYS A 1 337 ? 21.079 6.961 -7.636 1.00 97.75 337 CYS A CA 1
ATOM 2706 C C . CYS A 1 337 ? 22.374 6.305 -7.115 1.00 97.75 337 CYS A C 1
ATOM 2708 O O . CYS A 1 337 ? 23.239 5.910 -7.903 1.00 97.75 337 CYS A O 1
ATOM 2710 N N . ARG A 1 338 ? 22.497 6.135 -5.791 1.00 97.38 338 ARG A N 1
ATOM 2711 C CA . ARG A 1 338 ? 23.606 5.410 -5.146 1.00 97.38 338 ARG A CA 1
ATOM 2712 C C . ARG A 1 338 ? 23.658 3.951 -5.601 1.00 97.38 338 ARG A C 1
ATOM 2714 O O . ARG A 1 338 ? 24.738 3.463 -5.930 1.00 97.38 338 ARG A O 1
ATOM 2721 N N . TRP A 1 339 ? 22.510 3.276 -5.652 1.00 97.38 339 TRP A N 1
ATOM 2722 C CA . TRP A 1 339 ? 22.418 1.891 -6.106 1.00 97.38 339 TRP A CA 1
ATOM 2723 C C . TRP A 1 339 ? 22.775 1.747 -7.587 1.00 97.38 339 TRP A C 1
ATOM 2725 O O . TRP A 1 339 ? 23.622 0.919 -7.916 1.00 97.38 339 TRP A O 1
ATOM 2735 N N . LEU A 1 340 ? 22.228 2.593 -8.466 1.00 96.88 340 LEU A N 1
ATOM 2736 C CA . LEU A 1 340 ? 22.549 2.580 -9.898 1.00 96.88 340 LEU A CA 1
ATOM 2737 C C . LEU A 1 340 ? 24.059 2.733 -10.130 1.00 96.88 340 LEU A C 1
ATOM 2739 O O . LEU A 1 340 ? 24.662 1.920 -10.822 1.00 96.88 340 LEU A O 1
ATOM 2743 N N . ARG A 1 341 ? 24.717 3.698 -9.477 1.00 97.25 341 ARG A N 1
ATOM 2744 C CA . ARG A 1 341 ? 26.175 3.894 -9.615 1.00 97.25 341 ARG A CA 1
ATOM 2745 C C . ARG A 1 341 ? 27.026 2.708 -9.149 1.00 97.25 341 ARG A C 1
ATOM 2747 O O . ARG A 1 341 ? 28.179 2.614 -9.554 1.00 97.25 341 ARG A O 1
ATOM 2754 N N . LYS A 1 342 ? 26.496 1.847 -8.276 1.00 97.50 342 LYS A N 1
ATOM 2755 C CA . LYS A 1 342 ? 27.219 0.703 -7.701 1.00 97.50 342 LYS A CA 1
ATOM 2756 C C . LYS A 1 342 ? 26.957 -0.620 -8.433 1.00 97.50 342 LYS A C 1
ATOM 2758 O O . LYS A 1 342 ? 27.805 -1.499 -8.359 1.00 97.50 342 LYS A O 1
ATOM 2763 N N . ASN A 1 343 ? 25.818 -0.755 -9.113 1.00 96.81 343 ASN A N 1
ATOM 2764 C CA . ASN A 1 343 ? 25.336 -2.014 -9.702 1.00 96.81 343 ASN A CA 1
ATOM 2765 C C . ASN A 1 343 ? 25.163 -1.895 -11.228 1.00 96.81 343 ASN A C 1
ATOM 2767 O O . ASN A 1 343 ? 24.154 -2.318 -11.795 1.00 96.81 343 ASN A O 1
ATOM 2771 N N . GLU A 1 344 ? 26.114 -1.235 -11.893 1.00 96.00 344 GLU A N 1
ATOM 2772 C CA . GLU A 1 344 ? 26.080 -1.020 -13.344 1.00 96.00 344 GLU A CA 1
ATOM 2773 C C . GLU A 1 344 ? 26.157 -2.329 -14.139 1.00 96.00 344 GLU A C 1
ATOM 2775 O O . GLU A 1 344 ? 25.517 -2.453 -15.177 1.00 96.00 344 GLU A O 1
ATOM 2780 N N . ASP A 1 345 ? 26.850 -3.335 -13.618 1.00 94.50 345 ASP A N 1
ATOM 2781 C CA . ASP A 1 345 ? 26.852 -4.706 -14.128 1.00 94.50 345 ASP A CA 1
ATOM 2782 C C . ASP A 1 345 ? 25.446 -5.327 -14.218 1.00 94.50 345 ASP A C 1
ATOM 2784 O O . ASP A 1 345 ? 25.187 -6.115 -15.128 1.00 94.50 345 ASP A O 1
ATOM 2788 N N . ILE A 1 346 ? 24.525 -4.932 -13.330 1.00 92.94 346 ILE A N 1
ATOM 2789 C CA . ILE A 1 346 ? 23.137 -5.409 -13.324 1.00 92.94 346 ILE A CA 1
ATOM 2790 C C . ILE A 1 346 ? 22.288 -4.643 -14.347 1.00 92.94 346 ILE A C 1
ATOM 2792 O O . ILE A 1 346 ? 21.691 -5.252 -15.234 1.00 92.94 346 ILE A O 1
ATOM 2796 N N . TRP A 1 347 ? 22.205 -3.310 -14.238 1.00 94.50 347 TRP A N 1
ATOM 2797 C CA . TRP A 1 347 ? 21.245 -2.538 -15.043 1.00 94.50 347 TRP A CA 1
ATOM 2798 C C . TRP A 1 347 ? 21.723 -2.212 -16.459 1.00 94.50 347 TRP A C 1
ATOM 2800 O O . TRP A 1 347 ? 20.887 -1.951 -17.324 1.00 94.50 347 TRP A O 1
ATOM 2810 N N . ARG A 1 348 ? 23.032 -2.260 -16.749 1.00 93.38 348 ARG A N 1
ATOM 2811 C CA . ARG A 1 348 ? 23.556 -2.021 -18.108 1.00 93.38 348 ARG A CA 1
ATOM 2812 C C . ARG A 1 348 ? 23.010 -3.043 -19.111 1.00 93.38 348 ARG A C 1
ATOM 2814 O O . ARG A 1 348 ? 22.814 -2.691 -20.266 1.00 93.38 348 ARG A O 1
ATOM 2821 N N . ALA A 1 349 ? 22.689 -4.260 -18.664 1.00 92.75 349 ALA A N 1
ATOM 2822 C CA . ALA A 1 349 ? 22.027 -5.283 -19.477 1.00 92.75 349 ALA A CA 1
ATOM 2823 C C . ALA A 1 349 ? 20.544 -4.982 -19.788 1.00 92.75 349 ALA A C 1
ATOM 2825 O O . ALA A 1 349 ? 19.968 -5.624 -20.663 1.00 92.75 349 ALA A O 1
ATOM 2826 N N . TRP A 1 350 ? 19.911 -4.029 -19.089 1.00 95.19 350 TRP A N 1
ATOM 2827 C CA . TRP A 1 350 ? 18.538 -3.591 -19.376 1.00 95.19 350 TRP A CA 1
ATOM 2828 C C . TRP A 1 350 ? 18.483 -2.473 -20.421 1.00 95.19 350 TRP A C 1
ATOM 2830 O O . TRP A 1 350 ? 17.432 -2.243 -21.011 1.00 95.19 350 TRP A O 1
ATOM 2840 N N . VAL A 1 351 ? 19.588 -1.753 -20.634 1.00 92.31 351 VAL A N 1
ATOM 2841 C CA . VAL A 1 351 ? 19.668 -0.666 -21.617 1.00 92.31 351 VAL A CA 1
ATOM 2842 C C . VAL A 1 351 ? 19.858 -1.278 -23.010 1.00 92.31 351 VAL A C 1
ATOM 2844 O O . VAL A 1 351 ? 20.837 -1.998 -23.211 1.00 92.31 351 VAL A O 1
ATOM 2847 N N . PRO A 1 352 ? 18.970 -1.001 -23.984 1.00 88.94 352 PRO A N 1
ATOM 2848 C CA . PRO A 1 352 ? 19.157 -1.469 -25.354 1.00 88.94 352 PRO A CA 1
ATOM 2849 C C . PRO A 1 352 ? 20.458 -0.944 -25.966 1.00 88.94 352 PRO A C 1
ATOM 2851 O O . PRO A 1 352 ? 20.876 0.180 -25.687 1.00 88.94 352 PRO A O 1
ATOM 2854 N N . ASP A 1 353 ? 21.070 -1.741 -26.841 1.00 83.00 353 ASP A N 1
ATOM 2855 C CA . ASP A 1 353 ? 22.239 -1.329 -27.617 1.00 83.00 353 ASP A CA 1
ATOM 2856 C C . ASP A 1 353 ? 21.886 -0.089 -28.472 1.00 83.00 353 ASP A C 1
ATOM 2858 O O . ASP A 1 353 ? 21.043 -0.200 -29.366 1.00 83.00 353 ASP A O 1
ATOM 2862 N N . PRO A 1 354 ? 22.512 1.086 -28.249 1.00 80.00 354 PRO A N 1
ATOM 2863 C CA . PRO A 1 354 ? 22.179 2.321 -28.968 1.00 80.00 354 PRO A CA 1
ATOM 2864 C C . PRO A 1 354 ? 22.507 2.248 -30.465 1.00 80.00 354 PRO A C 1
ATOM 2866 O O . PRO A 1 354 ? 22.092 3.112 -31.237 1.00 80.00 354 PRO A O 1
ATOM 2869 N N . SER A 1 355 ? 23.249 1.220 -30.887 1.00 77.38 355 SER A N 1
ATOM 2870 C CA . SER A 1 355 ? 23.556 0.952 -32.284 1.00 77.38 355 SER A CA 1
ATOM 2871 C C . SER A 1 355 ? 22.483 0.114 -33.003 1.00 77.38 355 SER A C 1
ATOM 2873 O O . SER A 1 355 ? 22.527 0.024 -34.235 1.00 77.38 355 SER A O 1
ATOM 2875 N N . GLN A 1 356 ? 21.536 -0.493 -32.273 1.00 79.88 356 GLN A N 1
ATOM 2876 C CA . GLN A 1 356 ? 20.447 -1.324 -32.803 1.00 79.88 356 GLN A CA 1
ATOM 2877 C C . GLN A 1 356 ? 19.135 -0.534 -32.822 1.00 79.88 356 GLN A C 1
ATOM 2879 O O . GLN A 1 356 ? 18.512 -0.295 -31.790 1.00 79.88 356 GLN A O 1
ATOM 2884 N N . CYS A 1 357 ? 18.719 -0.116 -34.018 1.00 81.94 357 CYS A N 1
ATOM 2885 C CA . CYS A 1 357 ? 17.535 0.722 -34.191 1.00 81.94 357 CYS A CA 1
ATOM 2886 C C . CYS A 1 357 ? 16.264 -0.063 -34.505 1.00 81.94 357 CYS A C 1
ATOM 2888 O O . CYS A 1 357 ? 16.288 -1.168 -35.042 1.00 81.94 357 CYS A O 1
ATOM 2890 N N . PHE A 1 358 ? 15.148 0.560 -34.145 1.00 83.25 358 PHE A N 1
ATOM 2891 C CA . PHE A 1 358 ? 13.799 0.019 -34.238 1.00 83.25 358 PHE A CA 1
ATOM 2892 C C . PHE A 1 358 ? 13.139 0.406 -35.568 1.00 83.25 358 PHE A C 1
ATOM 2894 O O . PHE A 1 358 ? 13.527 1.423 -36.143 1.00 83.25 358 PHE A O 1
ATOM 2901 N N . PRO A 1 359 ? 12.098 -0.320 -36.019 1.00 79.31 359 PRO A N 1
ATOM 2902 C CA . PRO A 1 359 ? 11.311 0.058 -37.190 1.00 79.31 359 PRO A CA 1
ATOM 2903 C C . PRO A 1 359 ? 10.918 1.538 -37.183 1.00 79.31 359 PRO A C 1
ATOM 2905 O O . PRO A 1 359 ? 10.369 2.019 -36.193 1.00 79.31 359 PRO A O 1
ATOM 2908 N N . GLN A 1 360 ? 11.149 2.230 -38.305 1.00 80.12 360 GLN A N 1
ATOM 2909 C CA . GLN A 1 360 ? 10.971 3.686 -38.493 1.00 80.12 360 GLN A CA 1
ATOM 2910 C C . GLN A 1 360 ? 12.064 4.577 -37.864 1.00 80.12 360 GLN A C 1
ATOM 2912 O O . GLN A 1 360 ? 11.964 5.804 -37.947 1.00 80.12 360 GLN A O 1
ATOM 2917 N N . PHE A 1 361 ? 13.122 4.000 -37.283 1.00 86.00 361 PHE A N 1
ATOM 2918 C CA . PHE A 1 361 ? 14.274 4.729 -36.749 1.00 86.00 361 PHE A CA 1
ATOM 2919 C C . PHE A 1 361 ? 15.559 4.328 -37.484 1.00 86.00 361 PHE A C 1
ATOM 2921 O O . PHE A 1 361 ? 15.896 3.153 -37.602 1.00 86.00 361 PHE A O 1
ATOM 2928 N N . GLY A 1 362 ? 16.317 5.323 -37.940 1.00 84.31 362 GLY A N 1
ATOM 2929 C CA . GLY A 1 362 ? 17.644 5.139 -38.518 1.00 84.31 362 GLY A CA 1
ATOM 2930 C C . GLY A 1 362 ? 18.747 5.398 -37.493 1.00 84.31 362 GLY A C 1
ATOM 2931 O O . GLY A 1 362 ? 18.610 6.260 -36.620 1.00 84.31 362 GLY A O 1
ATOM 2932 N N . LEU A 1 363 ? 19.869 4.691 -37.635 1.00 85.12 363 LEU A N 1
ATOM 2933 C CA . LEU A 1 363 ? 21.074 4.947 -36.846 1.00 85.12 363 LEU A CA 1
ATOM 2934 C C . LEU A 1 363 ? 21.684 6.305 -37.230 1.00 85.12 363 LEU A C 1
ATOM 2936 O O . LEU A 1 363 ? 21.905 6.572 -38.411 1.00 85.12 363 LEU A O 1
ATOM 2940 N N . PHE A 1 364 ? 21.963 7.155 -36.247 1.00 85.69 364 PHE A N 1
ATOM 2941 C CA . PHE A 1 364 ? 22.427 8.532 -36.415 1.00 85.69 364 PHE A CA 1
ATOM 2942 C C . PHE A 1 364 ? 23.743 8.749 -35.655 1.00 85.69 364 PHE A C 1
ATOM 2944 O O . PHE A 1 364 ? 23.833 8.435 -34.471 1.00 85.69 364 PHE A O 1
ATOM 2951 N N . ASP A 1 365 ? 24.767 9.289 -36.324 1.00 86.31 365 ASP A N 1
ATOM 2952 C CA . ASP A 1 365 ? 26.063 9.611 -35.711 1.00 86.31 365 ASP A CA 1
ATOM 2953 C C . ASP A 1 365 ? 26.080 11.070 -35.246 1.00 86.31 365 ASP A C 1
ATOM 2955 O O . ASP A 1 365 ? 25.997 12.011 -36.043 1.00 86.31 365 ASP A O 1
ATOM 2959 N N . LEU A 1 366 ? 26.219 11.254 -33.933 1.00 86.12 366 LEU A N 1
ATOM 2960 C CA . LEU A 1 366 ? 26.195 12.551 -33.261 1.00 86.12 366 LEU A CA 1
ATOM 2961 C C . LEU A 1 366 ? 27.379 13.450 -33.648 1.00 86.12 366 LEU A C 1
ATOM 2963 O O . LEU A 1 366 ? 27.272 14.673 -33.547 1.00 86.12 366 LEU A O 1
ATOM 2967 N N . ARG A 1 367 ? 28.495 12.881 -34.114 1.00 85.88 367 ARG A N 1
ATOM 2968 C CA . ARG A 1 367 ? 29.697 13.631 -34.517 1.00 85.88 367 ARG A CA 1
ATOM 2969 C C . ARG A 1 367 ? 29.551 14.204 -35.922 1.00 85.88 367 ARG A C 1
ATOM 2971 O O . ARG A 1 367 ? 29.983 15.324 -36.173 1.00 85.88 367 ARG A O 1
ATOM 2978 N N . SER A 1 368 ? 28.954 13.432 -36.832 1.00 85.94 368 SER A N 1
ATOM 2979 C CA . SER A 1 368 ? 28.707 13.858 -38.219 1.00 85.94 368 SER A CA 1
ATOM 2980 C C . SER A 1 368 ? 27.361 14.565 -38.408 1.00 85.94 368 SER A C 1
ATOM 2982 O O . SER A 1 368 ? 27.140 15.162 -39.458 1.00 85.94 368 SER A O 1
ATOM 2984 N N . GLN A 1 369 ? 26.471 14.498 -37.407 1.00 89.00 369 GLN A N 1
ATOM 2985 C CA . GLN A 1 369 ? 25.082 14.968 -37.475 1.00 89.00 369 GLN A CA 1
ATOM 2986 C C . GLN A 1 369 ? 24.326 14.387 -38.684 1.00 89.00 369 GLN A C 1
ATOM 2988 O O . GLN A 1 369 ? 23.524 15.067 -39.325 1.00 89.00 369 GLN A O 1
ATOM 2993 N N . SER A 1 370 ? 24.586 13.115 -39.002 1.00 86.38 370 SER A N 1
ATOM 2994 C CA . SER A 1 370 ? 24.027 12.443 -40.175 1.00 86.38 370 SER A CA 1
ATOM 2995 C C . SER A 1 370 ? 23.633 10.994 -39.889 1.00 86.38 370 SER A C 1
ATOM 2997 O O . SER A 1 370 ? 24.122 10.364 -38.949 1.00 86.38 370 SER A O 1
ATOM 2999 N N . PHE A 1 371 ? 22.726 10.461 -40.709 1.00 82.56 371 PHE A N 1
ATOM 3000 C CA . PHE A 1 371 ? 22.332 9.058 -40.634 1.00 82.56 371 PHE A CA 1
ATOM 3001 C C . PHE A 1 371 ? 23.408 8.137 -41.221 1.00 82.56 371 PHE A C 1
ATOM 3003 O O . PHE A 1 371 ? 23.961 8.391 -42.291 1.00 82.56 371 PHE A O 1
ATOM 3010 N N . VAL A 1 372 ? 23.671 7.035 -40.526 1.00 78.50 372 VAL A N 1
ATOM 3011 C CA . VAL A 1 372 ? 24.720 6.068 -40.847 1.00 78.50 372 VAL A CA 1
ATOM 3012 C C . VAL A 1 372 ? 24.268 5.145 -41.983 1.00 78.50 372 VAL A C 1
ATOM 3014 O O . VAL A 1 372 ? 23.239 4.474 -41.901 1.00 78.50 372 VAL A O 1
ATOM 3017 N N . THR A 1 373 ? 25.075 5.070 -43.044 1.00 72.00 373 THR A N 1
ATOM 3018 C CA . THR A 1 373 ? 24.824 4.210 -44.217 1.00 72.00 373 THR A CA 1
ATOM 3019 C C . THR A 1 373 ? 25.722 2.966 -44.286 1.00 72.00 373 THR A C 1
ATOM 3021 O O . THR A 1 373 ? 25.460 2.068 -45.089 1.00 72.00 373 THR A O 1
ATOM 3024 N N . ASP A 1 374 ? 26.789 2.903 -43.485 1.00 68.81 374 ASP A N 1
ATOM 3025 C CA . ASP A 1 374 ? 27.687 1.749 -43.309 1.00 68.81 374 ASP A CA 1
ATOM 3026 C C . ASP A 1 374 ? 28.311 1.822 -41.901 1.00 68.81 374 ASP A C 1
ATOM 3028 O O . ASP A 1 374 ? 28.702 2.898 -41.448 1.00 68.81 374 ASP A O 1
ATOM 3032 N N . ARG A 1 375 ? 28.410 0.683 -41.209 1.00 65.75 375 ARG A N 1
ATOM 3033 C CA . ARG A 1 375 ? 28.936 0.580 -39.840 1.00 65.75 375 ARG A CA 1
ATOM 3034 C C . ARG A 1 375 ? 30.464 0.650 -39.730 1.00 65.75 375 ARG A C 1
ATOM 3036 O O . ARG A 1 375 ? 30.968 0.854 -38.631 1.00 65.75 375 ARG A O 1
ATOM 3043 N N . LYS A 1 376 ? 31.217 0.522 -40.832 1.00 66.00 376 LYS A N 1
ATOM 3044 C CA . LYS A 1 376 ? 32.700 0.431 -40.822 1.00 66.00 376 LYS A CA 1
ATOM 3045 C C . LYS A 1 376 ? 33.443 1.564 -40.102 1.00 66.00 376 LYS A C 1
ATOM 3047 O O . LYS A 1 376 ? 34.549 1.330 -39.633 1.00 66.00 376 LYS A O 1
ATOM 3052 N N . ASN A 1 377 ? 32.856 2.761 -40.029 1.00 62.97 377 ASN A N 1
ATOM 3053 C CA . ASN A 1 377 ? 33.458 3.949 -39.405 1.00 62.97 377 ASN A CA 1
ATOM 3054 C C . ASN A 1 377 ? 32.686 4.429 -38.157 1.00 62.97 377 ASN A C 1
ATOM 3056 O O . ASN A 1 377 ? 32.808 5.594 -37.757 1.00 62.97 377 ASN A O 1
ATOM 3060 N N . LEU A 1 378 ? 31.870 3.554 -37.554 1.00 66.56 378 LEU A N 1
ATOM 3061 C CA . LEU A 1 378 ? 31.200 3.857 -36.293 1.00 66.56 378 LEU A CA 1
ATOM 3062 C C . LEU A 1 378 ? 32.220 4.250 -35.221 1.00 66.56 378 LEU A C 1
ATOM 3064 O O . LEU A 1 378 ? 33.274 3.630 -35.074 1.00 66.56 378 LEU A O 1
ATOM 3068 N N . GLY A 1 379 ? 31.899 5.310 -34.483 1.00 65.31 379 GLY A N 1
ATOM 3069 C CA . GLY A 1 379 ? 32.594 5.616 -33.243 1.00 65.31 379 GLY A CA 1
ATOM 3070 C C . GLY A 1 379 ? 32.206 4.635 -32.133 1.00 65.31 379 GLY A C 1
ATOM 3071 O O . GLY A 1 379 ? 31.428 3.705 -32.364 1.00 65.31 379 GLY A O 1
ATOM 3072 N N . PRO A 1 380 ? 32.723 4.841 -30.913 1.00 70.50 380 PRO A N 1
ATOM 3073 C CA . PRO A 1 380 ? 32.226 4.121 -29.747 1.00 70.50 380 PRO A CA 1
ATOM 3074 C C . PRO A 1 380 ? 30.715 4.368 -29.550 1.00 70.50 380 PRO A C 1
ATOM 3076 O O . PRO A 1 380 ? 30.150 5.336 -30.067 1.00 70.50 380 PRO A O 1
ATOM 3079 N N . ALA A 1 381 ? 30.039 3.441 -28.865 1.00 66.81 381 ALA A N 1
ATOM 3080 C CA . ALA A 1 381 ? 28.572 3.350 -28.834 1.00 66.81 381 ALA A CA 1
ATOM 3081 C C . ALA A 1 381 ? 27.862 4.579 -28.224 1.00 66.81 381 ALA A C 1
ATOM 3083 O O . ALA A 1 381 ? 26.687 4.802 -28.484 1.00 66.81 381 ALA A O 1
ATOM 3084 N N . ASP A 1 382 ? 28.583 5.397 -27.459 1.00 69.31 382 ASP A N 1
ATOM 3085 C CA . ASP A 1 382 ? 28.173 6.696 -26.913 1.00 69.31 382 ASP A CA 1
ATOM 3086 C C . ASP A 1 382 ? 28.097 7.825 -27.961 1.00 69.31 382 ASP A C 1
ATOM 3088 O O . ASP A 1 382 ? 27.580 8.904 -27.677 1.00 69.31 382 ASP A O 1
ATOM 3092 N N . THR A 1 383 ? 28.597 7.595 -29.180 1.00 82.19 383 THR A N 1
ATOM 3093 C CA . THR A 1 383 ? 28.586 8.577 -30.281 1.00 82.19 383 THR A CA 1
ATOM 3094 C C . THR A 1 383 ? 27.434 8.393 -31.271 1.00 82.19 383 THR A C 1
ATOM 3096 O O . THR A 1 383 ? 27.343 9.150 -32.242 1.00 82.19 383 THR A O 1
ATOM 3099 N N . VAL A 1 384 ? 26.544 7.423 -31.038 1.00 84.94 384 VAL A N 1
ATOM 3100 C CA . VAL A 1 384 ? 25.399 7.132 -31.909 1.00 84.94 384 VAL A CA 1
ATOM 3101 C C . VAL A 1 384 ? 24.092 6.967 -31.146 1.00 84.94 384 VAL A C 1
ATOM 3103 O O . VAL A 1 384 ? 24.075 6.577 -29.983 1.00 84.94 384 VAL A O 1
ATOM 3106 N N . GLU A 1 385 ? 22.989 7.248 -31.830 1.00 86.38 385 GLU A N 1
ATOM 3107 C CA . GLU A 1 385 ? 21.633 7.042 -31.325 1.00 86.38 385 GLU A CA 1
ATOM 3108 C C . GLU A 1 385 ? 20.664 6.712 -32.467 1.00 86.38 385 GLU A C 1
ATOM 3110 O O . GLU A 1 385 ? 20.970 6.908 -33.644 1.00 86.38 385 GLU A O 1
ATOM 3115 N N . CYS A 1 386 ? 19.465 6.247 -32.129 1.00 85.94 386 CYS A N 1
ATOM 3116 C CA . CYS A 1 386 ? 18.411 5.975 -33.101 1.00 85.94 386 CYS A CA 1
ATOM 3117 C C . CYS A 1 386 ? 17.447 7.162 -33.193 1.00 85.94 386 CYS A C 1
ATOM 3119 O O . CYS A 1 386 ? 16.793 7.511 -32.210 1.00 85.94 386 CYS A O 1
ATOM 3121 N N . ARG A 1 387 ? 17.324 7.765 -34.381 1.00 87.12 387 ARG A N 1
ATOM 3122 C CA . ARG A 1 387 ? 16.391 8.875 -34.653 1.00 87.12 387 ARG A CA 1
ATOM 3123 C C . ARG A 1 387 ? 15.309 8.454 -35.635 1.00 87.12 387 ARG A C 1
ATOM 3125 O O . ARG A 1 387 ? 15.584 7.702 -36.565 1.00 87.12 387 ARG A O 1
ATOM 3132 N N . ALA A 1 388 ? 14.099 8.981 -35.455 1.00 86.12 388 ALA A N 1
ATOM 3133 C CA . ALA A 1 388 ? 12.995 8.759 -36.383 1.00 86.12 388 ALA A CA 1
ATOM 3134 C C . ALA A 1 388 ? 13.386 9.171 -37.814 1.00 86.12 388 ALA A C 1
ATOM 3136 O O . ALA A 1 388 ? 14.012 10.216 -38.023 1.00 86.12 388 ALA A O 1
ATOM 3137 N N . CYS A 1 389 ? 13.025 8.349 -38.797 1.00 81.00 389 CYS A N 1
ATOM 3138 C CA . CYS A 1 389 ? 13.304 8.619 -40.202 1.00 81.00 389 CYS A CA 1
ATOM 3139 C C . CYS A 1 389 ? 12.528 9.858 -40.690 1.00 81.00 389 CYS A C 1
ATOM 3141 O O . CYS A 1 389 ? 11.307 9.919 -40.525 1.00 81.00 389 CYS A O 1
ATOM 3143 N N . PRO A 1 390 ? 13.195 10.841 -41.326 1.00 80.81 390 PRO A N 1
ATOM 3144 C CA . PRO A 1 390 ? 12.516 11.922 -42.030 1.00 80.81 390 PRO A CA 1
ATOM 3145 C C . PRO A 1 390 ? 11.606 11.391 -43.143 1.00 80.81 390 PRO A C 1
ATOM 3147 O O . PRO A 1 390 ? 11.882 10.354 -43.748 1.00 80.81 390 PRO A O 1
ATOM 3150 N N . ALA A 1 391 ? 10.551 12.142 -43.467 1.00 80.69 391 ALA A N 1
ATOM 3151 C CA . ALA A 1 391 ? 9.682 11.821 -44.595 1.00 80.69 391 ALA A CA 1
ATOM 3152 C C . ALA A 1 391 ? 10.488 11.709 -45.906 1.00 80.69 391 ALA A C 1
ATOM 3154 O O . ALA A 1 391 ? 11.318 12.568 -46.203 1.00 80.69 391 ALA A O 1
ATOM 3155 N N . GLY A 1 392 ? 10.230 10.653 -46.685 1.00 78.12 392 GLY A N 1
ATOM 3156 C CA . GLY A 1 392 ? 10.970 10.344 -47.917 1.00 78.12 392 GLY A CA 1
ATOM 3157 C C . GLY A 1 392 ? 12.248 9.517 -47.720 1.00 78.12 392 GLY A C 1
ATOM 3158 O O . GLY A 1 392 ? 12.972 9.299 -48.686 1.00 78.12 392 GLY A O 1
ATOM 3159 N N . LEU A 1 393 ? 12.538 9.046 -46.502 1.00 73.25 393 LEU A N 1
ATOM 3160 C CA . LEU A 1 393 ? 13.634 8.113 -46.222 1.00 73.25 393 LEU A CA 1
ATOM 3161 C C . LEU A 1 393 ? 13.097 6.856 -45.531 1.00 73.25 393 LEU A C 1
ATOM 3163 O O . LEU A 1 393 ? 12.201 6.938 -44.689 1.00 73.25 393 LEU A O 1
ATOM 3167 N N . LYS A 1 394 ? 13.657 5.691 -45.875 1.00 73.38 394 LYS A N 1
ATOM 3168 C CA . LYS A 1 394 ? 13.286 4.397 -45.282 1.00 73.38 394 LYS A CA 1
ATOM 3169 C C . LYS A 1 394 ? 14.455 3.762 -44.546 1.00 73.38 394 LYS A C 1
ATOM 3171 O O . LYS A 1 394 ? 15.594 3.797 -45.017 1.00 73.38 394 LYS A O 1
ATOM 3176 N N . SER A 1 395 ? 14.138 3.136 -43.422 1.00 72.00 395 SER A N 1
ATOM 3177 C CA . SER A 1 395 ? 15.035 2.284 -42.658 1.00 72.00 395 SER A CA 1
ATOM 3178 C C . SER A 1 395 ? 14.927 0.835 -43.177 1.00 72.00 395 SER A C 1
ATOM 3180 O O . SER A 1 395 ? 13.840 0.338 -43.476 1.00 72.00 395 SER A O 1
ATOM 3182 N N . GLN A 1 396 ? 16.061 0.163 -43.389 1.00 70.94 396 GLN A N 1
ATOM 3183 C CA . GLN A 1 396 ? 16.141 -1.181 -43.972 1.00 70.94 396 GLN A CA 1
ATOM 3184 C C . GLN A 1 396 ? 17.143 -2.036 -43.200 1.00 70.94 396 GLN A C 1
ATOM 3186 O O . GLN A 1 396 ? 18.312 -1.675 -43.107 1.00 70.94 396 GLN A O 1
ATOM 3191 N N . ARG A 1 397 ? 16.727 -3.208 -42.711 1.00 65.44 397 ARG A N 1
ATOM 3192 C CA . ARG A 1 397 ? 17.633 -4.133 -42.014 1.00 65.44 397 ARG A CA 1
ATOM 3193 C C . ARG A 1 397 ? 18.878 -4.467 -42.842 1.00 65.44 397 ARG A C 1
ATOM 3195 O O . ARG A 1 397 ? 18.793 -4.934 -43.977 1.00 65.44 397 ARG A O 1
ATOM 3202 N N . PHE A 1 398 ? 20.025 -4.263 -42.218 1.00 63.16 398 PHE A N 1
ATOM 3203 C CA . PHE A 1 398 ? 21.364 -4.579 -42.675 1.00 63.16 398 PHE A CA 1
ATOM 3204 C C . PHE A 1 398 ? 22.017 -5.436 -41.589 1.00 63.16 398 PHE A C 1
ATOM 3206 O O . PHE A 1 398 ? 22.054 -5.035 -40.427 1.00 63.16 398 PHE A O 1
ATOM 3213 N N . ALA A 1 399 ? 22.503 -6.616 -41.969 1.00 55.97 399 ALA A N 1
ATOM 3214 C CA . ALA A 1 399 ? 23.287 -7.477 -41.094 1.00 55.97 399 ALA A CA 1
ATOM 3215 C C . ALA A 1 399 ? 24.773 -7.234 -41.370 1.00 55.97 399 ALA A C 1
ATOM 3217 O O . ALA A 1 399 ? 25.218 -7.341 -42.516 1.00 55.97 399 ALA A O 1
ATOM 3218 N N . ASP A 1 400 ? 25.536 -6.906 -40.330 1.00 53.50 400 ASP A N 1
ATOM 3219 C CA . ASP A 1 400 ? 26.997 -6.899 -40.398 1.00 53.50 400 ASP A CA 1
ATOM 3220 C C . ASP A 1 400 ? 27.580 -8.259 -39.953 1.00 53.50 400 ASP A C 1
ATOM 3222 O O . ASP A 1 400 ? 26.865 -9.157 -39.501 1.00 53.50 400 ASP A O 1
ATOM 3226 N N . ASN A 1 401 ? 28.900 -8.424 -40.076 1.00 47.41 401 ASN A N 1
ATOM 3227 C CA . ASN A 1 401 ? 29.589 -9.676 -39.736 1.00 47.41 401 ASN A CA 1
ATOM 3228 C C . ASN A 1 401 ? 29.566 -10.030 -38.228 1.00 47.41 401 ASN A C 1
ATOM 3230 O O . ASN A 1 401 ? 30.104 -11.072 -37.860 1.00 47.41 401 ASN A O 1
ATOM 3234 N N . SER A 1 402 ? 28.985 -9.191 -37.359 1.00 47.31 402 SER A N 1
ATOM 3235 C CA . SER A 1 402 ? 28.754 -9.493 -35.936 1.00 47.31 402 SER A CA 1
ATOM 3236 C C . SER A 1 402 ? 27.375 -10.107 -35.656 1.00 47.31 402 SER A C 1
ATOM 3238 O O . SER A 1 402 ? 27.132 -10.570 -34.544 1.00 47.31 402 SER A O 1
ATOM 3240 N N . GLY A 1 403 ? 26.486 -10.160 -36.657 1.00 41.53 403 GLY A N 1
ATOM 3241 C CA . GLY A 1 403 ? 25.156 -10.769 -36.540 1.00 41.53 403 GLY A CA 1
ATOM 3242 C C . GLY A 1 403 ? 24.074 -9.866 -35.935 1.00 41.53 403 GLY A C 1
ATOM 3243 O O . GLY A 1 403 ? 22.958 -10.334 -35.729 1.00 41.53 403 GLY A O 1
ATOM 3244 N N . ALA A 1 404 ? 24.370 -8.589 -35.674 1.00 44.69 404 ALA A N 1
ATOM 3245 C CA . ALA A 1 404 ? 23.373 -7.611 -35.243 1.00 44.69 404 ALA A CA 1
ATOM 3246 C C . ALA A 1 404 ? 22.499 -7.138 -36.424 1.00 44.69 404 ALA A C 1
ATOM 3248 O O . ALA A 1 404 ? 23.020 -6.782 -37.485 1.00 44.69 404 ALA A O 1
ATOM 3249 N N . GLU A 1 405 ? 21.175 -7.101 -36.236 1.00 43.88 405 GLU A N 1
ATOM 3250 C CA . GLU A 1 405 ? 20.229 -6.502 -37.189 1.00 43.88 405 GLU A CA 1
ATOM 3251 C C . GLU A 1 405 ? 20.119 -4.989 -36.958 1.00 43.88 405 GLU A C 1
ATOM 3253 O O . GLU A 1 405 ? 19.908 -4.539 -35.833 1.00 43.88 405 GLU A O 1
ATOM 3258 N N . VAL A 1 406 ? 20.267 -4.186 -38.017 1.00 49.94 406 VAL A N 1
ATOM 3259 C CA . VAL A 1 406 ? 20.357 -2.720 -37.890 1.00 49.94 406 VAL A CA 1
ATOM 3260 C C . VAL A 1 406 ? 19.681 -2.045 -39.066 1.00 49.94 406 VAL A C 1
ATOM 3262 O O . VAL A 1 406 ? 19.955 -2.399 -40.209 1.00 49.94 406 VAL A O 1
ATOM 3265 N N . GLU A 1 407 ? 18.831 -1.048 -38.838 1.00 47.44 407 GLU A N 1
ATOM 3266 C CA . GLU A 1 407 ? 18.133 -0.403 -39.949 1.00 47.44 407 GLU A CA 1
ATOM 3267 C C . GLU A 1 407 ? 18.964 0.722 -40.606 1.00 47.44 407 GLU A C 1
ATOM 3269 O O . GLU A 1 407 ? 19.145 1.819 -40.075 1.00 47.44 407 GLU A O 1
ATOM 3274 N N . LYS A 1 408 ? 19.483 0.423 -41.801 1.00 47.59 408 LYS A N 1
ATOM 3275 C CA . LYS A 1 408 ? 20.209 1.314 -42.710 1.00 47.59 408 LYS A CA 1
ATOM 3276 C C . LYS A 1 408 ? 19.254 2.238 -43.460 1.00 47.59 408 LYS A C 1
ATOM 3278 O O . LYS A 1 408 ? 18.232 1.798 -43.975 1.00 47.59 408 LYS A O 1
ATOM 3283 N N . MET A 1 409 ? 19.643 3.498 -43.614 1.00 47.16 409 MET A N 1
ATOM 3284 C CA . MET A 1 409 ? 18.899 4.460 -44.425 1.00 47.16 409 MET A CA 1
ATOM 3285 C C . MET A 1 409 ? 19.155 4.262 -45.924 1.00 47.16 409 MET A 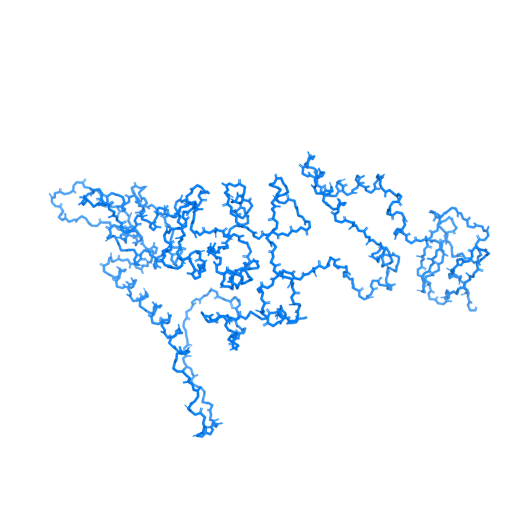C 1
ATOM 3287 O O . MET A 1 409 ? 20.307 4.234 -46.370 1.00 47.16 409 MET A O 1
ATOM 3291 N N . LEU A 1 410 ? 18.073 4.165 -46.699 1.00 49.84 410 LEU A N 1
ATOM 3292 C CA . LEU A 1 410 ? 18.072 4.298 -48.156 1.00 49.84 410 LEU A CA 1
ATOM 3293 C C . LEU A 1 410 ? 17.205 5.497 -48.561 1.00 49.84 410 LEU A C 1
ATOM 3295 O O . LEU A 1 410 ? 16.105 5.676 -48.035 1.00 49.84 410 LEU A O 1
ATOM 3299 N N . GLY A 1 411 ? 17.695 6.277 -49.526 1.00 40.38 411 GLY A N 1
ATOM 3300 C CA . GLY A 1 411 ? 16.838 7.141 -50.337 1.00 40.38 411 GLY A CA 1
ATOM 3301 C C . GLY A 1 411 ? 16.031 6.324 -51.349 1.00 40.38 411 GLY A C 1
ATOM 3302 O O . GLY A 1 411 ? 16.309 5.136 -51.559 1.00 40.38 411 GLY A O 1
ATOM 3303 N N . ASP A 1 412 ? 15.030 6.963 -51.946 1.00 41.50 412 ASP A N 1
ATOM 3304 C CA . ASP A 1 412 ? 14.350 6.462 -53.148 1.00 41.50 412 ASP A CA 1
ATOM 3305 C C . ASP A 1 412 ? 15.174 6.713 -54.424 1.00 41.50 412 ASP A C 1
ATOM 3307 O O . ASP A 1 412 ? 15.894 7.740 -54.477 1.00 41.50 412 ASP A O 1
#

=== Feature glossary ===
Feature key, reading from the visual/contextual features back to the raw sequence:

Rendered structure images. Structure images are PyMOL renders from six orthogonal camera directions. Cartoon representation draws helices as coils and strands as arrows; sticks shows the backbone as bonds; surface shows the solvent-excluded envelope. Rainbow coloring maps sequence position to hue (blue→red, N→C); chain coloring assigns a distinct color per polypeptide.

Contact-map, Ramachandran, and PAE plots. Three diagnostic plots accompany the record. The Cα contact map visualizes the tertiary structure as a 2D adjacency matrix (8 Å cutoff, sequence-local contacts suppressed). The Ramachandran plot shows the distribution of backbone (φ, ψ) torsions, with points in the α and β basins reflecting secondary structure content. The PAE plot shows AlphaFold's inter-residue confidence as a color matrix.

InterPro / GO / CATH / organism. The annotation block draws on four external resources. InterPro: which protein families and domains the sequence belongs to. GO: standardized terms for what the protein does, what process it participates in, and where in the cell it acts. CATH: which structural fold it has in the CATH hierarchy. Organism: the species of origin.

Nearest PDB structures. Structural nearest neighbors (via Foldseek easy-search vs the PDB). Reported per hit: target PDB id, E-value, and alignment TM-score. A TM-score above ~0.5 is the conventional threshold for 'same fold'.

Predicted aligned error. Predicted aligned error is AlphaFold's pairwise confidence. Unlike pLDDT (per-residue), PAE is per-residue-pair and captures whether two parts of the structure are correctly placed relative to each other. Units are ångströms of expected positional error.

Solvent-accessible surface area. SASA measures how much of the protein is reachable by solvent. It is computed by rolling a water-sized probe over the atomic surface and summing the exposed area (Å²). Per-residue SASA distinguishes core (buried, low SASA) from surface (exposed, high SASA) residues; total SASA is a whole-molecule size measure.

B-factor. Crystallographic B-factors measure how much each atom's electron density is smeared out, in Å². They rise in mobile loops and surface residues and fall in the buried interior. In AlphaFold models this column is repurposed to hold pLDDT instead.

pLDDT. For AlphaFold models, the B-factor field carries pLDDT — the model's own estimate of local accuracy on a 0–100 scale. Regions with pLDDT<50 should be treated as essentially unmodeled; they often correspond to intrinsically disordered segments.

Backbone torsions (φ/ψ). φ (phi) and ψ (psi) are the two rotatable backbone dihedrals per residue: φ is the C(i-1)–N–Cα–C torsion, ψ is the N–Cα–C–N(i+1) torsion, both in degrees on (−180°, 180°]. α-helical residues cluster near (−60°, −45°); β-strand residues near (−120°, +130°). A Ramachandran plot is simply a scatter of (φ, ψ) for every residue.

Radius of gyration, Cα contacts, bounding box. Radius of gyration (Rg) is the root-mean-square distance of Cα atoms from their centroid — a single number for overall size and compactness. A globular domain of N residues has Rg ≈ 2.2·N^0.38 Å; an extended or disordered chain has a much larger Rg. The Cα contact count is the number of residue pairs whose Cα atoms are within 8 Å and are more than four positions apart in sequence — a standard proxy for tertiary packing density. The bounding box is the smallest axis-aligned box enclosing all Cα atoms.

Secondary structure (3-state, P-SEA). Three-state secondary structure (P-SEA) collapses the eight DSSP classes into helix (a), strand (b), and coil (c). P-SEA assigns these from Cα geometry alone — distances and angles — without requiring backbone oxygens, so it works on any Cα trace.

Secondary structure (8-state, DSSP). Secondary structure is the local, repeating backbone conformation. DSSP classifies it into eight states by reading the hydrogen-bond network: three helix types (H, G, I), two β types (E, B), two non-regular types (T, S), and unstructured coil (-).

Foldseek 3Di. The Foldseek 3Di string encodes local tertiary geometry as a 20-letter alphabet — one character per residue — derived from the relative positions of nearby Cα atoms. Unlike the amino-acid sequence, 3Di is a direct function of the 3D structure, so two proteins with the same fold have similar 3Di strings even at low sequence identity.

mmCIF coordinates. Structure coordinates are given as an mmCIF _atom_site loop: one row per atom with element, residue name, chain id, sequence number, and x/y/z position in Å. Only the four main-chain atoms per residue are included here; side chains are omitted to keep the record compact.

Sequence. This is the polypeptide sequence — one letter per residue, N-terminus first. Length ranges from a few dozen residues for small domains to over a thousand for large multi-domain proteins.